Protein AF-0000000068152339 (afdb_homodimer)

pLDDT: mean 90.79, std 17.89, range [19.66, 98.94]

Structure (mmCIF, N/CA/C/O backbone):
data_AF-0000000068152339-model_v1
#
loop_
_entity.id
_entity.type
_entity.pdbx_description
1 polymer 'ABC transporter, periplasmic solute-binding protein'
#
loop_
_atom_site.group_PDB
_atom_site.id
_atom_site.type_symbol
_atom_site.label_atom_id
_atom_site.label_alt_id
_atom_site.label_comp_id
_atom_site.label_asym_id
_atom_site.label_entity_id
_atom_site.label_seq_id
_atom_site.pdbx_PDB_ins_code
_atom_site.Cartn_x
_atom_site.Cartn_y
_atom_site.Cartn_z
_atom_site.occupancy
_atom_site.B_iso_or_equiv
_atom_site.auth_seq_id
_atom_site.auth_comp_id
_atom_site.auth_asym_id
_atom_site.auth_atom_id
_atom_site.pdbx_PDB_model_num
ATOM 1 N N . MET A 1 1 ? -39.906 -38.875 71.188 1 22.91 1 MET A N 1
ATOM 2 C CA . MET A 1 1 ? -39.344 -37.562 71.438 1 22.91 1 MET A CA 1
ATOM 3 C C . MET A 1 1 ? -38.312 -37.188 70.375 1 22.91 1 MET A C 1
ATOM 5 O O . MET A 1 1 ? -37.25 -37.781 70.312 1 22.91 1 MET A O 1
ATOM 9 N N . LYS A 1 2 ? -38.781 -36.906 69.188 1 26.45 2 LYS A N 1
ATOM 10 C CA . LYS A 1 2 ? -38.562 -37.062 67.75 1 26.45 2 LYS A CA 1
ATOM 11 C C . LYS A 1 2 ? -37.656 -35.938 67.188 1 26.45 2 LYS A C 1
ATOM 13 O O . LYS A 1 2 ? -38.094 -34.812 67 1 26.45 2 LYS A O 1
ATOM 18 N N . LEU A 1 3 ? -36.406 -35.875 67.938 1 27.95 3 LEU A N 1
ATOM 19 C CA . LEU A 1 3 ? -35.406 -34.844 67.562 1 27.95 3 LEU A CA 1
ATOM 20 C C . LEU A 1 3 ? -35.062 -34.906 66.062 1 27.95 3 LEU A C 1
ATOM 22 O O . LEU A 1 3 ? -34.594 -35.938 65.625 1 27.95 3 LEU A O 1
ATOM 26 N N . THR A 1 4 ? -35.75 -34.125 65.25 1 27.75 4 THR A N 1
ATOM 27 C CA . THR A 1 4 ? -35.812 -33.781 63.875 1 27.75 4 THR A CA 1
ATOM 28 C C . THR A 1 4 ? -34.438 -33.25 63.406 1 27.75 4 THR A C 1
ATOM 30 O O . THR A 1 4 ? -33.875 -32.344 64 1 27.75 4 THR A O 1
ATOM 33 N N . ARG A 1 5 ? -33.594 -34.094 62.781 1 26.84 5 ARG A N 1
ATOM 34 C CA . ARG A 1 5 ? -32.312 -33.969 62.094 1 26.84 5 ARG A CA 1
ATOM 35 C C . ARG A 1 5 ? -32.344 -32.875 61.031 1 26.84 5 ARG A C 1
ATOM 37 O O . ARG A 1 5 ? -33.125 -32.938 60.094 1 26.84 5 ARG A O 1
ATOM 44 N N . LEU A 1 6 ? -32.281 -31.578 61.5 1 27.27 6 LEU A N 1
ATOM 45 C CA . LEU A 1 6 ? -32.188 -30.422 60.594 1 27.27 6 LEU A CA 1
ATOM 46 C C . LEU A 1 6 ? -30.938 -30.516 59.75 1 27.27 6 LEU A C 1
ATOM 48 O O . LEU A 1 6 ? -29.812 -30.516 60.25 1 27.27 6 LEU A O 1
ATOM 52 N N . ARG A 1 7 ? -31 -31.281 58.625 1 32.56 7 ARG A N 1
ATOM 53 C CA . ARG A 1 7 ? -30.016 -31.406 57.562 1 32.56 7 ARG A CA 1
ATOM 54 C C . ARG A 1 7 ? -29.625 -30.031 57.031 1 32.56 7 ARG A C 1
ATOM 56 O O . ARG A 1 7 ? -30.5 -29.234 56.625 1 32.56 7 ARG A O 1
ATOM 63 N N . THR A 1 8 ? -28.656 -29.328 57.688 1 29.34 8 THR A N 1
ATOM 64 C CA . THR A 1 8 ? -28.031 -28.078 57.281 1 29.34 8 THR A CA 1
ATOM 65 C C . THR A 1 8 ? -27.484 -28.172 55.875 1 29.34 8 THR A C 1
ATOM 67 O O . THR A 1 8 ? -26.562 -28.953 55.594 1 29.34 8 THR A O 1
ATOM 70 N N . ALA A 1 9 ? -28.266 -28.141 54.812 1 27.5 9 ALA A N 1
ATOM 71 C CA . ALA A 1 9 ? -27.859 -27.984 53.406 1 27.5 9 ALA A CA 1
ATOM 72 C C . ALA A 1 9 ? -27.016 -26.734 53.219 1 27.5 9 ALA A C 1
ATOM 74 O O . ALA A 1 9 ? -27.484 -25.625 53.438 1 27.5 9 ALA A O 1
ATOM 75 N N . ALA A 1 10 ? -25.75 -26.781 53.625 1 29.03 10 ALA A N 1
ATOM 76 C CA . ALA A 1 10 ? -24.844 -25.703 53.25 1 29.03 10 ALA A CA 1
ATOM 77 C C . ALA A 1 10 ? -24.859 -25.484 51.719 1 29.03 10 ALA A C 1
ATOM 79 O O . ALA A 1 10 ? -24.594 -26.406 50.969 1 29.03 10 ALA A O 1
ATOM 80 N N . LEU A 1 11 ? -25.719 -24.578 51.25 1 28.69 11 LEU A N 1
ATOM 81 C CA . LEU A 1 11 ? -25.734 -24.047 49.875 1 28.69 11 LEU A CA 1
ATOM 82 C C . LEU A 1 11 ? -24.344 -23.531 49.5 1 28.69 11 LEU A C 1
ATOM 84 O O . LEU A 1 11 ? -23.828 -22.609 50.125 1 28.69 11 LEU A O 1
ATOM 88 N N . ALA A 1 12 ? -23.438 -24.422 49.094 1 32.34 12 ALA A N 1
ATOM 89 C CA . ALA A 1 12 ? -22.234 -24 48.375 1 32.34 12 ALA A CA 1
ATOM 90 C C . ALA A 1 12 ? -22.594 -23.016 47.281 1 32.34 12 ALA A C 1
ATOM 92 O O . ALA A 1 12 ? -23.234 -23.375 46.281 1 32.34 12 ALA A O 1
ATOM 93 N N . ALA A 1 13 ? -22.953 -21.734 47.625 1 32.59 13 ALA A N 1
ATOM 94 C CA . ALA A 1 13 ? -22.984 -20.688 46.625 1 32.59 13 ALA A CA 1
ATOM 95 C C . ALA A 1 13 ? -21.672 -20.641 45.844 1 32.59 13 ALA A C 1
ATOM 97 O O . ALA A 1 13 ? -20.625 -20.281 46.375 1 32.59 13 ALA A O 1
ATOM 98 N N . GLY A 1 14 ? -21.406 -21.656 45.031 1 33.25 14 GLY A N 1
ATOM 99 C CA . GLY A 1 14 ? -20.344 -21.5 44.031 1 33.25 14 GLY A CA 1
ATOM 100 C C . GLY A 1 14 ? -20.359 -20.125 43.375 1 33.25 14 GLY A C 1
ATOM 101 O O . GLY A 1 14 ? -21.359 -19.734 42.781 1 33.25 14 GLY A O 1
ATOM 102 N N . LEU A 1 15 ? -19.703 -19.141 44 1 35.06 15 LEU A N 1
ATOM 103 C CA . LEU A 1 15 ? -19.375 -17.906 43.312 1 35.06 15 LEU A CA 1
ATOM 104 C C . LEU A 1 15 ? -18.781 -18.172 41.938 1 35.06 15 LEU A C 1
ATOM 106 O O . LEU A 1 15 ? -17.656 -18.656 41.844 1 35.06 15 LEU A O 1
ATOM 110 N N . ALA A 1 16 ? -19.609 -18.609 41 1 34.03 16 ALA A N 1
ATOM 111 C CA . ALA A 1 16 ? -19.203 -18.469 39.594 1 34.03 16 ALA A CA 1
ATOM 112 C C . ALA A 1 16 ? -18.75 -17.047 39.312 1 34.03 16 ALA A C 1
ATOM 114 O O . ALA A 1 16 ? -19.547 -16.109 39.312 1 34.03 16 ALA A O 1
ATOM 115 N N . THR A 1 17 ? -17.531 -16.766 39.75 1 36.09 17 THR A N 1
ATOM 116 C CA . THR A 1 17 ? -16.969 -15.594 39.094 1 36.09 17 THR A CA 1
ATOM 117 C C . THR A 1 17 ? -17.219 -15.648 37.594 1 36.09 17 THR A C 1
ATOM 119 O O . THR A 1 17 ? -16.641 -16.484 36.906 1 36.09 17 THR A O 1
ATOM 122 N N . LEU A 1 18 ? -18.406 -15.281 37.188 1 34.12 18 LEU A N 1
ATOM 123 C CA . LEU A 1 18 ? -18.578 -14.922 35.781 1 34.12 18 LEU A CA 1
ATOM 124 C C . LEU A 1 18 ? -17.438 -14.008 35.312 1 34.12 18 LEU A C 1
ATOM 126 O O . LEU A 1 18 ? -17.375 -12.844 35.719 1 34.12 18 LEU A O 1
ATOM 130 N N . LEU A 1 19 ? -16.297 -14.609 35.188 1 35.91 19 LEU A N 1
ATOM 131 C CA . LEU A 1 19 ? -15.438 -13.859 34.25 1 35.91 19 LEU A CA 1
ATOM 132 C C . LEU A 1 19 ? -16.25 -13.32 33.094 1 35.91 19 LEU A C 1
ATOM 134 O O . LEU A 1 19 ? -16.531 -14.055 32.125 1 35.91 19 LEU A O 1
ATOM 138 N N . THR A 1 20 ? -17.234 -12.523 33.375 1 34.09 20 THR A N 1
ATOM 139 C CA . THR A 1 20 ? -17.703 -11.727 32.25 1 34.09 20 THR A CA 1
ATOM 140 C C . THR A 1 20 ? -16.531 -11.195 31.422 1 34.09 20 THR A C 1
ATOM 142 O O . THR A 1 20 ? -15.781 -10.344 31.891 1 34.09 20 THR A O 1
ATOM 145 N N . SER A 1 21 ? -15.812 -12.117 30.734 1 38.03 21 SER A N 1
ATOM 146 C CA . SER A 1 21 ? -15.117 -11.461 29.641 1 38.03 21 SER A CA 1
ATOM 147 C C . SER A 1 21 ? -15.898 -10.258 29.125 1 38.03 21 SER A C 1
ATOM 149 O O . SER A 1 21 ? -16.969 -10.406 28.547 1 38.03 21 SER A O 1
ATOM 151 N N . THR A 1 22 ? -16.047 -9.273 29.891 1 35.66 22 THR A N 1
ATOM 152 C CA . THR A 1 22 ? -16.5 -8.039 29.266 1 35.66 22 THR A CA 1
ATOM 153 C C . THR A 1 22 ? -16.078 -8.008 27.797 1 35.66 22 THR A C 1
ATOM 155 O O . THR A 1 22 ? -14.906 -7.766 27.484 1 35.66 22 THR A O 1
ATOM 158 N N . ALA A 1 23 ? -16.578 -9.016 27.109 1 37.66 23 ALA A N 1
ATOM 159 C CA . ALA A 1 23 ? -16.5 -8.727 25.688 1 37.66 23 ALA A CA 1
ATOM 160 C C . ALA A 1 23 ? -16.656 -7.234 25.422 1 37.66 23 ALA A C 1
ATOM 162 O O . ALA A 1 23 ? -17.719 -6.664 25.656 1 37.66 23 ALA A O 1
ATOM 163 N N . LEU A 1 24 ? -15.648 -6.453 25.641 1 39.72 24 LEU A N 1
ATOM 164 C CA . LEU A 1 24 ? -15.719 -5.086 25.141 1 39.72 24 LEU A CA 1
ATOM 165 C C . LEU A 1 24 ? -16.641 -4.996 23.938 1 39.72 24 LEU A C 1
ATOM 167 O O . LEU A 1 24 ? -16.531 -5.793 23 1 39.72 24 LEU A O 1
ATOM 171 N N . ALA A 1 25 ? -17.953 -4.832 23.984 1 43.59 25 ALA A N 1
ATOM 172 C CA . ALA A 1 25 ? -18.906 -4.508 22.922 1 43.59 25 ALA A CA 1
ATOM 173 C C . ALA A 1 25 ? -18.203 -4.07 21.656 1 43.59 25 ALA A C 1
ATOM 175 O O . ALA A 1 25 ? -17.328 -3.201 21.688 1 43.59 25 ALA A O 1
ATOM 176 N N . ALA A 1 26 ? -18.219 -5 20.688 1 56.5 26 ALA A N 1
ATOM 177 C CA . ALA A 1 26 ? -17.625 -4.68 19.391 1 56.5 26 ALA A CA 1
ATOM 178 C C . ALA A 1 26 ? -18 -3.268 18.953 1 56.5 26 ALA A C 1
ATOM 180 O O . ALA A 1 26 ? -19.172 -2.932 18.859 1 56.5 26 ALA A O 1
ATOM 181 N N . ASP A 1 27 ? -16.953 -2.176 18.844 1 81.31 27 ASP A N 1
ATOM 182 C CA . ASP A 1 27 ? -17.094 -0.742 18.609 1 81.31 27 ASP A CA 1
ATOM 183 C C . ASP A 1 27 ? -17.156 -0.432 17.109 1 81.31 27 ASP A C 1
ATOM 185 O O . ASP A 1 27 ? -17.672 0.613 16.719 1 81.31 27 ASP A O 1
ATOM 189 N N . VAL A 1 28 ? -16.969 -1.492 16.219 1 97.75 28 VAL A N 1
ATOM 190 C CA . VAL A 1 28 ? -16.953 -1.238 14.789 1 97.75 28 VAL A CA 1
ATOM 191 C C . VAL A 1 28 ? -17.734 -2.336 14.062 1 97.75 28 VAL A C 1
ATOM 193 O O . VAL A 1 28 ? -17.516 -3.523 14.312 1 97.75 28 VAL A O 1
ATOM 196 N N . LYS A 1 29 ? -18.75 -2.074 13.273 1 98.69 29 LYS A N 1
ATOM 197 C CA . LYS A 1 29 ? -19.516 -3.018 12.461 1 98.69 29 LYS A CA 1
ATOM 198 C C . LYS A 1 29 ? -19.094 -2.945 11 1 98.69 29 LYS A C 1
ATOM 200 O O . LYS A 1 29 ? -19.031 -1.86 10.414 1 98.69 29 LYS A O 1
ATOM 205 N N . ALA A 1 30 ? -18.781 -4.117 10.398 1 98.88 30 ALA A N 1
ATOM 206 C CA . ALA A 1 30 ? -18.359 -4.141 9 1 98.88 30 ALA A CA 1
ATOM 207 C C . ALA A 1 30 ? -19.016 -5.301 8.258 1 98.88 30 ALA A C 1
ATOM 209 O O . ALA A 1 30 ? -19.281 -6.352 8.844 1 98.88 30 ALA A O 1
ATOM 210 N N . THR A 1 31 ? -19.312 -5.109 6.98 1 98.88 31 THR A N 1
ATOM 211 C CA . THR A 1 31 ? -19.797 -6.152 6.074 1 98.88 31 THR A CA 1
ATOM 212 C C . THR A 1 31 ? -18.781 -6.395 4.953 1 98.88 31 THR A C 1
ATOM 214 O O . THR A 1 31 ? -18.328 -5.449 4.305 1 98.88 31 THR A O 1
ATOM 217 N N . MET A 1 32 ? -18.375 -7.609 4.816 1 98.88 32 MET A N 1
ATOM 218 C CA . MET A 1 32 ? -17.578 -8.016 3.66 1 98.88 32 MET A CA 1
ATOM 219 C C . MET A 1 32 ? -18.453 -8.711 2.619 1 98.88 32 MET A C 1
ATOM 221 O O . MET A 1 32 ? -19.172 -9.664 2.939 1 98.88 32 MET A O 1
ATOM 225 N N . ILE A 1 33 ? -18.375 -8.25 1.399 1 98.75 33 ILE A N 1
ATOM 226 C CA . ILE A 1 33 ? -19.203 -8.766 0.324 1 98.75 33 ILE A CA 1
ATOM 227 C C . ILE A 1 33 ? -18.328 -9.406 -0.749 1 98.75 33 ILE A C 1
ATOM 229 O O . ILE A 1 33 ? -17.562 -8.719 -1.428 1 98.75 33 ILE A O 1
ATOM 233 N N . ILE A 1 34 ? -18.453 -10.703 -0.906 1 98.06 34 ILE A N 1
ATOM 234 C CA . ILE A 1 34 ? -17.75 -11.5 -1.904 1 98.06 34 ILE A CA 1
ATOM 235 C C . ILE A 1 34 ? -18.656 -11.75 -3.104 1 98.06 34 ILE A C 1
ATOM 237 O O . ILE A 1 34 ? -19.828 -12.117 -2.939 1 98.06 34 ILE A O 1
ATOM 241 N N . TYR A 1 35 ? -18.172 -11.547 -4.262 1 95.06 35 TYR A N 1
ATOM 242 C CA . TYR A 1 35 ? -19.016 -11.539 -5.445 1 95.06 35 TYR A CA 1
ATOM 243 C C . TYR A 1 35 ? -19.375 -12.961 -5.871 1 95.06 35 TYR A C 1
ATOM 245 O O . TYR A 1 35 ? -20.328 -13.172 -6.621 1 95.06 35 TYR A O 1
ATOM 253 N N . LEU A 1 36 ? -18.703 -13.984 -5.414 1 94.38 36 LEU A N 1
ATOM 254 C CA . LEU A 1 36 ? -18.922 -15.375 -5.801 1 94.38 36 LEU A CA 1
ATOM 255 C C . LEU A 1 36 ? -19.641 -16.141 -4.695 1 94.38 36 LEU A C 1
ATOM 257 O O . LEU A 1 36 ? -20.266 -15.531 -3.816 1 94.38 36 LEU A O 1
ATOM 261 N N . ASP A 1 37 ? -19.703 -17.453 -4.852 1 94.06 37 ASP A N 1
ATOM 262 C CA . ASP A 1 37 ? -20.344 -18.281 -3.846 1 94.06 37 ASP A CA 1
ATOM 263 C C . ASP A 1 37 ? -19.312 -18.875 -2.885 1 94.06 37 ASP A C 1
ATOM 265 O O . ASP A 1 37 ? -18.109 -18.906 -3.188 1 94.06 37 ASP A O 1
ATOM 269 N N . PRO A 1 38 ? -19.734 -19.312 -1.725 1 93.56 38 PRO A N 1
ATOM 270 C CA . PRO A 1 38 ? -18.828 -19.734 -0.661 1 93.56 38 PRO A CA 1
ATOM 271 C C . PRO A 1 38 ? -18.031 -20.984 -1.031 1 93.56 38 PRO A C 1
ATOM 273 O O . PRO A 1 38 ? -17.078 -21.344 -0.328 1 93.56 38 PRO A O 1
ATOM 276 N N . SER A 1 39 ? -18.391 -21.641 -2.129 1 90.25 39 SER A N 1
ATOM 277 C CA . SER A 1 39 ? -17.688 -22.875 -2.5 1 90.25 39 SER A CA 1
ATOM 278 C C . SER A 1 39 ? -16.375 -22.578 -3.201 1 90.25 39 SER A C 1
ATOM 280 O O . SER A 1 39 ? -15.531 -23.469 -3.373 1 90.25 39 SER A O 1
ATOM 282 N N . VAL A 1 40 ? -16.141 -21.344 -3.641 1 86.94 40 VAL A N 1
ATOM 283 C CA . VAL A 1 40 ? -14.914 -20.969 -4.328 1 86.94 40 VAL A CA 1
ATOM 284 C C . VAL A 1 40 ? -13.773 -20.844 -3.32 1 86.94 40 VAL A C 1
ATOM 286 O O . VAL A 1 40 ? -13.734 -19.906 -2.527 1 86.94 40 VAL A O 1
ATOM 289 N N . GLN A 1 41 ? -12.812 -21.688 -3.477 1 86.44 41 GLN A N 1
ATOM 290 C CA . GLN A 1 41 ? -11.789 -21.922 -2.459 1 86.44 41 GLN A CA 1
ATOM 291 C C . GLN A 1 41 ? -10.844 -20.734 -2.338 1 86.44 41 GLN A C 1
ATOM 293 O O . GLN A 1 41 ? -10.234 -20.531 -1.291 1 86.44 41 GLN A O 1
ATOM 298 N N . PHE A 1 42 ? -10.695 -20 -3.354 1 88.44 42 PHE A N 1
ATOM 299 C CA . PHE A 1 42 ? -9.828 -18.828 -3.326 1 88.44 42 PHE A CA 1
ATOM 300 C C . PHE A 1 42 ? -10.188 -17.922 -2.16 1 88.44 42 PHE A C 1
ATOM 302 O O . PHE A 1 42 ? -9.305 -17.281 -1.571 1 88.44 42 PHE A O 1
ATOM 309 N N . PHE A 1 43 ? -11.406 -17.812 -1.769 1 94.25 43 PHE A N 1
ATOM 310 C CA . PHE A 1 43 ? -11.852 -16.812 -0.814 1 94.25 43 PHE A CA 1
ATOM 311 C C . PHE A 1 43 ? -11.781 -17.344 0.611 1 94.25 43 PHE A C 1
ATOM 313 O O . PHE A 1 43 ? -12.016 -16.609 1.569 1 94.25 43 PHE A O 1
ATOM 320 N N . ASN A 1 44 ? -11.406 -18.609 0.77 1 94 44 ASN A N 1
ATOM 321 C CA . ASN A 1 44 ? -11.242 -19.141 2.119 1 94 44 ASN A CA 1
ATOM 322 C C . ASN A 1 44 ? -10.195 -18.359 2.906 1 94 44 ASN A C 1
ATOM 324 O O . ASN A 1 44 ? -10.484 -17.828 3.982 1 94 44 ASN A O 1
ATOM 328 N N . PRO A 1 45 ? -8.992 -18.203 2.344 1 95.38 45 PRO A N 1
ATOM 329 C CA . PRO A 1 45 ? -8.016 -17.406 3.09 1 95.38 45 PRO A CA 1
ATOM 330 C C . PRO A 1 45 ? -8.406 -15.93 3.188 1 95.38 45 PRO A C 1
ATOM 332 O O . PRO A 1 45 ? -8 -15.242 4.129 1 95.38 45 PRO A O 1
ATOM 335 N N . VAL A 1 46 ? -9.141 -15.359 2.234 1 97.56 46 VAL A N 1
ATOM 336 C CA . VAL A 1 46 ? -9.641 -13.984 2.326 1 97.56 46 VAL A CA 1
ATOM 337 C C . VAL A 1 46 ? -10.492 -13.828 3.584 1 97.56 46 VAL A C 1
ATOM 339 O O . VAL A 1 46 ? -10.266 -12.93 4.391 1 97.56 46 VAL A O 1
ATOM 342 N N . VAL A 1 47 ? -11.461 -14.781 3.732 1 97.94 47 VAL A N 1
ATOM 343 C CA . VAL A 1 47 ? -12.375 -14.742 4.871 1 97.94 47 VAL A CA 1
ATOM 344 C C . VAL A 1 47 ? -11.594 -14.945 6.168 1 97.94 47 VAL A C 1
ATOM 346 O O . VAL A 1 47 ? -11.844 -14.266 7.164 1 97.94 47 VAL A O 1
ATOM 349 N N . LYS A 1 48 ? -10.641 -15.852 6.137 1 97.75 48 LYS A N 1
ATOM 350 C CA . LYS A 1 48 ? -9.797 -16.078 7.312 1 97.75 48 LYS A CA 1
ATOM 351 C C . LYS A 1 48 ? -9.078 -14.805 7.723 1 97.75 48 LYS A C 1
ATOM 353 O O . LYS A 1 48 ? -9.07 -14.438 8.898 1 97.75 48 LYS A O 1
ATOM 358 N N . GLY A 1 49 ? -8.445 -14.109 6.777 1 98.25 49 GLY A N 1
ATOM 359 C CA . GLY A 1 49 ? -7.797 -12.836 7.062 1 98.25 49 GLY A CA 1
ATOM 360 C C . GLY A 1 49 ? -8.734 -11.797 7.633 1 98.25 49 GLY A C 1
ATOM 361 O O . GLY A 1 49 ? -8.391 -11.094 8.586 1 98.25 49 GLY A O 1
ATOM 362 N N . ALA A 1 50 ? -9.906 -11.75 7.027 1 98.69 50 ALA A N 1
ATOM 363 C CA . ALA A 1 50 ? -10.922 -10.812 7.508 1 98.69 50 ALA A CA 1
ATOM 364 C C . ALA A 1 50 ? -11.312 -11.125 8.945 1 98.69 50 ALA A C 1
ATOM 366 O O . ALA A 1 50 ? -11.43 -10.219 9.773 1 98.69 50 ALA A O 1
ATOM 367 N N . GLN A 1 51 ? -11.523 -12.367 9.25 1 98.44 51 GLN A N 1
ATOM 368 C CA . GLN A 1 51 ? -11.922 -12.805 10.586 1 98.44 51 GLN A CA 1
ATOM 369 C C . GLN A 1 51 ? -10.82 -12.539 11.602 1 98.44 51 GLN A C 1
ATOM 371 O O . GLN A 1 51 ? -11.094 -12.125 12.734 1 98.44 51 GLN A O 1
ATOM 376 N N . ASP A 1 52 ? -9.594 -12.812 11.219 1 98 52 ASP A N 1
ATOM 377 C CA . ASP A 1 52 ? -8.477 -12.531 12.109 1 98 52 ASP A CA 1
ATOM 378 C C . ASP A 1 52 ? -8.406 -11.047 12.445 1 98 52 ASP A C 1
ATOM 380 O O . ASP A 1 52 ? -8.242 -10.672 13.609 1 98 52 ASP A O 1
ATOM 384 N N . ALA A 1 53 ? -8.508 -10.18 11.422 1 98.44 53 ALA A N 1
ATOM 385 C CA . ALA A 1 53 ? -8.523 -8.742 11.664 1 98.44 53 ALA A CA 1
ATOM 386 C C . ALA A 1 53 ? -9.695 -8.344 12.555 1 98.44 53 ALA A C 1
ATOM 388 O O . ALA A 1 53 ? -9.539 -7.531 13.477 1 98.44 53 ALA A O 1
ATOM 389 N N . ALA A 1 54 ? -10.859 -8.914 12.266 1 98.62 54 ALA A N 1
ATOM 390 C CA . ALA A 1 54 ? -12.055 -8.609 13.055 1 98.62 54 ALA A CA 1
ATOM 391 C C . ALA A 1 54 ? -11.828 -8.93 14.531 1 98.62 54 ALA A C 1
ATOM 393 O O . ALA A 1 54 ? -12.172 -8.133 15.406 1 98.62 54 ALA A O 1
ATOM 394 N N . ALA A 1 55 ? -11.25 -10.047 14.766 1 97.81 55 ALA A N 1
ATOM 395 C CA . ALA A 1 55 ? -10.961 -10.461 16.141 1 97.81 55 ALA A CA 1
ATOM 396 C C . ALA A 1 55 ? -9.953 -9.523 16.797 1 97.81 55 ALA A C 1
ATOM 398 O O . ALA A 1 55 ? -10.133 -9.125 17.938 1 97.81 55 ALA A O 1
ATOM 399 N N . GLN A 1 56 ? -8.938 -9.164 16.094 1 97 56 GLN A N 1
ATOM 400 C CA . GLN A 1 56 ? -7.855 -8.344 16.641 1 97 56 GLN A CA 1
ATOM 401 C C . GLN A 1 56 ? -8.328 -6.926 16.922 1 97 56 GLN A C 1
ATOM 403 O O . GLN A 1 56 ? -7.855 -6.289 17.875 1 97 56 GLN A O 1
ATOM 408 N N . PHE A 1 57 ? -9.242 -6.414 16.109 1 97.75 57 PHE A N 1
ATOM 409 C CA . PHE A 1 57 ? -9.625 -5.012 16.203 1 97.75 57 PHE A CA 1
ATOM 410 C C . PHE A 1 57 ? -10.992 -4.867 16.859 1 97.75 57 PHE A C 1
ATOM 412 O O . PHE A 1 57 ? -11.477 -3.75 17.047 1 97.75 57 PHE A O 1
ATOM 419 N N . GLY A 1 58 ? -11.625 -5.934 17.266 1 97.31 58 GLY A N 1
ATOM 420 C CA . GLY A 1 58 ? -12.961 -5.879 17.844 1 97.31 58 GLY A CA 1
ATOM 421 C C . GLY A 1 58 ? -14.031 -5.453 16.859 1 97.31 58 GLY A C 1
ATOM 422 O O . GLY A 1 58 ? -14.836 -4.566 17.156 1 97.31 58 GLY A O 1
ATOM 423 N N . VAL A 1 59 ? -14.039 -6.047 15.727 1 98.5 59 VAL A N 1
ATOM 424 C CA . VAL A 1 59 ? -15.008 -5.734 14.672 1 98.5 59 VAL A CA 1
ATOM 425 C C . VAL A 1 59 ? -16.078 -6.812 14.625 1 98.5 59 VAL A C 1
ATOM 427 O O . VAL A 1 59 ? -15.781 -8.008 14.656 1 98.5 59 VAL A O 1
ATOM 430 N N . ASP A 1 60 ? -17.344 -6.402 14.688 1 98.62 60 ASP A N 1
ATOM 431 C CA . ASP A 1 60 ? -18.453 -7.289 14.336 1 98.62 60 ASP A CA 1
ATOM 432 C C . ASP A 1 60 ? -18.562 -7.453 12.82 1 98.62 60 ASP A C 1
ATOM 434 O O . ASP A 1 60 ? -19.047 -6.555 12.125 1 98.62 60 ASP A O 1
ATOM 438 N N . LEU A 1 61 ? -18.109 -8.602 12.289 1 98.75 61 LEU A N 1
ATOM 439 C CA . LEU A 1 61 ? -17.953 -8.805 10.852 1 98.75 61 LEU A CA 1
ATOM 440 C C . LEU A 1 61 ? -19.062 -9.703 10.305 1 98.75 61 LEU A C 1
ATOM 442 O O . LEU A 1 61 ? -19.328 -10.781 10.852 1 98.75 61 LEU A O 1
ATOM 446 N N . ASP A 1 62 ? -19.719 -9.234 9.312 1 98.69 62 ASP A N 1
ATOM 447 C CA . ASP A 1 62 ? -20.672 -10.008 8.531 1 98.69 62 ASP A CA 1
ATOM 448 C C . ASP A 1 62 ? -20.141 -10.297 7.129 1 98.69 62 ASP A C 1
ATOM 450 O O . ASP A 1 62 ? -19.828 -9.367 6.379 1 98.69 62 ASP A O 1
ATOM 454 N N . VAL A 1 63 ? -19.969 -11.547 6.816 1 98.75 63 VAL A N 1
ATOM 455 C CA . VAL A 1 63 ? -19.5 -11.938 5.488 1 98.75 63 VAL A CA 1
ATOM 456 C C . VAL A 1 63 ? -20.672 -12.383 4.633 1 98.75 63 VAL A C 1
ATOM 458 O O . VAL A 1 63 ? -21.453 -13.258 5.039 1 98.75 63 VAL A O 1
ATOM 461 N N . GLN A 1 64 ? -20.844 -11.758 3.484 1 98.75 64 GLN A N 1
ATOM 462 C CA . GLN A 1 64 ? -21.938 -12.062 2.568 1 98.75 64 GLN A CA 1
ATOM 463 C C . GLN A 1 64 ? -21.406 -12.469 1.196 1 98.75 64 GLN A C 1
ATOM 465 O O . GLN A 1 64 ? -20.328 -12.047 0.789 1 98.75 64 GLN A O 1
ATOM 470 N N . TYR A 1 65 ? -22.234 -13.266 0.53 1 98.25 65 TYR A N 1
ATOM 471 C CA . TYR A 1 65 ? -21.891 -13.781 -0.793 1 98.25 65 TYR A CA 1
ATOM 472 C C . TYR A 1 65 ? -22.953 -13.398 -1.814 1 98.25 65 TYR A C 1
ATOM 474 O O . TYR A 1 65 ? -24.156 -13.555 -1.563 1 98.25 65 TYR A O 1
ATOM 482 N N . ALA A 1 66 ? -22.5 -12.938 -2.986 1 97.38 66 ALA A N 1
ATOM 483 C CA . ALA A 1 66 ? -23.422 -12.461 -4.008 1 97.38 66 ALA A CA 1
ATOM 484 C C . ALA A 1 66 ? -23.75 -13.57 -5.012 1 97.38 66 ALA A C 1
ATOM 486 O O . ALA A 1 66 ? -24.672 -13.438 -5.824 1 97.38 66 ALA A O 1
ATOM 487 N N . ASN A 1 67 ? -23 -14.703 -5.008 1 96.12 67 ASN A N 1
ATOM 488 C CA . ASN A 1 67 ? -23.25 -15.875 -5.84 1 96.12 67 ASN A CA 1
ATOM 489 C C . ASN A 1 67 ? -23.25 -15.523 -7.324 1 96.12 67 ASN A C 1
ATOM 491 O O . ASN A 1 67 ? -24.156 -15.938 -8.062 1 96.12 67 ASN A O 1
ATOM 495 N N . ASN A 1 68 ? -22.406 -14.703 -7.656 1 91.81 68 ASN A N 1
ATOM 496 C CA . ASN A 1 68 ? -22.203 -14.289 -9.039 1 91.81 68 ASN A CA 1
ATOM 497 C C . ASN A 1 68 ? -23.406 -13.547 -9.594 1 91.81 68 ASN A C 1
ATOM 499 O O . ASN A 1 68 ? -23.734 -13.68 -10.781 1 91.81 68 ASN A O 1
ATOM 503 N N . ASP A 1 69 ? -24.109 -12.844 -8.789 1 94.38 69 ASP A N 1
ATOM 504 C CA . ASP A 1 69 ? -25.281 -12.07 -9.156 1 94.38 69 ASP A CA 1
ATOM 505 C C . ASP A 1 69 ? -25.094 -10.594 -8.828 1 94.38 69 ASP A C 1
ATOM 507 O O . ASP A 1 69 ? -25.219 -10.188 -7.668 1 94.38 69 ASP A O 1
ATOM 511 N N . PRO A 1 70 ? -24.875 -9.844 -9.883 1 93.62 70 PRO A N 1
ATOM 512 C CA . PRO A 1 70 ? -24.609 -8.422 -9.641 1 93.62 70 PRO A CA 1
ATOM 513 C C . PRO A 1 70 ? -25.781 -7.711 -8.969 1 93.62 70 PRO A C 1
ATOM 515 O O . PRO A 1 70 ? -25.578 -6.766 -8.203 1 93.62 70 PRO A O 1
ATOM 518 N N . VAL A 1 71 ? -26.984 -8.133 -9.281 1 96.12 71 VAL A N 1
ATOM 519 C CA . VAL A 1 71 ? -28.156 -7.535 -8.641 1 96.12 71 VAL A CA 1
ATOM 520 C C . VAL A 1 71 ? -28.125 -7.82 -7.141 1 96.12 71 VAL A C 1
ATOM 522 O O . VAL A 1 71 ? -28.312 -6.914 -6.324 1 96.12 71 VAL A O 1
ATOM 525 N N . ARG A 1 72 ? -27.844 -9.039 -6.84 1 96.69 72 ARG A N 1
ATOM 526 C CA . ARG A 1 72 ? -27.719 -9.406 -5.43 1 96.69 72 ARG A CA 1
ATOM 527 C C . ARG A 1 72 ? -26.594 -8.641 -4.762 1 96.69 72 ARG A C 1
ATOM 529 O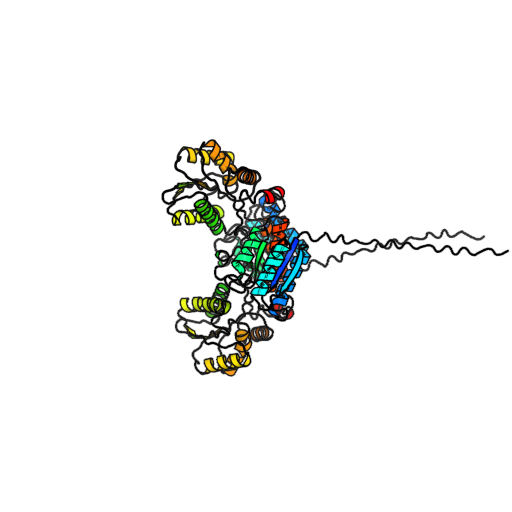 O . ARG A 1 72 ? -26.734 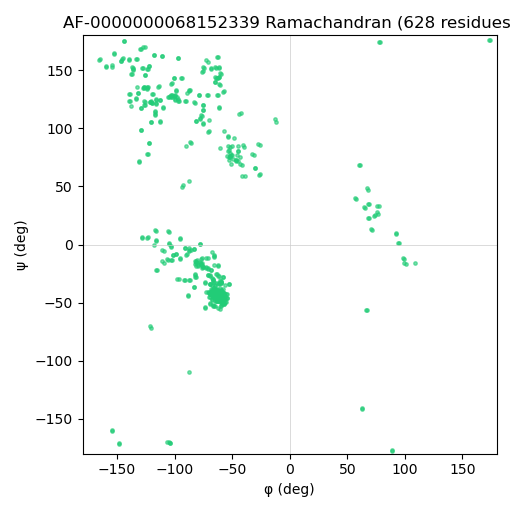-8.18 -3.627 1 96.69 72 ARG A O 1
ATOM 536 N N . GLN A 1 73 ? -25.484 -8.555 -5.352 1 97.12 73 GLN A N 1
ATOM 537 C CA . GLN A 1 73 ? -24.344 -7.824 -4.785 1 97.12 73 GLN A CA 1
ATOM 538 C C . GLN A 1 73 ? -24.719 -6.379 -4.48 1 97.12 73 GLN A C 1
ATOM 540 O O . GLN A 1 73 ? -24.406 -5.859 -3.41 1 97.12 73 GLN A O 1
ATOM 545 N N . ASN A 1 74 ? -25.391 -5.766 -5.453 1 97.31 74 ASN A N 1
ATOM 546 C CA . ASN A 1 74 ? -25.844 -4.398 -5.242 1 97.31 74 ASN A CA 1
ATOM 547 C C . ASN A 1 74 ? -26.781 -4.305 -4.039 1 97.31 74 ASN A C 1
ATOM 549 O O . ASN A 1 74 ? -26.672 -3.391 -3.225 1 97.31 74 ASN A O 1
ATOM 553 N N . ASP A 1 75 ? -27.719 -5.25 -3.934 1 98.06 75 ASP A N 1
ATOM 554 C CA . ASP A 1 75 ? -28.656 -5.293 -2.812 1 98.06 75 ASP A CA 1
ATOM 555 C C . ASP A 1 75 ? -27.922 -5.43 -1.485 1 98.06 75 ASP A C 1
ATOM 557 O O . ASP A 1 75 ? -28.312 -4.84 -0.48 1 98.06 75 ASP A O 1
ATOM 561 N N . LEU A 1 76 ? -26.891 -6.215 -1.494 1 98.62 76 LEU A N 1
ATOM 562 C CA . LEU A 1 76 ? -26.094 -6.414 -0.283 1 98.62 76 LEU A CA 1
ATOM 563 C C . LEU A 1 76 ? -25.422 -5.117 0.141 1 98.62 76 LEU A C 1
ATOM 565 O O . LEU A 1 76 ? -25.359 -4.801 1.331 1 98.62 76 LEU A O 1
ATOM 569 N N . ILE A 1 77 ? -24.906 -4.348 -0.78 1 98.56 77 ILE A N 1
ATOM 570 C CA . ILE A 1 77 ? -24.297 -3.057 -0.488 1 98.56 77 ILE A CA 1
ATOM 571 C C . ILE A 1 77 ? -25.344 -2.111 0.101 1 98.56 77 ILE A C 1
ATOM 573 O O . ILE A 1 77 ? -25.109 -1.48 1.134 1 98.56 77 ILE A O 1
ATOM 577 N N . GLU A 1 78 ? -26.469 -2.086 -0.565 1 98.62 78 GLU A N 1
ATOM 578 C CA . GLU A 1 78 ? -27.531 -1.212 -0.106 1 98.62 78 GLU A CA 1
ATOM 579 C C . GLU A 1 78 ? -28.016 -1.615 1.284 1 98.62 78 GLU A C 1
ATOM 581 O O . GLU A 1 78 ? -28.297 -0.757 2.127 1 98.62 78 GLU A O 1
ATOM 586 N N . SER A 1 79 ? -28.156 -2.889 1.482 1 98.69 79 SER A N 1
ATOM 587 C CA . SER A 1 79 ? -28.594 -3.391 2.777 1 98.69 79 SER A CA 1
ATOM 588 C C . SER A 1 79 ? -27.609 -3.043 3.879 1 98.69 79 SER A C 1
ATOM 590 O O . SER A 1 79 ? -28 -2.643 4.977 1 98.69 79 SER A O 1
ATOM 592 N N . ALA A 1 80 ? -26.328 -3.26 3.602 1 98.69 80 ALA A N 1
ATOM 593 C CA . ALA A 1 80 ? -25.297 -2.885 4.566 1 98.69 80 ALA A CA 1
ATOM 594 C C . ALA A 1 80 ? -25.359 -1.394 4.887 1 98.69 80 ALA A C 1
ATOM 596 O O . ALA A 1 80 ? -25.234 -0.996 6.047 1 98.69 80 ALA A O 1
ATOM 597 N N . THR A 1 81 ? -25.531 -0.579 3.867 1 98.56 81 THR A N 1
ATOM 598 C CA . THR A 1 81 ? -25.672 0.864 4.039 1 98.56 81 THR A CA 1
ATOM 599 C C . THR A 1 81 ? -26.859 1.197 4.926 1 98.56 81 THR A C 1
ATOM 601 O O . THR A 1 81 ? -26.75 1.977 5.871 1 98.56 81 THR A O 1
ATOM 604 N N . ALA A 1 82 ? -28 0.576 4.594 1 98.38 82 ALA A N 1
ATOM 605 C CA . ALA A 1 82 ? -29.219 0.813 5.344 1 98.38 82 ALA A CA 1
ATOM 606 C C . ALA A 1 82 ? -29.078 0.391 6.801 1 98.38 82 ALA A C 1
ATOM 608 O O . ALA A 1 82 ? -29.641 1.012 7.699 1 98.38 82 ALA A O 1
ATOM 609 N N . SER A 1 83 ? -28.297 -0.644 7.062 1 97.81 83 SER A N 1
ATOM 610 C CA . SER A 1 83 ? -28.094 -1.163 8.406 1 97.81 83 SER A CA 1
ATOM 611 C C . SER A 1 83 ? -27.141 -0.275 9.203 1 97.81 83 SER A C 1
ATOM 613 O O . SER A 1 83 ? -26.953 -0.469 10.406 1 97.81 83 SER A O 1
ATOM 615 N N . GLY A 1 84 ? -26.469 0.632 8.531 1 97.94 84 GLY A N 1
ATOM 616 C CA . GLY A 1 84 ? -25.641 1.618 9.195 1 97.94 84 GLY A CA 1
ATOM 617 C C . GLY A 1 84 ? -24.312 1.054 9.664 1 97.94 84 GLY A C 1
ATOM 618 O O . GLY A 1 84 ? -23.828 1.396 10.75 1 97.94 84 GLY A O 1
ATOM 619 N N . VAL A 1 85 ? -23.75 0.116 8.961 1 98.62 85 VAL A N 1
ATOM 620 C CA . VAL A 1 85 ? -22.453 -0.416 9.328 1 98.62 85 VAL A CA 1
ATOM 621 C C . VAL A 1 85 ? -21.391 0.687 9.234 1 98.62 85 VAL A C 1
ATOM 623 O O . VAL A 1 85 ? -21.641 1.729 8.617 1 98.62 85 VAL A O 1
ATOM 626 N N . ASP A 1 86 ? -20.25 0.472 9.898 1 98.62 86 ASP A N 1
ATOM 627 C CA . ASP A 1 86 ? -19.172 1.452 9.883 1 98.62 86 ASP A CA 1
ATOM 628 C C . ASP A 1 86 ? -18.344 1.322 8.609 1 98.62 86 ASP A C 1
ATOM 630 O O . ASP A 1 86 ? -17.719 2.293 8.164 1 98.62 86 ASP A O 1
ATOM 634 N N . GLY A 1 87 ? -18.297 0.121 8.047 1 98.81 87 GLY A N 1
ATOM 635 C CA . GLY A 1 87 ? -17.5 -0.084 6.844 1 98.81 87 GLY A CA 1
ATOM 636 C C . GLY A 1 87 ? -18 -1.242 5.996 1 98.81 87 GLY A C 1
ATOM 637 O O . GLY A 1 87 ? -18.641 -2.164 6.504 1 98.81 87 GLY A O 1
ATOM 638 N N . ILE A 1 88 ? -17.719 -1.189 4.688 1 98.94 88 ILE A N 1
ATOM 639 C CA . ILE A 1 88 ? -18 -2.23 3.701 1 98.94 88 ILE A CA 1
ATOM 640 C C . ILE A 1 88 ? -16.719 -2.574 2.949 1 98.94 88 ILE A C 1
ATOM 642 O O . ILE A 1 88 ? -16.031 -1.687 2.42 1 98.94 88 ILE A O 1
ATOM 646 N N . ALA A 1 89 ? -16.297 -3.799 3.016 1 98.88 89 ALA A N 1
ATOM 647 C CA . ALA A 1 89 ? -15.32 -4.344 2.08 1 98.88 89 ALA A CA 1
ATOM 648 C C . ALA A 1 89 ? -16 -5.102 0.945 1 98.88 89 ALA A C 1
ATOM 650 O O . ALA A 1 89 ? -16.75 -6.051 1.187 1 98.88 89 ALA A O 1
ATOM 651 N N . VAL A 1 90 ? -15.742 -4.719 -0.329 1 98.31 90 VAL A N 1
ATOM 652 C CA . VAL A 1 90 ? -16.531 -5.305 -1.408 1 98.31 90 VAL A CA 1
ATOM 653 C C . VAL A 1 90 ? -15.633 -5.621 -2.598 1 98.31 90 VAL A C 1
ATOM 655 O O . VAL A 1 90 ? -14.812 -4.789 -3.006 1 98.31 90 VAL A O 1
ATOM 658 N N . ALA A 1 91 ? -15.727 -6.867 -3.109 1 96.25 91 ALA A N 1
ATOM 659 C CA . ALA A 1 91 ? -15.078 -7.227 -4.371 1 96.25 91 ALA A CA 1
ATOM 660 C C . ALA A 1 91 ? -15.875 -6.703 -5.562 1 96.25 91 ALA A C 1
ATOM 662 O O . ALA A 1 91 ? -16.938 -7.242 -5.895 1 96.25 91 ALA A O 1
ATOM 663 N N . ILE A 1 92 ? -15.359 -5.699 -6.227 1 92.75 92 ILE A N 1
ATOM 664 C CA . ILE A 1 92 ? -16.094 -4.988 -7.266 1 92.75 92 ILE A CA 1
ATOM 665 C C . ILE A 1 92 ? -15.93 -5.707 -8.602 1 92.75 92 ILE A C 1
ATOM 667 O O . ILE A 1 92 ? -15.008 -5.406 -9.367 1 92.75 92 ILE A O 1
ATOM 671 N N . SER A 1 93 ? -16.781 -6.656 -8.859 1 84.88 93 SER A N 1
ATOM 672 C CA . SER A 1 93 ? -16.641 -7.652 -9.922 1 84.88 93 SER A CA 1
ATOM 673 C C . SER A 1 93 ? -17.078 -7.094 -11.266 1 84.88 93 SER A C 1
ATOM 675 O O . SER A 1 93 ? -16.812 -7.695 -12.312 1 84.88 93 SER A O 1
ATOM 677 N N . SER A 1 94 ? -17.828 -6.047 -11.359 1 80.06 94 SER A N 1
ATOM 678 C CA . SER A 1 94 ? -18.281 -5.43 -12.602 1 80.06 94 SER A CA 1
ATOM 679 C C . SER A 1 94 ? -18.078 -3.918 -12.57 1 80.06 94 SER A C 1
ATOM 681 O O . SER A 1 94 ? -18.578 -3.24 -11.664 1 80.06 94 SER A O 1
ATOM 683 N N . SER A 1 95 ? -17.547 -3.664 -13.789 1 76.19 95 SER A N 1
ATOM 684 C CA . SER A 1 95 ? -17.219 -2.246 -13.906 1 76.19 95 SER A CA 1
ATOM 685 C C . SER A 1 95 ? -18.484 -1.392 -13.984 1 76.19 95 SER A C 1
ATOM 687 O O . SER A 1 95 ? -19.453 -1.77 -14.648 1 76.19 95 SER A O 1
ATOM 689 N N . ASP A 1 96 ? -19.016 -0.595 -13.078 1 83 96 ASP A N 1
ATOM 690 C CA . ASP A 1 96 ? -20.016 0.465 -13.078 1 83 96 ASP A CA 1
ATOM 691 C C . ASP A 1 96 ? -21.297 0.007 -12.383 1 83 96 ASP A C 1
ATOM 693 O O . ASP A 1 96 ? -22.141 0.831 -12 1 83 96 ASP A O 1
ATOM 697 N N . ALA A 1 97 ? -21.359 -1.325 -12.227 1 88.44 97 ALA A N 1
ATOM 698 C CA . ALA A 1 97 ? -22.625 -1.854 -11.727 1 88.44 97 ALA A CA 1
ATOM 699 C C . ALA A 1 97 ? -22.891 -1.386 -10.297 1 88.44 97 ALA A C 1
ATOM 701 O O . ALA A 1 97 ? -24.031 -1.413 -9.828 1 88.44 97 ALA A O 1
ATOM 702 N N . PHE A 1 98 ? -21.844 -0.927 -9.648 1 94.19 98 PHE A N 1
ATOM 703 C CA . PHE A 1 98 ? -22 -0.703 -8.211 1 94.19 98 PHE A CA 1
ATOM 704 C C . PHE A 1 98 ? -21.672 0.74 -7.852 1 94.19 98 PHE A C 1
ATOM 706 O O . PHE A 1 98 ? -21.625 1.095 -6.672 1 94.19 98 PHE A O 1
ATOM 713 N N . ASP A 1 99 ? -21.438 1.562 -8.836 1 94.62 99 ASP A N 1
ATOM 714 C CA . ASP A 1 99 ? -20.953 2.922 -8.625 1 94.62 99 ASP A CA 1
ATOM 715 C C . ASP A 1 99 ? -21.906 3.713 -7.734 1 94.62 99 ASP A C 1
ATOM 717 O O . ASP A 1 99 ? -21.484 4.309 -6.738 1 94.62 99 ASP A O 1
ATOM 721 N N . GLU A 1 100 ? -23.188 3.689 -8.07 1 95.31 100 GLU A N 1
ATOM 722 C CA . GLU A 1 100 ? -24.188 4.484 -7.355 1 95.31 100 GLU A CA 1
ATOM 723 C C . GLU A 1 100 ? -24.328 4.02 -5.91 1 95.31 100 GLU A C 1
ATOM 725 O O . GLU A 1 100 ? -24.359 4.836 -4.988 1 95.31 100 GLU A O 1
ATOM 730 N N . SER A 1 101 ? -24.406 2.689 -5.703 1 97.38 101 SER A N 1
ATOM 731 C CA . SER A 1 101 ? -24.594 2.168 -4.352 1 97.38 101 SER A CA 1
ATOM 732 C C . SER A 1 101 ? -23.344 2.406 -3.494 1 97.38 101 SER A C 1
ATOM 734 O O . SER A 1 101 ? -23.469 2.709 -2.305 1 97.38 101 SER A O 1
ATOM 736 N N . ILE A 1 102 ? -22.188 2.281 -4.016 1 97.44 102 ILE A N 1
ATOM 737 C CA . ILE A 1 102 ? -20.953 2.533 -3.283 1 97.44 102 ILE A CA 1
ATOM 738 C C . ILE A 1 102 ? -20.859 4.016 -2.924 1 97.44 102 ILE A C 1
ATOM 740 O O . ILE A 1 102 ? -20.531 4.363 -1.787 1 97.44 102 ILE A O 1
ATOM 744 N N . CYS A 1 103 ? -21.156 4.914 -3.9 1 97 103 CYS A N 1
ATOM 745 C CA . CYS A 1 103 ? -21.141 6.344 -3.629 1 97 103 CYS A CA 1
ATOM 746 C C . CYS A 1 103 ? -22.141 6.715 -2.551 1 97 103 CYS A C 1
ATOM 748 O O . CYS A 1 103 ? -21.859 7.543 -1.684 1 97 103 CYS A O 1
ATOM 750 N N . ALA A 1 104 ? -23.312 6.105 -2.637 1 97.75 104 ALA A N 1
ATOM 751 C CA . ALA A 1 104 ? -24.344 6.348 -1.624 1 97.75 104 ALA A CA 1
ATOM 752 C C . ALA A 1 104 ? -23.859 5.918 -0.242 1 97.75 104 ALA A C 1
ATOM 754 O O . ALA A 1 104 ? -24.109 6.609 0.75 1 97.75 104 ALA A O 1
ATOM 755 N N . ALA A 1 105 ? -23.188 4.777 -0.151 1 98.38 105 ALA A N 1
ATOM 756 C CA . ALA A 1 105 ? -22.625 4.301 1.112 1 98.38 105 ALA A CA 1
ATOM 757 C C . ALA A 1 105 ? -21.609 5.289 1.671 1 98.38 105 ALA A C 1
ATOM 759 O O . ALA A 1 105 ? -21.656 5.645 2.85 1 98.38 105 ALA A O 1
ATOM 760 N N . VAL A 1 106 ? -20.734 5.762 0.857 1 97.12 106 VAL A N 1
ATOM 761 C CA . VAL A 1 106 ? -19.688 6.688 1.275 1 97.12 106 VAL A CA 1
ATOM 762 C C . VAL A 1 106 ? -20.312 8 1.737 1 97.12 106 VAL A C 1
ATOM 764 O O . VAL A 1 106 ? -19.906 8.562 2.756 1 97.12 106 VAL A O 1
ATOM 767 N N . LYS A 1 107 ? -21.281 8.477 1.02 1 96.06 107 LYS A N 1
ATOM 768 C CA . LYS A 1 107 ? -22 9.695 1.392 1 96.06 107 LYS A CA 1
ATOM 769 C C . LYS A 1 107 ? -22.656 9.555 2.758 1 96.06 107 LYS A C 1
ATOM 771 O O . LYS A 1 107 ? -22.766 10.523 3.51 1 96.06 107 LYS A O 1
ATOM 776 N N . ALA A 1 108 ? -23.062 8.344 3.035 1 97.56 108 ALA A N 1
ATOM 777 C CA . ALA A 1 108 ? -23.719 8.055 4.309 1 97.56 108 ALA A CA 1
ATOM 778 C C . ALA A 1 108 ? -22.703 7.941 5.438 1 97.56 108 ALA A C 1
ATOM 780 O O . ALA A 1 108 ? -23.062 7.66 6.582 1 97.56 108 ALA A O 1
ATOM 781 N N . GLY A 1 109 ? -21.422 8.117 5.141 1 96 109 GLY A N 1
ATOM 782 C CA . GLY A 1 109 ? -20.375 8.102 6.152 1 96 109 GLY A CA 1
ATOM 783 C C . GLY A 1 109 ? -19.766 6.73 6.352 1 96 109 GLY A C 1
ATOM 784 O O . GLY A 1 109 ? -19.016 6.512 7.312 1 96 109 GLY A O 1
ATOM 785 N N . ILE A 1 110 ? -20.094 5.785 5.469 1 98.44 110 ILE A N 1
ATOM 786 C CA . ILE A 1 110 ? -19.578 4.422 5.57 1 98.44 110 ILE A CA 1
ATOM 787 C C . ILE A 1 110 ? -18.234 4.32 4.855 1 98.44 110 ILE A C 1
ATOM 789 O O . ILE A 1 110 ? -18.062 4.871 3.764 1 98.44 110 ILE A O 1
ATOM 793 N N . ILE A 1 111 ? -17.219 3.695 5.508 1 98.25 111 ILE A N 1
ATOM 794 C CA . ILE A 1 111 ? -15.922 3.436 4.887 1 98.25 111 ILE A CA 1
ATOM 795 C C . ILE A 1 111 ? -16.047 2.273 3.904 1 98.25 111 ILE A C 1
ATOM 797 O O . ILE A 1 111 ? -16.406 1.162 4.289 1 98.25 111 ILE A O 1
ATOM 801 N N . VAL A 1 112 ? -15.758 2.516 2.656 1 98.62 112 VAL A N 1
ATOM 802 C CA . VAL A 1 112 ? -15.875 1.466 1.65 1 98.62 112 VAL A CA 1
ATOM 803 C C . VAL A 1 112 ? -14.5 1.152 1.069 1 98.62 112 VAL A C 1
ATOM 805 O O . VAL A 1 112 ? -13.828 2.039 0.539 1 98.62 112 VAL A O 1
ATOM 808 N N . ILE A 1 113 ? -14.078 -0.056 1.186 1 98.62 113 ILE A N 1
ATOM 809 C CA . ILE A 1 113 ? -12.805 -0.533 0.662 1 98.62 113 ILE A CA 1
ATOM 810 C C . ILE A 1 113 ? -13.047 -1.652 -0.347 1 98.62 113 ILE A C 1
ATOM 812 O O . ILE A 1 113 ? -13.703 -2.646 -0.034 1 98.62 113 ILE A O 1
ATOM 816 N N . GLY A 1 114 ? -12.586 -1.471 -1.576 1 97.38 114 GLY A N 1
ATOM 817 C CA . GLY A 1 114 ? -12.594 -2.559 -2.541 1 97.38 114 GLY A CA 1
ATOM 818 C C . GLY A 1 114 ? -11.508 -3.59 -2.279 1 97.38 114 GLY A C 1
ATOM 819 O O . GLY A 1 114 ? -10.445 -3.26 -1.756 1 97.38 114 GLY A O 1
ATOM 820 N N . PHE A 1 115 ? -11.781 -4.875 -2.713 1 97.75 115 PHE A N 1
ATOM 821 C CA . PHE A 1 115 ? -10.727 -5.887 -2.639 1 97.75 115 PHE A CA 1
ATOM 822 C C . PHE A 1 115 ? -10.844 -6.871 -3.797 1 97.75 115 PHE A C 1
ATOM 824 O O . PHE A 1 115 ? -11.898 -6.98 -4.422 1 97.75 115 PHE A O 1
ATOM 831 N N . ASN A 1 116 ? -9.773 -7.562 -4.152 1 95.06 116 ASN 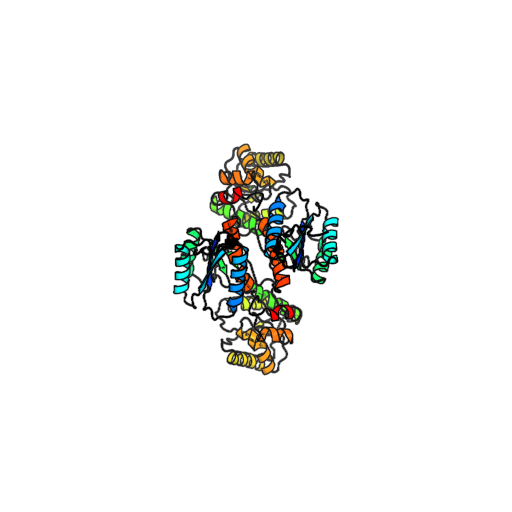A N 1
ATOM 832 C CA . ASN A 1 116 ? -9.641 -8.609 -5.16 1 95.06 116 ASN A CA 1
ATOM 833 C C . ASN A 1 116 ? -9.859 -8.07 -6.566 1 95.06 116 ASN A C 1
ATOM 835 O O . ASN A 1 116 ? -9.008 -8.227 -7.441 1 95.06 116 ASN A O 1
ATOM 839 N N . ASN A 1 117 ? -11.031 -7.461 -6.746 1 90.12 117 ASN A N 1
ATOM 840 C CA . ASN A 1 117 ? -11.383 -6.789 -7.996 1 90.12 117 ASN A CA 1
ATOM 841 C C . ASN A 1 117 ? -11.797 -5.34 -7.754 1 90.12 117 ASN A C 1
ATOM 843 O O . ASN A 1 117 ? -12.367 -5.016 -6.711 1 90.12 117 ASN A O 1
ATOM 847 N N . ASP A 1 118 ? -11.445 -4.527 -8.727 1 90.31 118 ASP A N 1
ATOM 848 C CA . ASP A 1 118 ? -11.812 -3.115 -8.648 1 90.31 118 ASP A CA 1
ATOM 849 C C . ASP A 1 118 ? -12.484 -2.648 -9.938 1 90.31 118 ASP A C 1
ATOM 851 O O . ASP A 1 118 ? -12.492 -3.371 -10.938 1 90.31 118 ASP A O 1
ATOM 855 N N . ASP A 1 119 ? -13.062 -1.438 -9.82 1 86.38 119 ASP A N 1
ATOM 856 C CA . ASP A 1 119 ? -13.531 -0.775 -11.031 1 86.38 119 ASP A CA 1
ATOM 857 C C . ASP A 1 119 ? -12.383 -0.535 -12.016 1 86.38 119 ASP A C 1
ATOM 859 O O . ASP A 1 119 ? -11.258 -0.252 -11.602 1 86.38 119 ASP A O 1
ATOM 863 N N . LEU A 1 120 ? -12.703 -0.597 -13.328 1 80.38 120 LEU A N 1
ATOM 864 C CA . LEU A 1 120 ? -11.68 -0.411 -14.352 1 80.38 120 LEU A CA 1
ATOM 865 C C . LEU A 1 120 ? -11.086 0.992 -14.273 1 80.38 120 LEU A C 1
ATOM 867 O O . LEU A 1 120 ? -9.922 1.198 -14.625 1 80.38 120 LEU A O 1
ATOM 871 N N . ASP A 1 121 ? -11.867 1.934 -13.742 1 83.38 121 ASP A N 1
ATOM 872 C CA . ASP A 1 121 ? -11.398 3.309 -13.594 1 83.38 121 ASP A CA 1
ATOM 873 C C . ASP A 1 121 ? -10.836 3.553 -12.195 1 83.38 121 ASP A C 1
ATOM 875 O O . ASP A 1 121 ? -10.516 4.688 -11.844 1 83.38 121 ASP A O 1
ATOM 879 N N . GLY A 1 122 ? -10.781 2.52 -11.445 1 82.62 122 GLY A N 1
ATOM 880 C CA . GLY A 1 122 ? -10.281 2.656 -10.086 1 82.62 122 GLY A CA 1
ATOM 881 C C . GLY A 1 122 ? -11.133 3.568 -9.227 1 82.62 122 GLY A C 1
ATOM 882 O O . GLY A 1 122 ? -12.359 3.502 -9.266 1 82.62 122 GLY A O 1
ATOM 883 N N . ALA A 1 123 ? -10.43 4.352 -8.406 1 79.38 123 ALA A N 1
ATOM 884 C CA . ALA A 1 123 ? -11.102 5.238 -7.457 1 79.38 123 ALA A CA 1
ATOM 885 C C . ALA A 1 123 ? -11.953 6.273 -8.188 1 79.38 123 ALA A C 1
ATOM 887 O O . ALA A 1 123 ? -12.945 6.766 -7.641 1 79.38 123 ALA A O 1
ATOM 888 N N . LYS A 1 124 ? -11.633 6.629 -9.367 1 80.88 124 LYS A N 1
ATOM 889 C CA . LYS A 1 124 ? -12.359 7.637 -10.133 1 80.88 124 LYS A CA 1
ATOM 890 C C . LYS A 1 124 ? -13.703 7.102 -10.602 1 80.88 124 LYS A C 1
ATOM 892 O O . LYS A 1 124 ? -14.594 7.879 -10.953 1 80.88 124 LYS A O 1
ATOM 897 N N . GLY A 1 125 ? -13.766 5.742 -10.602 1 83.31 125 GLY A N 1
ATOM 898 C CA . GLY A 1 125 ? -14.977 5.129 -11.133 1 83.31 125 GLY A CA 1
ATOM 899 C C . GLY A 1 125 ? -16.109 5.074 -10.117 1 83.31 125 GLY A C 1
ATOM 900 O O . GLY A 1 125 ? -17.281 4.953 -10.492 1 83.31 125 GLY A O 1
ATOM 901 N N . ASN A 1 126 ? -15.664 5.059 -8.945 1 88.06 126 ASN A N 1
ATOM 902 C CA . ASN A 1 126 ? -16.641 5.023 -7.863 1 88.06 126 ASN A CA 1
ATOM 903 C C . ASN A 1 126 ? -16.141 5.758 -6.625 1 88.06 126 ASN A C 1
ATOM 905 O O . ASN A 1 126 ? -15.219 6.57 -6.711 1 88.06 126 ASN A O 1
ATOM 909 N N . CYS A 1 127 ? -16.625 5.785 -5.543 1 92.94 127 CYS A N 1
ATOM 910 C CA . CYS A 1 127 ? -16.359 6.594 -4.355 1 92.94 127 CYS A CA 1
ATOM 911 C C . CYS A 1 127 ? -15.625 5.785 -3.299 1 92.94 127 CYS A C 1
ATOM 913 O O . CYS A 1 127 ? -15.453 6.246 -2.168 1 92.94 127 CYS A O 1
ATOM 915 N N . ARG A 1 128 ? -15.102 4.539 -3.701 1 95.75 128 ARG A N 1
ATOM 916 C CA . ARG A 1 128 ? -14.414 3.771 -2.666 1 95.75 128 ARG A CA 1
ATOM 917 C C . ARG A 1 128 ? -13.164 4.492 -2.184 1 95.75 128 ARG A C 1
ATOM 919 O O . ARG A 1 128 ? -12.539 5.238 -2.941 1 95.75 128 ARG A O 1
ATOM 926 N N . GLN A 1 129 ? -12.766 4.277 -0.975 1 96.44 129 GLN A N 1
ATOM 927 C CA . GLN A 1 129 ? -11.68 5.027 -0.348 1 96.44 129 GLN A CA 1
ATOM 928 C C . GLN A 1 129 ? -10.336 4.344 -0.567 1 96.44 129 GLN A C 1
ATOM 930 O O . GLN A 1 129 ? -9.289 5 -0.575 1 96.44 129 GLN A O 1
ATOM 935 N N . ALA A 1 130 ? -10.328 3.033 -0.669 1 97.88 130 ALA A N 1
ATOM 936 C CA . ALA A 1 130 ? -9.094 2.287 -0.911 1 97.88 130 ALA A CA 1
ATOM 937 C C . ALA A 1 130 ? -9.383 0.972 -1.631 1 97.88 130 ALA A C 1
ATOM 939 O O . ALA A 1 130 ? -10.531 0.553 -1.733 1 97.88 130 ALA A O 1
ATOM 940 N N . TYR A 1 131 ? -8.391 0.401 -2.156 1 97.62 131 TYR A N 1
ATOM 941 C CA . TYR A 1 131 ? -8.414 -0.914 -2.787 1 97.62 131 TYR A CA 1
ATOM 942 C C . TYR A 1 131 ? -7.262 -1.78 -2.281 1 97.62 131 TYR A C 1
ATOM 944 O O . TYR A 1 131 ? -6.121 -1.322 -2.199 1 97.62 131 TYR A O 1
ATOM 952 N N . VAL A 1 132 ? -7.613 -2.98 -1.892 1 98.56 132 VAL A N 1
ATOM 953 C CA . VAL A 1 132 ? -6.617 -3.963 -1.48 1 98.56 132 VAL A CA 1
ATOM 954 C C . VAL A 1 132 ? -6.648 -5.16 -2.428 1 98.56 132 VAL A C 1
ATOM 956 O O . VAL A 1 132 ? -7.629 -5.906 -2.463 1 98.56 132 VAL A O 1
ATOM 959 N N . GLY A 1 133 ? -5.648 -5.379 -3.209 1 97.56 133 GLY A N 1
ATOM 960 C CA . GLY A 1 133 ? -5.559 -6.465 -4.176 1 97.56 133 GLY A CA 1
ATOM 961 C C . GLY A 1 133 ? -4.332 -6.367 -5.066 1 97.56 133 GLY A C 1
ATOM 962 O O . GLY A 1 133 ? -3.584 -5.391 -4.996 1 97.56 133 GLY A O 1
ATOM 963 N N . MET A 1 134 ? -4.18 -7.355 -5.871 1 96.88 134 MET A N 1
ATOM 964 C CA . MET A 1 134 ? -3.021 -7.414 -6.758 1 96.88 134 MET A CA 1
ATOM 965 C C . MET A 1 134 ? -3.127 -6.371 -7.863 1 96.88 134 MET A C 1
ATOM 967 O O . MET A 1 134 ? -4.191 -6.195 -8.461 1 96.88 134 MET A O 1
ATOM 971 N N . ASP A 1 135 ? -2.055 -5.574 -8.023 1 96.5 135 ASP A N 1
ATOM 972 C CA . ASP A 1 135 ? -1.9 -4.875 -9.297 1 96.5 135 ASP A CA 1
ATOM 973 C C . ASP A 1 135 ? -1.541 -5.848 -10.422 1 96.5 135 ASP A C 1
ATOM 975 O O . ASP A 1 135 ? -0.37 -6.188 -10.602 1 96.5 135 ASP A O 1
ATOM 979 N N . GLU A 1 136 ? -2.553 -6.254 -11.156 1 96 136 GLU A N 1
ATOM 980 C CA . GLU A 1 136 ? -2.424 -7.34 -12.117 1 96 136 GLU A CA 1
ATOM 981 C C . GLU A 1 136 ? -1.396 -7.004 -13.195 1 96 136 GLU A C 1
ATOM 983 O O . GLU A 1 136 ? -0.57 -7.844 -13.555 1 96 136 GLU A O 1
ATOM 988 N N . LEU A 1 137 ? -1.428 -5.785 -13.688 1 96.94 137 LEU A N 1
ATOM 989 C CA . LEU A 1 137 ? -0.492 -5.363 -14.727 1 96.94 137 LEU A CA 1
ATOM 990 C C . LEU A 1 137 ? 0.941 -5.379 -14.203 1 96.94 137 LEU A C 1
ATOM 992 O O . LEU A 1 137 ? 1.84 -5.91 -14.859 1 96.94 137 LEU A O 1
ATOM 996 N N . ALA A 1 138 ? 1.114 -4.828 -13 1 97.5 138 ALA A N 1
ATOM 997 C CA . ALA A 1 138 ? 2.449 -4.77 -12.414 1 97.5 138 ALA A CA 1
ATOM 998 C C . ALA A 1 138 ? 2.994 -6.172 -12.156 1 97.5 138 ALA A C 1
ATOM 1000 O O . ALA A 1 138 ? 4.184 -6.43 -12.352 1 97.5 138 ALA A O 1
ATOM 1001 N N . SER A 1 139 ? 2.131 -7.055 -11.695 1 98.12 139 SER A N 1
ATOM 1002 C CA . SER A 1 139 ? 2.561 -8.422 -11.406 1 98.12 139 SER A CA 1
ATOM 1003 C C . SER A 1 139 ? 2.947 -9.156 -12.688 1 98.12 139 SER A C 1
ATOM 1005 O O . SER A 1 139 ? 3.918 -9.922 -12.703 1 98.12 139 SER A O 1
ATOM 1007 N N . GLY A 1 140 ? 2.135 -8.961 -13.773 1 98.5 140 GLY A N 1
ATOM 1008 C CA . GLY A 1 140 ? 2.531 -9.523 -15.055 1 98.5 140 GLY A CA 1
ATOM 1009 C C . GLY A 1 140 ? 3.869 -9 -15.547 1 98.5 140 GLY A C 1
ATOM 1010 O O . GLY A 1 140 ? 4.703 -9.766 -16.031 1 98.5 140 GLY A O 1
ATOM 1011 N N . TYR A 1 141 ? 4.047 -7.68 -15.453 1 98.75 141 TYR A N 1
ATOM 1012 C CA . TYR A 1 141 ? 5.293 -7.039 -15.852 1 98.75 141 TYR A CA 1
ATOM 1013 C C . TYR A 1 141 ? 6.473 -7.59 -15.055 1 98.75 141 TYR A C 1
ATOM 1015 O O . TYR A 1 141 ? 7.531 -7.871 -15.617 1 98.75 141 TYR A O 1
ATOM 1023 N N . GLU A 1 142 ? 6.234 -7.801 -13.758 1 98.06 142 GLU A N 1
ATOM 1024 C CA . GLU A 1 142 ? 7.277 -8.344 -12.891 1 98.06 142 GLU A CA 1
ATOM 1025 C C . GLU A 1 142 ? 7.648 -9.766 -13.312 1 98.06 142 GLU A C 1
ATOM 1027 O O . GLU A 1 142 ? 8.828 -10.086 -13.453 1 98.06 142 GLU A O 1
ATOM 1032 N N . LEU A 1 143 ? 6.648 -10.633 -13.508 1 98.62 143 LEU A N 1
ATOM 1033 C CA . LEU A 1 143 ? 6.91 -12.016 -13.914 1 98.62 143 LEU A CA 1
ATOM 1034 C C . LEU A 1 143 ? 7.656 -12.055 -15.242 1 98.62 143 LEU A C 1
ATOM 1036 O O . LEU A 1 143 ? 8.617 -12.812 -15.398 1 98.62 143 LEU A O 1
ATOM 1040 N N . GLY A 1 144 ? 7.203 -11.242 -16.203 1 98.75 144 GLY A N 1
ATOM 1041 C CA . GLY A 1 144 ? 7.887 -11.164 -17.484 1 98.75 144 GLY A CA 1
ATOM 1042 C C . GLY A 1 144 ? 9.359 -10.82 -17.359 1 98.75 144 GLY A C 1
ATOM 1043 O O . GLY A 1 144 ? 10.211 -11.508 -17.922 1 98.75 144 GLY A O 1
ATOM 1044 N N . ASN A 1 145 ? 9.688 -9.805 -16.625 1 98.62 145 ASN A N 1
ATOM 1045 C CA . ASN A 1 145 ? 11.07 -9.359 -16.453 1 98.62 145 ASN A CA 1
ATOM 1046 C C . ASN A 1 145 ? 11.914 -10.422 -15.75 1 98.62 145 ASN A C 1
ATOM 1048 O O . ASN A 1 145 ? 13.07 -10.633 -16.109 1 98.62 145 ASN A O 1
ATOM 1052 N N . ARG A 1 146 ? 11.344 -11.062 -14.742 1 97.81 146 ARG A N 1
ATOM 1053 C CA . ARG A 1 146 ? 12.07 -12.117 -14.047 1 97.81 146 ARG A CA 1
ATOM 1054 C C . ARG A 1 146 ? 12.422 -13.258 -14.992 1 97.81 146 ARG A C 1
ATOM 1056 O O . ARG A 1 146 ? 13.539 -13.781 -14.961 1 97.81 146 ARG A O 1
ATOM 1063 N N . MET A 1 147 ? 11.461 -13.656 -15.828 1 98.62 147 MET A N 1
ATOM 1064 C CA . MET A 1 147 ? 11.68 -14.742 -16.766 1 98.62 147 MET A CA 1
ATOM 1065 C C . MET A 1 147 ? 12.727 -14.359 -17.812 1 98.62 147 MET A C 1
ATOM 1067 O O . MET A 1 147 ? 13.562 -15.18 -18.188 1 98.62 147 MET A O 1
ATOM 1071 N N . ILE A 1 148 ? 12.688 -13.109 -18.312 1 98.75 148 ILE A N 1
ATOM 1072 C CA . ILE A 1 148 ? 13.68 -12.617 -19.266 1 98.75 148 ILE A CA 1
ATOM 1073 C C . ILE A 1 148 ? 15.078 -12.727 -18.656 1 98.75 148 ILE A C 1
ATOM 1075 O O . ILE A 1 148 ? 15.984 -13.289 -19.266 1 98.75 148 ILE A O 1
ATOM 1079 N N . LYS A 1 149 ? 15.188 -12.242 -17.469 1 98.19 149 LYS A N 1
ATOM 1080 C CA . LYS A 1 149 ? 16.484 -12.195 -16.812 1 98.19 149 LYS A CA 1
ATOM 1081 C C . LYS A 1 149 ? 16.984 -13.602 -16.484 1 98.19 149 LYS A C 1
ATOM 1083 O O . LYS A 1 149 ? 18.141 -13.93 -16.766 1 98.19 149 LYS A O 1
ATOM 1088 N N . GLU A 1 150 ? 16.141 -14.445 -15.914 1 98.12 150 GLU A N 1
ATOM 1089 C CA . GLU A 1 150 ? 16.547 -15.758 -15.422 1 98.12 150 GLU A CA 1
ATOM 1090 C C . GLU A 1 150 ? 16.906 -16.688 -16.578 1 98.12 150 GLU A C 1
ATOM 1092 O O . GLU A 1 150 ? 17.828 -17.5 -16.469 1 98.12 150 GLU A O 1
ATOM 1097 N N . PHE A 1 151 ? 16.203 -16.547 -17.719 1 98.56 151 PHE A N 1
ATOM 1098 C CA . PHE A 1 151 ? 16.344 -17.578 -18.734 1 98.56 151 PHE A CA 1
ATOM 1099 C C . PHE A 1 151 ? 16.969 -17 -20 1 98.56 151 PHE A C 1
ATOM 1101 O O . PHE A 1 151 ? 17.078 -17.688 -21.016 1 98.56 151 PHE A O 1
ATOM 1108 N N . GLY A 1 152 ? 17.328 -15.758 -19.953 1 98.5 152 GLY A N 1
ATOM 1109 C CA . GLY A 1 152 ? 18.062 -15.133 -21.047 1 98.5 152 GLY A CA 1
ATOM 1110 C C . GLY A 1 152 ? 17.234 -14.977 -22.312 1 98.5 152 GLY A C 1
ATOM 1111 O O . GLY A 1 152 ? 17.734 -15.18 -23.422 1 98.5 152 GLY A O 1
ATOM 1112 N N . LEU A 1 153 ? 15.938 -14.711 -22.141 1 98.62 153 LEU A N 1
ATOM 1113 C CA . LEU A 1 153 ? 15.117 -14.391 -23.297 1 98.62 153 LEU A CA 1
ATOM 1114 C C . LEU A 1 153 ? 15.617 -13.125 -23.984 1 98.62 153 LEU A C 1
ATOM 1116 O O . LEU A 1 153 ? 16.047 -12.188 -23.328 1 98.62 153 LEU A O 1
ATOM 1120 N N . LYS A 1 154 ? 15.531 -13.094 -25.281 1 98.31 154 LYS A N 1
ATOM 1121 C CA . LYS A 1 154 ? 16.156 -12 -26.016 1 98.31 154 LYS A CA 1
ATOM 1122 C C . LYS A 1 154 ? 15.328 -11.602 -27.234 1 98.31 154 LYS A C 1
ATOM 1124 O O . LYS A 1 154 ? 14.375 -12.297 -27.594 1 98.31 154 LYS A O 1
ATOM 1129 N N . SER A 1 155 ? 15.852 -10.516 -27.844 1 98.5 155 SER A N 1
ATOM 1130 C CA . SER A 1 155 ? 15.172 -10 -29.031 1 98.5 155 SER A CA 1
ATOM 1131 C C . SER A 1 155 ? 15.062 -11.07 -30.109 1 98.5 155 SER A C 1
ATOM 1133 O O . SER A 1 155 ? 16.031 -11.797 -30.375 1 98.5 155 SER A O 1
ATOM 1135 N N . GLY A 1 156 ? 13.844 -11.195 -30.656 1 98.44 156 GLY A N 1
ATOM 1136 C CA . GLY A 1 156 ? 13.602 -12.18 -31.703 1 98.44 156 GLY A CA 1
ATOM 1137 C C . GLY A 1 156 ? 12.953 -13.453 -31.188 1 98.44 156 GLY A C 1
ATOM 1138 O O . GLY A 1 156 ? 12.398 -14.227 -31.969 1 98.44 156 GLY A O 1
ATOM 1139 N N . ASP A 1 157 ? 12.984 -13.656 -29.844 1 98.62 157 ASP A N 1
ATOM 1140 C CA . ASP A 1 157 ? 12.344 -14.828 -29.266 1 98.62 157 ASP A CA 1
ATOM 1141 C C . ASP A 1 157 ? 10.828 -14.703 -29.297 1 98.62 157 ASP A C 1
ATOM 1143 O O . ASP A 1 157 ? 10.297 -13.602 -29.453 1 98.62 157 ASP A O 1
ATOM 1147 N N . VAL A 1 158 ? 10.156 -15.875 -29.219 1 98.81 158 VAL A N 1
ATOM 1148 C CA . VAL A 1 158 ? 8.703 -15.961 -29.109 1 98.81 158 VAL A CA 1
ATOM 1149 C C . VAL A 1 158 ? 8.328 -16.672 -27.812 1 98.81 158 VAL A C 1
ATOM 1151 O O . VAL A 1 158 ? 8.906 -17.719 -27.484 1 98.81 158 VAL A O 1
ATOM 1154 N N . VAL A 1 159 ? 7.422 -16.047 -27.047 1 98.94 159 VAL A N 1
ATOM 1155 C CA . VAL A 1 159 ? 6.898 -16.703 -25.844 1 98.94 159 VAL A CA 1
ATOM 1156 C C . VAL A 1 159 ? 5.395 -16.922 -25.984 1 98.94 159 VAL A C 1
ATOM 1158 O O . VAL A 1 159 ? 4.766 -16.359 -26.891 1 98.94 159 VAL A O 1
ATOM 1161 N N . PHE A 1 160 ? 4.852 -17.828 -25.125 1 98.88 160 PHE A N 1
ATOM 1162 C CA . PHE A 1 160 ? 3.463 -18.25 -25.25 1 98.88 160 PHE A CA 1
ATOM 1163 C C . PHE A 1 160 ? 2.684 -17.953 -23.984 1 98.88 160 PHE A C 1
ATOM 1165 O O . PHE A 1 160 ? 3.105 -18.328 -22.891 1 98.88 160 PHE A O 1
ATOM 1172 N N . ASN A 1 161 ? 1.605 -17.188 -24.078 1 98.81 161 ASN A N 1
ATOM 1173 C CA . ASN A 1 161 ? 0.72 -16.844 -22.969 1 98.81 161 ASN A CA 1
ATOM 1174 C C . ASN A 1 161 ? -0.725 -17.234 -23.266 1 98.81 161 ASN A C 1
ATOM 1176 O O . ASN A 1 161 ? -1.544 -16.391 -23.609 1 98.81 161 ASN A O 1
ATOM 1180 N N . PRO A 1 162 ? -1.033 -18.531 -23.125 1 98.62 162 PRO A N 1
ATOM 1181 C CA . PRO A 1 162 ? -2.438 -18.938 -23.25 1 98.62 162 PRO A CA 1
ATOM 1182 C C . PRO A 1 162 ? -3.326 -18.297 -22.172 1 98.62 162 PRO A C 1
ATOM 1184 O O . PRO A 1 162 ? -2.902 -18.141 -21.031 1 98.62 162 PRO A O 1
ATOM 1187 N N . ARG A 1 163 ? -4.547 -17.953 -22.578 1 97.5 163 ARG A N 1
ATOM 1188 C CA . ARG A 1 163 ? -5.473 -17.266 -21.672 1 97.5 163 ARG A CA 1
ATOM 1189 C C . ARG A 1 163 ? -6.785 -18.047 -21.547 1 97.5 163 ARG A C 1
ATOM 1191 O O . ARG A 1 163 ? -7.348 -18.469 -22.562 1 97.5 163 ARG A O 1
ATOM 1198 N N . GLU A 1 164 ? -7.254 -18.188 -20.281 1 95.25 164 GLU A N 1
ATOM 1199 C CA . GLU A 1 164 ? -8.516 -18.906 -20.078 1 95.25 164 GLU A CA 1
ATOM 1200 C C . GLU A 1 164 ? -9.672 -18.188 -20.766 1 95.25 164 GLU A C 1
ATOM 1202 O O . GLU A 1 164 ? -10.422 -18.797 -21.531 1 95.25 164 GLU A O 1
ATOM 1207 N N . ILE A 1 165 ? -9.781 -16.984 -20.422 1 92.12 165 ILE A N 1
ATOM 1208 C CA . ILE A 1 165 ? -10.734 -16.031 -20.984 1 92.12 165 ILE A CA 1
ATOM 1209 C C . ILE A 1 165 ? -10 -14.758 -21.406 1 92.12 165 ILE A C 1
ATOM 1211 O O . ILE A 1 165 ? -9.773 -13.875 -20.578 1 92.12 165 ILE A O 1
ATOM 1215 N N . PRO A 1 166 ? -9.68 -14.641 -22.719 1 93.44 166 PRO A N 1
ATOM 1216 C CA . PRO A 1 166 ? -8.805 -13.562 -23.172 1 93.44 166 PRO A CA 1
ATOM 1217 C C . PRO A 1 166 ? -9.352 -12.172 -22.828 1 93.44 166 PRO A C 1
ATOM 1219 O O . PRO A 1 166 ? -8.578 -11.242 -22.609 1 93.44 166 PRO A O 1
ATOM 1222 N N . GLU A 1 167 ? -10.711 -12.07 -22.734 1 88.5 167 GLU A N 1
ATOM 1223 C CA . GLU A 1 167 ? -11.336 -10.766 -22.531 1 88.5 167 GLU A CA 1
ATOM 1224 C C . GLU A 1 167 ? -11.477 -10.438 -21.047 1 88.5 167 GLU A C 1
ATOM 1226 O O . GLU A 1 167 ? -11.82 -9.305 -20.688 1 88.5 167 GLU A O 1
ATOM 1231 N N . ALA A 1 168 ? -11.195 -11.406 -20.188 1 84.12 168 ALA A N 1
ATOM 1232 C CA . ALA A 1 168 ? -11.312 -11.148 -18.75 1 84.12 168 ALA A CA 1
ATOM 1233 C C . ALA A 1 168 ? -10.312 -10.094 -18.297 1 84.12 168 ALA A C 1
ATOM 1235 O O . ALA A 1 168 ? -9.172 -10.07 -18.766 1 84.12 168 ALA A O 1
ATOM 1236 N N . SER A 1 169 ? -10.727 -9.242 -17.344 1 84.31 169 SER A N 1
ATOM 1237 C CA . SER A 1 169 ? -9.922 -8.102 -16.906 1 84.31 169 SER A CA 1
ATOM 1238 C C . SER A 1 169 ? -8.562 -8.555 -16.375 1 84.31 169 SER A C 1
ATOM 1240 O O . SER A 1 169 ? -7.535 -7.953 -16.688 1 84.31 169 SER A O 1
ATOM 1242 N N . PHE A 1 170 ? -8.508 -9.586 -15.516 1 87.56 170 PHE A N 1
ATOM 1243 C CA . PHE A 1 170 ? -7.242 -10.055 -14.969 1 87.56 170 PHE A CA 1
ATOM 1244 C C . PHE A 1 170 ? -6.332 -10.57 -16.078 1 87.56 170 PHE A C 1
ATOM 1246 O O . PHE A 1 170 ? -5.117 -10.359 -16.031 1 87.56 170 PHE A O 1
ATOM 1253 N N . ALA A 1 171 ? -6.867 -11.32 -17.094 1 91.06 171 ALA A N 1
ATOM 1254 C CA . ALA A 1 171 ? -6.086 -11.859 -18.203 1 91.06 171 ALA A CA 1
ATOM 1255 C C . ALA A 1 171 ? -5.488 -10.734 -19.031 1 91.06 171 ALA A C 1
ATOM 1257 O O . ALA A 1 171 ? -4.316 -10.797 -19.422 1 91.06 171 ALA A O 1
ATOM 1258 N N . VAL A 1 172 ? -6.305 -9.734 -19.297 1 92 172 VAL A N 1
ATOM 1259 C CA . VAL A 1 172 ? -5.852 -8.586 -20.062 1 92 172 VAL A CA 1
ATOM 1260 C C . VAL A 1 172 ? -4.75 -7.852 -19.312 1 92 172 VAL A C 1
ATOM 1262 O O . VAL A 1 172 ? -3.715 -7.504 -19.875 1 92 172 VAL A O 1
ATOM 1265 N N . ALA A 1 173 ? -4.898 -7.688 -18.031 1 94.19 173 ALA A N 1
ATOM 1266 C CA . ALA A 1 173 ? -3.945 -6.918 -17.234 1 94.19 173 ALA A CA 1
ATOM 1267 C C . ALA A 1 173 ? -2.65 -7.695 -17.031 1 94.19 173 ALA A C 1
ATOM 1269 O O . ALA A 1 173 ? -1.564 -7.203 -17.344 1 94.19 173 ALA A O 1
ATOM 1270 N N . ARG A 1 174 ? -2.758 -8.93 -16.5 1 96.56 174 ARG A N 1
ATOM 1271 C CA . ARG A 1 174 ? -1.575 -9.766 -16.297 1 96.56 174 ARG A CA 1
ATOM 1272 C C . ARG A 1 174 ? -0.839 -10.008 -17.609 1 96.56 174 ARG A C 1
ATOM 1274 O O . ARG A 1 174 ? 0.378 -9.828 -17.688 1 96.56 174 ARG A O 1
ATOM 1281 N N . GLY A 1 175 ? -1.623 -10.43 -18.609 1 97.56 175 GLY A N 1
ATOM 1282 C CA . GLY A 1 175 ? -1.041 -10.633 -19.938 1 97.56 175 GLY A CA 1
ATOM 1283 C C . GLY A 1 175 ? -0.419 -9.367 -20.516 1 97.56 175 GLY A C 1
ATOM 1284 O O . GLY A 1 175 ? 0.648 -9.422 -21.125 1 97.56 175 GLY A O 1
ATOM 1285 N N . GLY A 1 176 ? -1.128 -8.258 -20.359 1 97.62 176 GLY A N 1
ATOM 1286 C CA . GLY A 1 176 ? -0.591 -6.98 -20.797 1 97.62 176 GLY A CA 1
ATOM 1287 C C . GLY A 1 176 ? 0.733 -6.633 -20.141 1 97.62 176 GLY A C 1
ATOM 1288 O O . GLY A 1 176 ? 1.623 -6.078 -20.797 1 97.62 176 GLY A O 1
ATOM 1289 N N . GLY A 1 177 ? 0.831 -6.902 -18.828 1 98.62 177 GLY A N 1
ATOM 1290 C CA . GLY A 1 177 ? 2.105 -6.723 -18.141 1 98.62 177 GLY A CA 1
ATOM 1291 C C . GLY A 1 177 ? 3.221 -7.559 -18.734 1 98.62 177 GLY A C 1
ATOM 1292 O O . GLY A 1 177 ? 4.328 -7.062 -18.953 1 98.62 177 GLY A O 1
ATOM 1293 N N . ILE A 1 178 ? 2.92 -8.805 -19.031 1 98.75 178 ILE A N 1
ATOM 1294 C CA . ILE A 1 178 ? 3.885 -9.688 -19.672 1 98.75 178 ILE A CA 1
ATOM 1295 C C . ILE A 1 178 ? 4.25 -9.148 -21.047 1 98.75 178 ILE A C 1
ATOM 1297 O O . ILE A 1 178 ? 5.43 -9.086 -21.406 1 98.75 178 ILE A O 1
ATOM 1301 N N . GLU A 1 179 ? 3.297 -8.719 -21.812 1 98.69 179 GLU A N 1
ATOM 1302 C CA . GLU A 1 179 ? 3.52 -8.164 -23.141 1 98.69 179 GLU A CA 1
ATOM 1303 C C . GLU A 1 179 ? 4.402 -6.918 -23.078 1 98.69 179 GLU A C 1
ATOM 1305 O O . GLU A 1 179 ? 5.266 -6.723 -23.938 1 98.69 179 GLU A O 1
ATOM 1310 N N . LYS A 1 180 ? 4.129 -6.078 -22.125 1 98.75 180 LYS A N 1
ATOM 1311 C CA . LYS A 1 180 ? 4.949 -4.883 -21.953 1 98.75 180 LYS A CA 1
ATOM 1312 C C . LYS A 1 180 ? 6.418 -5.246 -21.75 1 98.75 180 LYS A C 1
ATOM 1314 O O . LYS A 1 180 ? 7.297 -4.707 -22.422 1 98.75 180 LYS A O 1
ATOM 1319 N N . ALA A 1 181 ? 6.688 -6.156 -20.797 1 98.81 181 ALA A N 1
ATOM 1320 C CA . ALA A 1 181 ? 8.055 -6.602 -20.531 1 98.81 181 ALA A CA 1
ATOM 1321 C C . ALA A 1 181 ? 8.695 -7.184 -21.797 1 98.81 181 ALA A C 1
ATOM 1323 O O . ALA A 1 181 ? 9.844 -6.875 -22.109 1 98.81 181 ALA A O 1
ATOM 1324 N N . MET A 1 182 ? 7.934 -7.98 -22.547 1 98.81 182 MET A N 1
ATOM 1325 C CA . MET A 1 182 ? 8.438 -8.648 -23.75 1 98.81 182 MET A CA 1
ATOM 1326 C C . MET A 1 182 ? 8.703 -7.645 -24.859 1 98.81 182 MET A C 1
ATOM 1328 O O . MET A 1 182 ? 9.773 -7.664 -25.484 1 98.81 182 MET A O 1
ATOM 1332 N N . THR A 1 183 ? 7.797 -6.738 -25.094 1 98.69 183 THR A N 1
ATOM 1333 C CA . THR A 1 183 ? 7.918 -5.754 -26.172 1 98.69 183 THR A CA 1
ATOM 1334 C C . THR A 1 183 ? 9.133 -4.859 -25.938 1 98.69 183 THR A C 1
ATOM 1336 O O . THR A 1 183 ? 9.875 -4.559 -26.875 1 98.69 183 THR A O 1
ATOM 1339 N N . GLU A 1 184 ? 9.336 -4.484 -24.719 1 98.62 184 GLU A N 1
ATOM 1340 C CA . GLU A 1 184 ? 10.477 -3.637 -24.375 1 98.62 184 GLU A CA 1
ATOM 1341 C C . GLU A 1 184 ? 11.797 -4.332 -24.688 1 98.62 184 GLU A C 1
ATOM 1343 O O . GLU A 1 184 ? 12.844 -3.682 -24.766 1 98.62 184 GLU A O 1
ATOM 1348 N N . ASN A 1 185 ? 11.789 -5.656 -24.844 1 98.56 185 ASN A N 1
ATOM 1349 C CA . ASN A 1 185 ? 13.008 -6.422 -25.078 1 98.56 185 ASN A CA 1
ATOM 1350 C C . ASN A 1 185 ? 12.992 -7.098 -26.453 1 98.56 185 ASN A C 1
ATOM 1352 O O . ASN A 1 185 ? 13.766 -8.023 -26.703 1 98.56 185 ASN A O 1
ATOM 1356 N N . GLY A 1 186 ? 12.031 -6.723 -27.312 1 98.69 186 GLY A N 1
ATOM 1357 C CA . GLY A 1 186 ? 11.961 -7.203 -28.688 1 98.69 186 GLY A CA 1
ATOM 1358 C C . GLY A 1 186 ? 11.492 -8.641 -28.781 1 98.69 186 GLY A C 1
ATOM 1359 O O . GLY A 1 186 ? 11.867 -9.359 -29.719 1 98.69 186 GLY A O 1
ATOM 1360 N N . ILE A 1 187 ? 10.742 -9.141 -27.797 1 98.81 187 ILE A N 1
ATOM 1361 C CA . ILE A 1 187 ? 10.234 -10.508 -27.734 1 98.81 187 ILE A CA 1
ATOM 1362 C C . ILE A 1 187 ? 8.75 -10.523 -28.109 1 98.81 187 ILE A C 1
ATOM 1364 O O . ILE A 1 187 ? 7.992 -9.648 -27.703 1 98.81 187 ILE A O 1
ATOM 1368 N N . LYS A 1 188 ? 8.32 -11.461 -28.875 1 98.62 188 LYS A N 1
ATOM 1369 C CA . LYS A 1 188 ? 6.93 -11.57 -29.297 1 98.62 188 LYS A CA 1
ATOM 1370 C C . LYS A 1 188 ? 6.137 -12.484 -28.375 1 98.62 188 LYS A C 1
ATOM 1372 O O . LYS A 1 188 ? 6.648 -13.516 -27.922 1 98.62 188 LYS A O 1
ATOM 1377 N N . VAL A 1 189 ? 4.91 -12.141 -28.141 1 98.75 189 VAL A N 1
ATOM 1378 C CA . VAL A 1 189 ? 4.016 -12.961 -27.328 1 98.75 189 VAL A CA 1
ATOM 1379 C C . VAL A 1 189 ? 2.9 -13.531 -28.188 1 98.75 189 VAL A C 1
ATOM 1381 O O . VAL A 1 189 ? 2.221 -12.789 -28.906 1 98.75 189 VAL A O 1
ATOM 1384 N N . GLU A 1 190 ? 2.752 -14.781 -28.188 1 98.56 190 GLU A N 1
ATOM 1385 C CA . GLU A 1 190 ? 1.614 -15.445 -28.812 1 98.56 190 GLU A CA 1
ATOM 1386 C C . GLU A 1 190 ? 0.569 -15.852 -27.781 1 98.56 190 GLU A C 1
ATOM 1388 O O . GLU A 1 190 ? 0.913 -16.219 -26.656 1 98.56 190 GLU A O 1
ATOM 1393 N N . THR A 1 191 ? -0.694 -15.75 -28.172 1 98.19 191 THR A N 1
ATOM 1394 C CA . THR A 1 191 ? -1.771 -16.094 -27.25 1 98.19 191 THR A CA 1
ATOM 1395 C C . THR A 1 191 ? -2.846 -16.922 -27.953 1 98.19 191 THR A C 1
ATOM 1397 O O . THR A 1 191 ? -2.969 -16.875 -29.172 1 98.19 191 THR A O 1
ATOM 1400 N N . VAL A 1 192 ? -3.523 -17.781 -27.219 1 98.06 192 VAL A N 1
ATOM 1401 C CA . VAL A 1 192 ? -4.715 -18.516 -27.641 1 98.06 192 VAL A CA 1
ATOM 1402 C C . VAL A 1 192 ? -5.727 -18.562 -26.5 1 98.06 192 VAL A C 1
ATOM 1404 O O . VAL A 1 192 ? -5.379 -18.297 -25.344 1 98.06 192 VAL A O 1
ATOM 1407 N N . ARG A 1 193 ? -6.949 -18.781 -26.844 1 98.12 193 ARG A N 1
ATOM 1408 C CA . ARG A 1 193 ? -7.949 -19.125 -25.828 1 98.12 193 ARG A CA 1
ATOM 1409 C C . ARG A 1 193 ? -7.809 -20.578 -25.375 1 98.12 193 ARG A C 1
ATOM 1411 O O . ARG A 1 193 ? -8.062 -21.5 -26.156 1 98.12 193 ARG A O 1
ATOM 1418 N N . ALA A 1 194 ? -7.398 -20.781 -24.203 1 97.75 194 ALA A N 1
ATOM 1419 C CA . ALA A 1 194 ? -7.195 -22.125 -23.688 1 97.75 194 ALA A CA 1
ATOM 1420 C C . ALA A 1 194 ? -8.484 -22.688 -23.094 1 97.75 194 ALA A C 1
ATOM 1422 O O . ALA A 1 194 ? -8.695 -23.906 -23.094 1 97.75 194 ALA A O 1
ATOM 1423 N N . GLY A 1 195 ? -9.312 -21.75 -22.562 1 95.12 195 GLY A N 1
ATOM 1424 C CA . GLY A 1 195 ? -10.57 -22.188 -21.969 1 95.12 195 GLY A CA 1
ATOM 1425 C C . GLY A 1 195 ? -10.445 -22.531 -20.5 1 95.12 195 GLY A C 1
ATOM 1426 O O . GLY A 1 195 ? -9.359 -22.453 -19.922 1 95.12 195 GLY A O 1
ATOM 1427 N N . LEU A 1 196 ? -11.594 -23.016 -19.859 1 94.25 196 LEU A N 1
ATOM 1428 C CA . LEU A 1 196 ? -11.688 -23.172 -18.406 1 94.25 196 LEU A CA 1
ATOM 1429 C C . LEU A 1 196 ? -11.609 -24.641 -18.016 1 94.25 196 LEU A C 1
ATOM 1431 O O . LEU A 1 196 ? -11.445 -24.969 -16.828 1 94.25 196 LEU A O 1
ATOM 1435 N N . ASP A 1 197 ? -11.734 -25.484 -18.922 1 96.25 197 ASP A N 1
ATOM 1436 C CA . ASP A 1 197 ? -11.609 -26.922 -18.641 1 96.25 197 ASP A CA 1
ATOM 1437 C C . ASP A 1 197 ? -10.141 -27.344 -18.609 1 96.25 197 ASP A C 1
ATOM 1439 O O . ASP A 1 197 ? -9.438 -27.219 -19.625 1 96.25 197 ASP A O 1
ATOM 1443 N N . PRO A 1 198 ? -9.688 -27.891 -17.516 1 97.12 198 PRO A N 1
ATOM 1444 C CA . PRO A 1 198 ? -8.258 -28.172 -17.391 1 97.12 198 PRO A CA 1
ATOM 1445 C C . PRO A 1 198 ? -7.738 -29.141 -18.438 1 97.12 198 PRO A C 1
ATOM 1447 O O . PRO A 1 198 ? -6.684 -28.906 -19.031 1 97.12 198 PRO A O 1
ATOM 1450 N N . ALA A 1 199 ? -8.461 -30.156 -18.688 1 98 199 ALA A N 1
ATOM 1451 C CA . ALA A 1 199 ? -8.008 -31.141 -19.672 1 98 199 ALA A CA 1
ATOM 1452 C C . ALA A 1 199 ? -7.949 -30.547 -21.062 1 98 199 ALA A C 1
ATOM 1454 O O . ALA A 1 199 ? -6.977 -30.75 -21.797 1 98 199 ALA A O 1
ATOM 1455 N N . GLU A 1 200 ? -8.953 -29.828 -21.422 1 98.31 200 GLU A N 1
ATOM 1456 C CA . GLU A 1 200 ? -8.984 -29.172 -22.719 1 98.31 200 GLU A CA 1
ATOM 1457 C C . GLU A 1 200 ? -7.883 -28.125 -22.844 1 98.31 200 GLU A C 1
ATOM 1459 O O . GLU A 1 200 ? -7.207 -28.031 -23.875 1 98.31 200 GLU A O 1
ATOM 1464 N N . ALA A 1 201 ? -7.703 -27.375 -21.812 1 98.56 201 ALA A N 1
ATOM 1465 C CA . ALA A 1 201 ? -6.672 -26.344 -21.812 1 98.56 201 ALA A CA 1
ATOM 1466 C C . ALA A 1 201 ? -5.281 -26.969 -21.969 1 98.56 201 ALA A C 1
ATOM 1468 O O . ALA A 1 201 ? -4.465 -26.469 -22.75 1 98.56 201 ALA A O 1
ATOM 1469 N N . GLN A 1 202 ? -5.051 -28.016 -21.234 1 98.69 202 GLN A N 1
ATOM 1470 C CA . GLN A 1 202 ? -3.758 -28.688 -21.328 1 98.69 202 GLN A CA 1
ATOM 1471 C C . GLN A 1 202 ? -3.492 -29.156 -22.766 1 98.69 202 GLN A C 1
ATOM 1473 O O . GLN A 1 202 ? -2.385 -28.984 -23.281 1 98.69 202 GLN A O 1
ATOM 1478 N N . ASN A 1 203 ? -4.523 -29.688 -23.391 1 98.75 203 ASN A N 1
ATOM 1479 C CA . ASN A 1 203 ? -4.398 -30.172 -24.766 1 98.75 203 ASN A CA 1
ATOM 1480 C C . ASN A 1 203 ? -4.129 -29.031 -25.75 1 98.75 203 ASN A C 1
ATOM 1482 O O . ASN A 1 203 ? -3.271 -29.141 -26.625 1 98.75 203 ASN A O 1
ATOM 1486 N N . ILE A 1 204 ? -4.824 -27.953 -25.594 1 98.81 204 ILE A N 1
ATOM 1487 C CA . ILE A 1 204 ? -4.672 -26.812 -26.469 1 98.81 204 ILE A CA 1
ATOM 1488 C C . ILE A 1 204 ? -3.254 -26.25 -26.359 1 98.81 204 ILE A C 1
ATOM 1490 O O . ILE A 1 204 ? -2.607 -25.969 -27.375 1 98.81 204 ILE A O 1
ATOM 1494 N N . ILE A 1 205 ? -2.744 -26.156 -25.156 1 98.88 205 ILE A N 1
ATOM 1495 C CA . ILE A 1 205 ? -1.407 -25.625 -24.906 1 98.88 205 ILE A CA 1
ATOM 1496 C C . ILE A 1 205 ? -0.363 -26.562 -25.5 1 98.88 205 ILE A C 1
ATOM 1498 O O . ILE A 1 205 ? 0.56 -26.141 -26.188 1 98.88 205 ILE A O 1
ATOM 1502 N N . ALA A 1 206 ? -0.541 -27.859 -25.266 1 98.81 206 ALA A N 1
ATOM 1503 C CA . ALA A 1 206 ? 0.4 -28.844 -25.781 1 98.81 206 ALA A CA 1
ATOM 1504 C C . ALA A 1 206 ? 0.449 -28.797 -27.312 1 98.81 206 ALA A C 1
ATOM 1506 O O . ALA A 1 206 ? 1.53 -28.781 -27.906 1 98.81 206 ALA A O 1
ATOM 1507 N N . GLN A 1 207 ? -0.73 -28.734 -27.922 1 98.75 207 GLN A N 1
ATOM 1508 C CA . GLN A 1 207 ? -0.808 -28.719 -29.375 1 98.75 207 GLN A CA 1
ATOM 1509 C C . GLN A 1 207 ? -0.149 -27.469 -29.953 1 98.75 207 GLN A C 1
ATOM 1511 O O . GLN A 1 207 ? 0.527 -27.531 -30.984 1 98.75 207 GLN A O 1
ATOM 1516 N N . PHE A 1 208 ? -0.34 -26.375 -29.312 1 98.81 208 PHE A N 1
ATOM 1517 C CA . PHE A 1 208 ? 0.302 -25.156 -29.766 1 98.81 208 PHE A CA 1
ATOM 1518 C C . PHE A 1 208 ? 1.819 -25.281 -29.703 1 98.81 208 PHE A C 1
ATOM 1520 O O . PHE A 1 208 ? 2.516 -24.906 -30.641 1 98.81 208 PHE A O 1
ATOM 1527 N N . LEU A 1 209 ? 2.322 -25.828 -28.594 1 98.75 209 LEU A N 1
ATOM 1528 C CA . LEU A 1 209 ? 3.762 -25.969 -28.406 1 98.75 209 LEU A CA 1
ATOM 1529 C C . LEU A 1 209 ? 4.355 -26.922 -29.422 1 98.75 209 LEU A C 1
ATOM 1531 O O . LEU A 1 209 ? 5.465 -26.719 -29.906 1 98.75 209 LEU A O 1
ATOM 1535 N N . ILE A 1 210 ? 3.58 -27.984 -29.781 1 98.62 210 ILE A N 1
ATOM 1536 C CA . ILE A 1 210 ? 4.016 -28.938 -30.797 1 98.62 210 ILE A CA 1
ATOM 1537 C C . ILE A 1 210 ? 4.102 -28.234 -32.156 1 98.62 210 ILE A C 1
ATOM 1539 O O . ILE A 1 210 ? 5.07 -28.422 -32.875 1 98.62 210 ILE A O 1
ATOM 1543 N N . ALA A 1 211 ? 3.113 -27.406 -32.406 1 98.44 211 ALA A N 1
ATOM 1544 C CA . ALA A 1 211 ? 3.02 -26.719 -33.719 1 98.44 211 ALA A CA 1
ATOM 1545 C C . ALA A 1 211 ? 4.023 -25.578 -33.812 1 98.44 211 ALA A C 1
ATOM 1547 O O . ALA A 1 211 ? 4.332 -25.094 -34.906 1 98.44 211 ALA A O 1
ATOM 1548 N N . ASN A 1 212 ? 4.551 -25.094 -32.656 1 98.44 212 ASN A N 1
ATOM 1549 C CA . ASN A 1 212 ? 5.457 -23.953 -32.594 1 98.44 212 ASN A CA 1
ATOM 1550 C C . ASN A 1 212 ? 6.691 -24.25 -31.766 1 98.44 212 ASN A C 1
ATOM 1552 O O . ASN A 1 212 ? 6.898 -23.641 -30.719 1 98.44 212 ASN A O 1
ATOM 1556 N N . PRO A 1 213 ? 7.559 -25.062 -32.25 1 96.69 213 PRO A N 1
ATOM 1557 C CA . PRO A 1 213 ? 8.703 -25.516 -31.453 1 96.69 213 PRO A CA 1
ATOM 1558 C C . PRO A 1 213 ? 9.695 -24.406 -31.141 1 96.69 213 PRO A C 1
ATOM 1560 O O . PRO A 1 213 ? 10.617 -24.594 -30.344 1 96.69 213 PRO A O 1
ATOM 1563 N N . ASN A 1 214 ? 9.5 -23.25 -31.703 1 97.25 214 ASN A N 1
ATOM 1564 C CA . ASN A 1 214 ? 10.422 -22.125 -31.484 1 97.25 214 ASN A CA 1
ATOM 1565 C C . ASN A 1 214 ? 10.031 -21.328 -30.25 1 97.25 214 ASN A C 1
ATOM 1567 O O . ASN A 1 214 ? 10.758 -20.406 -29.844 1 97.25 214 ASN A O 1
ATOM 1571 N N . VAL A 1 215 ? 8.945 -21.625 -29.641 1 98.75 215 VAL A N 1
ATOM 1572 C CA . VAL A 1 215 ? 8.531 -20.953 -28.406 1 98.75 215 VAL A CA 1
ATOM 1573 C C . VAL A 1 215 ? 9.578 -21.172 -27.312 1 98.75 215 VAL A C 1
ATOM 1575 O O . VAL A 1 215 ? 10.047 -22.297 -27.109 1 98.75 215 VAL A O 1
ATOM 1578 N N . LYS A 1 216 ? 9.859 -20.094 -26.578 1 98.81 216 LYS A N 1
ATOM 1579 C CA . LYS A 1 216 ? 11.008 -20.156 -25.672 1 98.81 216 LYS A CA 1
ATOM 1580 C C . LYS A 1 216 ? 10.562 -20.188 -24.219 1 98.81 216 LYS A C 1
ATOM 1582 O O . LYS A 1 216 ? 11.352 -20.5 -23.328 1 98.81 216 LYS A O 1
ATOM 1587 N N . ALA A 1 217 ? 9.352 -19.844 -23.953 1 98.94 217 ALA A N 1
ATOM 1588 C CA . ALA A 1 217 ? 8.82 -19.844 -22.594 1 98.94 217 ALA A CA 1
ATOM 1589 C C . ALA A 1 217 ? 7.297 -19.891 -22.594 1 98.94 217 ALA A C 1
ATOM 1591 O O . ALA A 1 217 ? 6.66 -19.469 -23.562 1 98.94 217 ALA A O 1
ATOM 1592 N N . LEU A 1 218 ? 6.754 -20.422 -21.562 1 98.94 218 LEU A N 1
ATOM 1593 C CA . LEU A 1 218 ? 5.312 -20.453 -21.328 1 98.94 218 LEU A CA 1
ATOM 1594 C C . LEU A 1 218 ? 4.934 -19.609 -20.125 1 98.94 218 LEU A C 1
ATOM 1596 O O . LEU A 1 218 ? 5.625 -19.641 -19.094 1 98.94 218 LEU A O 1
ATOM 1600 N N . PHE A 1 219 ? 3.865 -18.828 -20.266 1 98.88 219 PHE A N 1
ATOM 1601 C CA . PHE A 1 219 ? 3.289 -18.047 -19.188 1 98.88 219 PHE A CA 1
ATOM 1602 C C . PHE A 1 219 ? 1.839 -18.453 -18.938 1 98.88 219 PHE A C 1
ATOM 1604 O O . PHE A 1 219 ? 1.009 -18.375 -19.844 1 98.88 219 PHE A O 1
ATOM 1611 N N . GLY A 1 220 ? 1.538 -18.844 -17.75 1 98.19 220 GLY A N 1
ATOM 1612 C CA . GLY A 1 220 ? 0.15 -18.969 -17.344 1 98.19 220 GLY A CA 1
ATOM 1613 C C . GLY A 1 220 ? -0.357 -17.766 -16.578 1 98.19 220 GLY A C 1
ATOM 1614 O O . GLY A 1 220 ? 0.202 -17.406 -15.531 1 98.19 220 GLY A O 1
ATOM 1615 N N . THR A 1 221 ? -1.479 -17.188 -17.016 1 96.56 221 THR A N 1
ATOM 1616 C CA . THR A 1 221 ? -1.929 -15.953 -16.359 1 96.56 221 THR A CA 1
ATOM 1617 C C . THR A 1 221 ? -3.201 -16.203 -15.562 1 96.56 221 THR A C 1
ATOM 1619 O O . THR A 1 221 ? -3.725 -15.297 -14.914 1 96.56 221 THR A O 1
ATOM 1622 N N . GLY A 1 222 ? -3.748 -17.406 -15.648 1 94.12 222 GLY A N 1
ATOM 1623 C CA . GLY A 1 222 ? -4.883 -17.812 -14.836 1 94.12 222 GLY A CA 1
ATOM 1624 C C . GLY A 1 222 ? -4.637 -19.109 -14.086 1 94.12 222 GLY A C 1
ATOM 1625 O O . GLY A 1 222 ? -3.617 -19.766 -14.297 1 94.12 222 GLY A O 1
ATOM 1626 N N . SER A 1 223 ? -5.59 -19.391 -13.164 1 92.25 223 SER A N 1
ATOM 1627 C CA . SER A 1 223 ? -5.434 -20.594 -12.336 1 92.25 223 SER A CA 1
ATOM 1628 C C . SER A 1 223 ? -5.359 -21.844 -13.188 1 92.25 223 SER A C 1
ATOM 1630 O O . SER A 1 223 ? -4.527 -22.719 -12.945 1 92.25 223 SER A O 1
ATOM 1632 N N . VAL A 1 224 ? -6.164 -21.953 -14.258 1 95.38 224 VAL A N 1
ATOM 1633 C CA . VAL A 1 224 ? -6.203 -23.141 -15.102 1 95.38 224 VAL A CA 1
ATOM 1634 C C . VAL A 1 224 ? -4.898 -23.266 -15.883 1 95.38 224 VAL A C 1
ATOM 1636 O O . VAL A 1 224 ? -4.23 -24.297 -15.828 1 95.38 224 VAL A O 1
ATOM 1639 N N . THR A 1 225 ? -4.504 -22.203 -16.547 1 98.12 225 THR A N 1
ATOM 1640 C CA . THR A 1 225 ? -3.312 -22.266 -17.375 1 98.12 225 THR A CA 1
ATOM 1641 C C . THR A 1 225 ? -2.062 -22.469 -16.531 1 98.12 225 THR A C 1
ATOM 1643 O O . THR A 1 225 ? -1.113 -23.125 -16.953 1 98.12 225 THR A O 1
ATOM 1646 N N . SER A 1 226 ? -2.061 -21.969 -15.328 1 98 226 SER A N 1
ATOM 1647 C CA . SER A 1 226 ? -0.939 -22.172 -14.422 1 98 226 SER A CA 1
ATOM 1648 C C . SER A 1 226 ? -0.918 -23.609 -13.898 1 98 226 SER A C 1
ATOM 1650 O O . SER A 1 226 ? 0.153 -24.172 -13.664 1 98 226 SER A O 1
ATOM 1652 N N . THR A 1 227 ? -2.064 -24.156 -13.742 1 97.31 227 THR A N 1
ATOM 1653 C CA . THR A 1 227 ? -2.193 -25.516 -13.219 1 97.31 227 THR A CA 1
ATOM 1654 C C . THR A 1 227 ? -1.729 -26.531 -14.242 1 97.31 227 THR A C 1
ATOM 1656 O O . THR A 1 227 ? -1.009 -27.484 -13.906 1 97.31 227 THR A O 1
ATOM 1659 N N . VAL A 1 228 ? -2.053 -26.344 -15.5 1 98.31 228 VAL A N 1
ATOM 1660 C CA . VAL A 1 228 ? -1.89 -27.422 -16.469 1 98.31 228 VAL A CA 1
ATOM 1661 C C . VAL A 1 228 ? -0.621 -27.203 -17.297 1 98.31 228 VAL A C 1
ATOM 1663 O O . VAL A 1 228 ? -0.202 -28.062 -18.062 1 98.31 228 VAL A O 1
ATOM 1666 N N . GLY A 1 229 ? 0.024 -26.016 -17.156 1 98.69 229 GLY A N 1
ATOM 1667 C CA . GLY A 1 229 ? 1.132 -25.625 -18.016 1 98.69 229 GLY A CA 1
ATOM 1668 C C . GLY A 1 229 ? 2.275 -26.625 -18 1 98.69 229 GLY A C 1
ATOM 1669 O O . GLY A 1 229 ? 2.785 -27 -19.062 1 98.69 229 GLY A O 1
ATOM 1670 N N . ALA A 1 230 ? 2.693 -27.062 -16.828 1 98.56 230 ALA A N 1
ATOM 1671 C CA . ALA A 1 230 ? 3.795 -28.031 -16.719 1 98.56 230 ALA A CA 1
ATOM 1672 C C . ALA A 1 230 ? 3.457 -29.328 -17.438 1 98.56 230 ALA A C 1
ATOM 1674 O O . ALA A 1 230 ? 4.301 -29.906 -18.141 1 98.56 230 ALA A O 1
ATOM 1675 N N . GLY A 1 231 ? 2.252 -29.781 -17.219 1 98.5 231 GLY A N 1
ATOM 1676 C CA . GLY A 1 231 ? 1.81 -30.984 -17.922 1 98.5 231 GLY A CA 1
ATOM 1677 C C . GLY A 1 231 ? 1.793 -30.828 -19.438 1 98.5 231 GLY A C 1
ATOM 1678 O O . GLY A 1 231 ? 2.168 -31.734 -20.172 1 98.5 231 GLY A O 1
ATOM 1679 N N . ALA A 1 232 ? 1.339 -29.656 -19.875 1 98.81 232 ALA A N 1
ATOM 1680 C CA . ALA A 1 232 ? 1.282 -29.391 -21.312 1 98.81 232 ALA A CA 1
ATOM 1681 C C . ALA A 1 232 ? 2.678 -29.406 -21.938 1 98.81 232 ALA A C 1
ATOM 1683 O O . ALA A 1 232 ? 2.871 -29.906 -23.031 1 98.81 232 ALA A O 1
ATOM 1684 N N . ILE A 1 233 ? 3.625 -28.812 -21.25 1 98.75 233 ILE A N 1
ATOM 1685 C CA . ILE A 1 233 ? 5.012 -28.812 -21.703 1 98.75 233 ILE A CA 1
ATOM 1686 C C . ILE A 1 233 ? 5.512 -30.25 -21.844 1 98.75 233 ILE A C 1
ATOM 1688 O O . ILE A 1 233 ? 6.129 -30.594 -22.859 1 98.75 233 ILE A O 1
ATOM 1692 N N . LYS A 1 234 ? 5.238 -31.031 -20.891 1 98.44 234 LYS A N 1
ATOM 1693 C CA . LYS A 1 234 ? 5.629 -32.438 -20.906 1 98.44 234 LYS A CA 1
ATOM 1694 C C . LYS A 1 234 ? 4.973 -33.156 -22.078 1 98.44 234 LYS A C 1
ATOM 1696 O O . LYS A 1 234 ? 5.641 -33.906 -22.797 1 98.44 234 LYS A O 1
ATOM 1701 N N . ASP A 1 235 ? 3.713 -32.969 -22.234 1 98.56 235 ASP A N 1
ATOM 1702 C CA . ASP A 1 235 ? 2.965 -33.594 -23.312 1 98.56 235 ASP A CA 1
ATOM 1703 C C . ASP A 1 235 ? 3.527 -33.219 -24.672 1 98.56 235 ASP A C 1
ATOM 1705 O O . ASP A 1 235 ? 3.539 -34.031 -25.609 1 98.56 235 ASP A O 1
ATOM 1709 N N . ALA A 1 236 ? 3.938 -31.984 -24.797 1 98.56 236 ALA A N 1
ATOM 1710 C CA . ALA A 1 236 ? 4.445 -31.484 -26.078 1 98.56 236 ALA A CA 1
ATOM 1711 C C . ALA A 1 236 ? 5.859 -32 -26.344 1 98.56 236 ALA A C 1
ATOM 1713 O O . ALA A 1 236 ? 6.355 -31.906 -27.469 1 98.56 236 ALA A O 1
ATOM 1714 N N . GLY A 1 237 ? 6.578 -32.438 -25.312 1 98.06 237 GLY A N 1
ATOM 1715 C CA . GLY A 1 237 ? 7.934 -32.938 -25.453 1 98.06 237 GLY A CA 1
ATOM 1716 C C . GLY A 1 237 ? 8.969 -31.844 -25.641 1 98.06 237 GLY A C 1
ATOM 1717 O O . GLY A 1 237 ? 9.961 -32.031 -26.359 1 98.06 237 GLY A O 1
ATOM 1718 N N . VAL A 1 238 ? 8.664 -30.703 -25.141 1 98.12 238 VAL A N 1
ATOM 1719 C CA . VAL A 1 238 ? 9.602 -29.594 -25.234 1 98.12 238 VAL A CA 1
ATOM 1720 C C . VAL A 1 238 ? 10.164 -29.266 -23.844 1 98.12 238 VAL A C 1
ATOM 1722 O O . VAL A 1 238 ? 9.664 -29.75 -22.844 1 98.12 238 VAL A O 1
ATOM 1725 N N . ASP A 1 239 ? 11.289 -28.547 -23.812 1 97.81 239 ASP A N 1
ATOM 1726 C CA . ASP A 1 239 ? 11.93 -28.109 -22.578 1 97.81 239 ASP A CA 1
ATOM 1727 C C . ASP A 1 239 ? 12.07 -26.594 -22.547 1 97.81 239 ASP A C 1
ATOM 1729 O O . ASP A 1 239 ? 13.094 -26.047 -22.953 1 97.81 239 ASP A O 1
ATOM 1733 N N . ILE A 1 240 ? 11 -25.969 -22.047 1 98.69 240 ILE A N 1
ATOM 1734 C CA . ILE A 1 240 ? 11 -24.5 -21.969 1 98.69 240 ILE A CA 1
ATOM 1735 C C . ILE A 1 240 ? 10.625 -24.078 -20.547 1 98.69 240 ILE A C 1
ATOM 1737 O O . ILE A 1 240 ? 9.914 -24.797 -19.844 1 98.69 240 ILE A O 1
ATOM 1741 N N . PRO A 1 241 ? 11.117 -22.906 -20.125 1 98.75 241 PRO A N 1
ATOM 1742 C CA . PRO A 1 241 ? 10.719 -22.406 -18.797 1 98.75 241 PRO A CA 1
ATOM 1743 C C . PRO A 1 241 ? 9.25 -22 -18.734 1 98.75 241 PRO A C 1
ATOM 1745 O O . PRO A 1 241 ? 8.656 -21.656 -19.766 1 98.75 241 PRO A O 1
ATOM 1748 N N . PHE A 1 242 ? 8.711 -22.125 -17.547 1 98.88 242 PHE A N 1
ATOM 1749 C CA . PHE A 1 242 ? 7.289 -21.875 -17.297 1 98.88 242 PHE A CA 1
ATOM 1750 C C . PHE A 1 242 ? 7.098 -21 -16.062 1 98.88 242 PHE A C 1
ATOM 1752 O O . PHE A 1 242 ? 7.672 -21.281 -15 1 98.88 242 PHE A O 1
ATOM 1759 N N . GLY A 1 243 ? 6.395 -19.922 -16.172 1 98.81 243 GLY A N 1
ATOM 1760 C CA . GLY A 1 243 ? 5.957 -19.062 -15.07 1 98.81 243 GLY A CA 1
ATOM 1761 C C . GLY A 1 243 ? 4.457 -18.859 -15.039 1 98.81 243 GLY A C 1
ATOM 1762 O O . GLY A 1 243 ? 3.797 -18.891 -16.078 1 98.81 243 GLY A O 1
ATOM 1763 N N . GLY A 1 244 ? 3.938 -18.641 -13.898 1 98.31 244 GLY A N 1
ATOM 1764 C CA . GLY A 1 244 ? 2.49 -18.516 -13.859 1 98.31 244 GLY A CA 1
ATOM 1765 C C . GLY A 1 244 ? 1.997 -17.688 -12.688 1 98.31 244 GLY 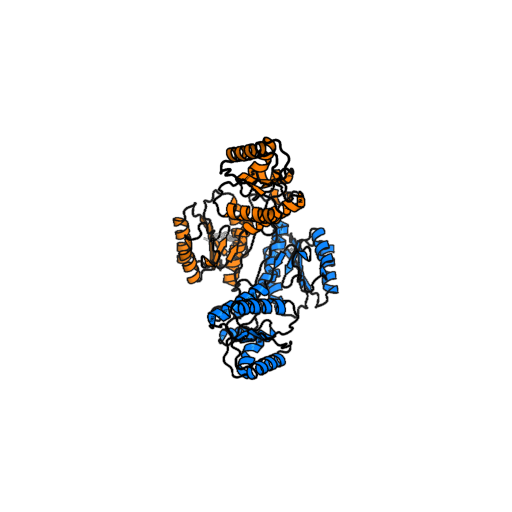A C 1
ATOM 1766 O O . GLY A 1 244 ? 2.682 -16.766 -12.234 1 98.31 244 GLY A O 1
ATOM 1767 N N . PHE A 1 245 ? 0.706 -17.859 -12.32 1 97.12 245 PHE A N 1
ATOM 1768 C CA . PHE A 1 245 ? 0.012 -17.125 -11.273 1 97.12 245 PHE A CA 1
ATOM 1769 C C . PHE A 1 245 ? -0.765 -18.062 -10.367 1 97.12 245 PHE A C 1
ATOM 1771 O O . PHE A 1 245 ? -1.036 -19.219 -10.742 1 97.12 245 PHE A O 1
ATOM 1778 N N . ASP A 1 246 ? -1.087 -17.578 -9.164 1 92.94 246 ASP A N 1
ATOM 1779 C CA . ASP A 1 246 ? -2.008 -18.188 -8.211 1 92.94 246 ASP A CA 1
ATOM 1780 C C . ASP A 1 246 ? -1.346 -19.359 -7.477 1 92.94 246 ASP A C 1
ATOM 1782 O O . ASP A 1 246 ? -0.173 -19.656 -7.711 1 92.94 246 ASP A O 1
ATOM 1786 N N . LEU A 1 247 ? -2.045 -19.891 -6.531 1 92 247 LEU A N 1
ATOM 1787 C CA . LEU A 1 247 ? -1.59 -21.016 -5.723 1 92 247 LEU A CA 1
ATOM 1788 C C . LEU A 1 247 ? -2.611 -22.156 -5.75 1 92 247 LEU A C 1
ATOM 1790 O O . LEU A 1 247 ? -3.801 -21.922 -5.516 1 92 247 LEU A O 1
ATOM 1794 N N . ALA A 1 248 ? -2.273 -23.234 -6.129 1 88.44 248 ALA A N 1
ATOM 1795 C CA . ALA A 1 248 ? -2.957 -24.516 -6.062 1 88.44 248 ALA A CA 1
ATOM 1796 C C . ALA A 1 248 ? -1.963 -25.656 -5.852 1 88.44 248 ALA A C 1
ATOM 1798 O O . ALA A 1 248 ? -0.758 -25.484 -6.051 1 88.44 248 ALA A O 1
ATOM 1799 N N . VAL A 1 249 ? -2.443 -26.734 -5.391 1 89.25 249 VAL A N 1
ATOM 1800 C CA . VAL A 1 249 ? -1.568 -27.844 -5.059 1 89.25 249 VAL A CA 1
ATOM 1801 C C . VAL A 1 249 ? -0.709 -28.203 -6.27 1 89.25 249 VAL A C 1
ATOM 1803 O O . VAL A 1 249 ? 0.502 -28.406 -6.145 1 89.25 249 VAL A O 1
ATOM 1806 N N . GLU A 1 250 ? -1.358 -28.219 -7.441 1 93.38 250 GLU A N 1
ATOM 1807 C CA . GLU A 1 250 ? -0.639 -28.578 -8.664 1 93.38 250 GLU A CA 1
ATOM 1808 C C . GLU A 1 250 ? 0.422 -27.531 -9 1 93.38 250 GLU A C 1
ATOM 1810 O O . GLU A 1 250 ? 1.507 -27.875 -9.477 1 93.38 250 GLU A O 1
ATOM 1815 N N . ILE A 1 251 ? 0.135 -26.297 -8.766 1 96.12 251 ILE A N 1
ATOM 1816 C CA . ILE A 1 251 ? 1.049 -25.188 -9.055 1 96.12 251 ILE A CA 1
ATOM 1817 C C . ILE A 1 251 ? 2.24 -25.25 -8.102 1 96.12 251 ILE A C 1
ATOM 1819 O O . ILE A 1 251 ? 3.393 -25.156 -8.531 1 96.12 251 ILE A O 1
ATOM 1823 N N . VAL A 1 252 ? 1.97 -25.516 -6.887 1 95.31 252 VAL A N 1
ATOM 1824 C CA . VAL A 1 252 ? 3.018 -25.594 -5.875 1 95.31 252 VAL A CA 1
ATOM 1825 C C . VAL A 1 252 ? 3.938 -26.781 -6.176 1 95.31 252 VAL A C 1
ATOM 1827 O O . VAL A 1 252 ? 5.16 -26.656 -6.09 1 95.31 252 VAL A O 1
ATOM 1830 N N . ASN A 1 253 ? 3.346 -27.875 -6.508 1 96.12 253 ASN A N 1
ATOM 1831 C CA . ASN A 1 253 ? 4.137 -29.047 -6.863 1 96.12 253 ASN A CA 1
ATOM 1832 C C . ASN A 1 253 ? 5.023 -28.781 -8.078 1 96.12 253 ASN A C 1
ATOM 1834 O O . ASN A 1 253 ? 6.168 -29.234 -8.125 1 96.12 253 ASN A O 1
ATOM 1838 N N . ALA A 1 254 ? 4.477 -28.078 -9.047 1 97.81 254 ALA A N 1
ATOM 1839 C CA . ALA A 1 254 ? 5.246 -27.75 -10.242 1 97.81 254 ALA A CA 1
ATOM 1840 C C . ALA A 1 254 ? 6.434 -26.844 -9.906 1 97.81 254 ALA A C 1
ATOM 1842 O O . ALA A 1 254 ? 7.527 -27.031 -10.438 1 97.81 254 ALA A O 1
ATOM 1843 N N . VAL A 1 255 ? 6.27 -25.906 -9.016 1 98.25 255 VAL A N 1
ATOM 1844 C CA . VAL A 1 255 ? 7.363 -25.031 -8.594 1 98.25 255 VAL A CA 1
ATOM 1845 C C . VAL A 1 255 ? 8.391 -25.828 -7.801 1 98.25 255 VAL A C 1
ATOM 1847 O O . VAL A 1 255 ? 9.594 -25.719 -8.047 1 98.25 255 VAL A O 1
ATOM 1850 N N . GLU A 1 256 ? 7.902 -26.672 -6.93 1 96.88 256 GLU A N 1
ATOM 1851 C CA . GLU A 1 256 ? 8.773 -27.453 -6.07 1 96.88 256 GLU A CA 1
ATOM 1852 C C . GLU A 1 256 ? 9.648 -28.406 -6.895 1 96.88 256 GLU A C 1
ATOM 1854 O O . GLU A 1 256 ? 10.828 -28.594 -6.594 1 96.88 256 GLU A O 1
ATOM 1859 N N . SER A 1 257 ? 9.125 -29.031 -7.93 1 97.38 257 SER A N 1
ATOM 1860 C CA . SER A 1 257 ? 9.836 -30 -8.758 1 97.38 257 SER A CA 1
ATOM 1861 C C . SER A 1 257 ? 10.742 -29.297 -9.766 1 97.38 257 SER A C 1
ATOM 1863 O O . SER A 1 257 ? 11.594 -29.938 -10.383 1 97.38 257 SER A O 1
ATOM 1865 N N . GLY A 1 258 ? 10.461 -27.984 -9.969 1 97.75 258 GLY A N 1
ATOM 1866 C CA . GLY A 1 258 ? 11.227 -27.25 -10.961 1 97.75 258 GLY A CA 1
ATOM 1867 C C . GLY A 1 258 ? 10.555 -27.219 -12.32 1 97.75 258 GLY A C 1
ATOM 1868 O O . GLY A 1 258 ? 11.055 -26.578 -13.25 1 97.75 258 GLY A O 1
ATOM 1869 N N . ALA A 1 259 ? 9.406 -27.812 -12.438 1 98.44 259 ALA A N 1
ATOM 1870 C CA . ALA A 1 259 ? 8.656 -27.797 -13.695 1 98.44 259 ALA A CA 1
ATOM 1871 C C . ALA A 1 259 ? 8.086 -26.406 -13.969 1 98.44 259 ALA A C 1
ATOM 1873 O O . ALA A 1 259 ? 7.727 -26.094 -15.109 1 98.44 259 ALA A O 1
ATOM 1874 N N . MET A 1 260 ? 7.965 -25.641 -12.992 1 98.56 260 MET A N 1
ATOM 1875 C CA . MET A 1 260 ? 7.609 -24.219 -13.055 1 98.56 260 MET A CA 1
ATOM 1876 C C . MET A 1 260 ? 8.633 -23.375 -12.305 1 98.56 260 MET A C 1
ATOM 1878 O O . MET A 1 260 ? 9.055 -23.734 -11.203 1 98.56 260 MET A O 1
ATOM 1882 N N . TYR A 1 261 ? 9.039 -22.266 -12.922 1 98.38 261 TYR A N 1
ATOM 1883 C CA . TYR A 1 261 ? 10.031 -21.375 -12.336 1 98.38 261 TYR A CA 1
ATOM 1884 C C . TYR A 1 261 ? 9.477 -20.703 -11.086 1 98.38 261 TYR A C 1
ATOM 1886 O O . TYR A 1 261 ? 10.102 -20.734 -10.023 1 98.38 261 TYR A O 1
ATOM 1894 N N . ALA A 1 262 ? 8.344 -20.125 -11.258 1 98.12 262 ALA A N 1
ATOM 1895 C CA . ALA A 1 262 ? 7.73 -19.375 -10.164 1 98.12 262 ALA A CA 1
ATOM 1896 C C . ALA A 1 262 ? 6.258 -19.078 -10.453 1 98.12 262 ALA A C 1
ATOM 1898 O O . ALA A 1 262 ? 5.82 -19.156 -11.602 1 98.12 262 ALA A O 1
ATOM 1899 N N . THR A 1 263 ? 5.551 -18.812 -9.414 1 98.19 263 THR A N 1
ATOM 1900 C CA . THR A 1 263 ? 4.168 -18.375 -9.516 1 98.19 263 THR A CA 1
ATOM 1901 C C . THR A 1 263 ? 3.965 -17.062 -8.75 1 98.19 263 THR A C 1
ATOM 1903 O O . THR A 1 263 ? 4.531 -16.875 -7.668 1 98.19 263 THR A O 1
ATOM 1906 N N . MET A 1 264 ? 3.262 -16.141 -9.391 1 98 264 MET A N 1
ATOM 1907 C CA . MET A 1 264 ? 2.879 -14.906 -8.703 1 98 264 MET A CA 1
ATOM 1908 C C . MET A 1 264 ? 1.674 -15.141 -7.797 1 98 264 MET A C 1
ATOM 1910 O O . MET A 1 264 ? 0.654 -15.672 -8.242 1 98 264 MET A O 1
ATOM 1914 N N . ASP A 1 265 ? 1.812 -14.742 -6.578 1 96.56 265 ASP A N 1
ATOM 1915 C CA . ASP A 1 265 ? 0.791 -14.938 -5.551 1 96.56 265 ASP A CA 1
ATOM 1916 C C . ASP A 1 265 ? 0.03 -13.641 -5.285 1 96.56 265 ASP A C 1
ATOM 1918 O O . ASP A 1 265 ? 0.638 -12.586 -5.066 1 96.56 265 ASP A O 1
ATOM 1922 N N . GLN A 1 266 ? -1.295 -13.711 -5.324 1 95.94 266 GLN A N 1
ATOM 1923 C CA . GLN A 1 266 ? -2.094 -12.523 -5.035 1 95.94 266 GLN A CA 1
ATOM 1924 C C . GLN A 1 266 ? -2.24 -12.312 -3.529 1 95.94 266 GLN A C 1
ATOM 1926 O O . GLN A 1 266 ? -2.672 -11.25 -3.086 1 95.94 266 GLN A O 1
ATOM 1931 N N . GLN A 1 267 ? -1.967 -13.258 -2.699 1 96.69 267 GLN A N 1
ATOM 1932 C CA . GLN A 1 267 ? -1.977 -13.258 -1.241 1 96.69 267 GLN A CA 1
ATOM 1933 C C . GLN A 1 267 ? -3.367 -12.938 -0.7 1 96.69 267 GLN A C 1
ATOM 1935 O O . GLN A 1 267 ? -3.562 -11.898 -0.057 1 96.69 267 GLN A O 1
ATOM 1940 N N . PRO A 1 268 ? -4.289 -13.906 -0.934 1 96.69 268 PRO A N 1
ATOM 1941 C CA . PRO A 1 268 ? -5.699 -13.672 -0.605 1 96.69 268 PRO A CA 1
ATOM 1942 C C . PRO A 1 268 ? -5.914 -13.367 0.875 1 96.69 268 PRO A C 1
ATOM 1944 O O . PRO A 1 268 ? -6.812 -12.602 1.228 1 96.69 268 PRO A O 1
ATOM 1947 N N . TYR A 1 269 ? -5.16 -13.891 1.781 1 97.88 269 TYR A N 1
ATOM 1948 C CA . TYR A 1 269 ? -5.289 -13.594 3.203 1 97.88 269 TYR A CA 1
ATOM 1949 C C . TYR A 1 269 ? -5.219 -12.094 3.459 1 97.88 269 TYR A C 1
ATOM 1951 O O . TYR A 1 269 ? -6.039 -11.547 4.195 1 97.88 269 TYR A O 1
ATOM 1959 N N . LEU A 1 270 ? -4.277 -11.453 2.854 1 98.5 270 LEU A N 1
ATOM 1960 C CA . LEU A 1 270 ? -4.07 -10.023 3.039 1 98.5 270 LEU A CA 1
ATOM 1961 C C . LEU A 1 270 ? -5.242 -9.227 2.475 1 98.5 270 LEU A C 1
ATOM 1963 O O . LEU A 1 270 ? -5.566 -8.156 2.982 1 98.5 270 LEU A O 1
ATOM 1967 N N . GLN A 1 271 ? -5.852 -9.75 1.415 1 98.5 271 GLN A N 1
ATOM 1968 C CA . GLN A 1 271 ? -6.984 -9.078 0.782 1 98.5 271 GLN A CA 1
ATOM 1969 C C . GLN A 1 271 ? -8.203 -9.078 1.697 1 98.5 271 GLN A C 1
ATOM 1971 O O . GLN A 1 271 ? -9.133 -8.289 1.504 1 98.5 271 GLN A O 1
ATOM 1976 N N . GLY A 1 272 ? -8.25 -9.977 2.625 1 98.69 272 GLY A N 1
ATOM 1977 C CA . GLY A 1 272 ? -9.258 -9.961 3.672 1 98.69 272 GLY A CA 1
ATOM 1978 C C . GLY A 1 272 ? -8.844 -9.141 4.883 1 98.69 272 GLY A C 1
ATOM 1979 O O . GLY A 1 272 ? -9.633 -8.352 5.402 1 98.69 272 GLY A O 1
ATOM 1980 N N . TYR A 1 273 ? -7.648 -9.297 5.316 1 98.75 273 TYR A N 1
ATOM 1981 C CA . TYR A 1 273 ? -7.133 -8.719 6.559 1 98.75 273 TYR A CA 1
ATOM 1982 C C . TYR A 1 273 ? -7.105 -7.199 6.484 1 98.75 273 TYR A C 1
ATOM 1984 O O . TYR A 1 273 ? -7.668 -6.523 7.348 1 98.75 273 TYR A O 1
ATOM 1992 N N . TYR A 1 274 ? -6.492 -6.641 5.453 1 98.81 274 TYR A N 1
ATOM 1993 C CA . TYR A 1 274 ? -6.188 -5.211 5.414 1 98.81 274 TYR A CA 1
ATOM 1994 C C . TYR A 1 274 ? -7.461 -4.387 5.293 1 98.81 274 TYR A C 1
ATOM 1996 O O . TYR A 1 274 ? -7.602 -3.35 5.945 1 98.81 274 TYR A O 1
ATOM 2004 N N . PRO A 1 275 ? -8.445 -4.836 4.469 1 98.88 275 PRO A N 1
ATOM 2005 C CA . PRO A 1 275 ? -9.656 -4.016 4.41 1 98.88 275 PRO A CA 1
ATOM 2006 C C . PRO A 1 275 ? -10.352 -3.885 5.766 1 98.88 275 PRO A C 1
ATOM 2008 O O . PRO A 1 275 ? -10.742 -2.781 6.156 1 98.88 275 PRO A O 1
ATOM 2011 N N . ILE A 1 276 ? -10.453 -4.961 6.488 1 98.88 276 ILE A N 1
ATOM 2012 C CA . ILE A 1 276 ? -11.133 -4.934 7.777 1 98.88 276 ILE A CA 1
ATOM 2013 C C . ILE A 1 276 ? -10.297 -4.145 8.781 1 98.88 276 ILE A C 1
ATOM 2015 O O . ILE A 1 276 ? -10.836 -3.354 9.562 1 98.88 276 ILE A O 1
ATOM 2019 N N . ALA A 1 277 ? -9 -4.336 8.766 1 98.75 277 ALA A N 1
ATOM 2020 C CA . ALA A 1 277 ? -8.109 -3.559 9.633 1 98.75 277 ALA A CA 1
ATOM 2021 C C . ALA A 1 277 ? -8.25 -2.064 9.344 1 98.75 277 ALA A C 1
ATOM 2023 O O . ALA A 1 277 ? -8.352 -1.259 10.273 1 98.75 277 ALA A O 1
ATOM 2024 N N . GLN A 1 278 ? -8.219 -1.68 8.07 1 98.75 278 GLN A N 1
ATOM 2025 C CA . GLN A 1 278 ? -8.305 -0.271 7.703 1 98.75 278 GLN A CA 1
ATOM 2026 C C . GLN A 1 278 ? -9.648 0.326 8.125 1 98.75 278 GLN A C 1
ATOM 2028 O O . GLN A 1 278 ? -9.703 1.472 8.578 1 98.75 278 GLN A O 1
ATOM 2033 N N . ILE A 1 279 ? -10.742 -0.453 7.961 1 98.75 279 ILE A N 1
ATOM 2034 C CA . ILE A 1 279 ? -12.047 0.016 8.406 1 98.75 279 ILE A CA 1
ATOM 2035 C C . ILE A 1 279 ? -12.016 0.307 9.898 1 98.75 279 ILE A C 1
ATOM 2037 O O . ILE A 1 279 ? -12.453 1.369 10.344 1 98.75 279 ILE A O 1
ATOM 2041 N N . ALA A 1 280 ? -11.492 -0.587 10.672 1 98.31 280 ALA A N 1
ATOM 2042 C CA . ALA A 1 280 ? -11.43 -0.423 12.125 1 98.31 280 ALA A CA 1
ATOM 2043 C C . ALA A 1 280 ? -10.562 0.778 12.508 1 98.31 280 ALA A C 1
ATOM 2045 O O . ALA A 1 280 ? -10.969 1.605 13.328 1 98.31 280 ALA A O 1
ATOM 2046 N N . LEU A 1 281 ? -9.391 0.886 11.945 1 97.56 281 LEU A N 1
ATOM 2047 C CA . LEU A 1 281 ? -8.453 1.961 12.258 1 97.56 281 LEU A CA 1
ATOM 2048 C C . LEU A 1 281 ? -9.031 3.316 11.867 1 97.56 281 LEU A C 1
ATOM 2050 O O . LEU A 1 281 ? -8.852 4.305 12.578 1 97.56 281 LEU A O 1
ATOM 2054 N N . ALA A 1 282 ? -9.664 3.344 10.727 1 96.81 282 ALA A N 1
ATOM 2055 C CA . ALA A 1 282 ? -10.312 4.578 10.289 1 96.81 282 ALA A CA 1
ATOM 2056 C C . ALA A 1 282 ? -11.414 4.992 11.258 1 96.81 282 ALA A C 1
ATOM 2058 O O . ALA A 1 282 ? -11.5 6.16 11.648 1 96.81 282 ALA A O 1
ATOM 2059 N N . LYS A 1 283 ? -12.258 4.023 11.594 1 96.19 283 LYS A N 1
ATOM 2060 C CA . LYS A 1 283 ? -13.398 4.32 12.453 1 96.19 283 LYS A CA 1
ATOM 2061 C C . LYS A 1 283 ? -12.93 4.723 13.852 1 96.19 283 LYS A C 1
ATOM 2063 O O . LYS A 1 283 ? -13.453 5.676 14.438 1 96.19 283 LYS A O 1
ATOM 2068 N N . LYS A 1 284 ? -11.938 4.086 14.383 1 94.06 284 LYS A N 1
ATOM 2069 C CA . LYS A 1 284 ? -11.516 4.27 15.766 1 94.06 284 LYS A CA 1
ATOM 2070 C C . LYS A 1 284 ? -10.609 5.488 15.906 1 94.06 284 LYS A C 1
ATOM 2072 O O . LYS A 1 284 ? -10.688 6.219 16.906 1 94.06 284 LYS A O 1
ATOM 2077 N N . TYR A 1 285 ? -9.75 5.715 14.875 1 94.25 285 TYR A N 1
ATOM 2078 C CA . TYR A 1 285 ? -8.688 6.695 15.094 1 94.25 285 TYR A CA 1
ATOM 2079 C C . TYR A 1 285 ? -8.664 7.73 13.977 1 94.25 285 TYR A C 1
ATOM 2081 O O . TYR A 1 285 ? -7.77 8.578 13.922 1 94.25 285 TYR A O 1
ATOM 2089 N N . GLY A 1 286 ? -9.602 7.672 13.109 1 93.81 286 GLY A N 1
ATOM 2090 C CA . GLY A 1 286 ? -9.688 8.656 12.039 1 93.81 286 GLY A CA 1
ATOM 2091 C C . GLY A 1 286 ? -8.562 8.539 11.031 1 93.81 286 GLY A C 1
ATOM 2092 O O . GLY A 1 286 ? -8.219 9.516 10.359 1 93.81 286 GLY A O 1
ATOM 2093 N N . LEU A 1 287 ? -7.93 7.363 10.922 1 96.25 287 LEU A N 1
ATOM 2094 C CA . LEU A 1 287 ? -6.875 7.141 9.945 1 96.25 287 LEU A CA 1
ATOM 2095 C C . LEU A 1 287 ? -7.461 6.957 8.547 1 96.25 287 LEU A C 1
ATOM 2097 O O . LEU A 1 287 ? -8.586 6.48 8.398 1 96.25 287 LEU A O 1
ATOM 2101 N N . THR A 1 288 ? -6.707 7.379 7.566 1 96.56 288 THR A N 1
ATOM 2102 C CA . THR A 1 288 ? -7.148 7.336 6.176 1 96.56 288 THR A CA 1
ATOM 2103 C C . THR A 1 288 ? -6.754 6.012 5.523 1 96.56 288 THR A C 1
ATOM 2105 O O . THR A 1 288 ? -5.578 5.641 5.527 1 96.56 288 THR A O 1
ATOM 2108 N N . PRO A 1 289 ? -7.785 5.262 4.969 1 97.81 289 PRO A N 1
ATOM 2109 C CA . PRO A 1 289 ? -7.441 4.035 4.246 1 97.81 289 PRO A CA 1
ATOM 2110 C C . PRO A 1 289 ? -6.559 4.297 3.027 1 97.81 289 PRO A C 1
ATOM 2112 O O . PRO A 1 289 ? -6.605 5.387 2.451 1 97.81 289 PRO A O 1
ATOM 2115 N N . THR A 1 290 ? -5.762 3.328 2.658 1 98 290 THR A N 1
ATOM 2116 C CA . THR A 1 290 ? -4.859 3.443 1.519 1 98 290 THR A CA 1
ATOM 2117 C C . THR A 1 290 ? -4.891 2.172 0.675 1 98 290 THR A C 1
ATOM 2119 O O . THR A 1 290 ? -5.234 1.098 1.173 1 98 290 THR A O 1
ATOM 2122 N N . ASP A 1 291 ? -4.602 2.35 -0.623 1 97.94 291 ASP A N 1
ATOM 2123 C CA . ASP A 1 291 ? -4.473 1.185 -1.494 1 97.94 291 ASP A CA 1
ATOM 2124 C C . ASP A 1 291 ? -3.285 0.318 -1.084 1 97.94 291 ASP A C 1
ATOM 2126 O O . ASP A 1 291 ? -2.225 0.837 -0.732 1 97.94 291 ASP A O 1
ATOM 2130 N N . ILE A 1 292 ? -3.5 -0.995 -1.144 1 98.44 292 ILE A N 1
ATOM 2131 C CA . ILE A 1 292 ? -2.418 -1.93 -0.854 1 98.44 292 ILE A CA 1
ATOM 2132 C C . ILE A 1 292 ? -2.312 -2.961 -1.975 1 98.44 292 ILE A C 1
ATOM 2134 O O . ILE A 1 292 ? -3.254 -3.719 -2.221 1 98.44 292 ILE A O 1
ATOM 2138 N N . ASP A 1 293 ? -1.175 -2.971 -2.658 1 98.06 293 ASP A N 1
ATOM 2139 C CA . ASP A 1 293 ? -0.888 -3.982 -3.672 1 98.06 293 ASP A CA 1
ATOM 2140 C C . ASP A 1 293 ? -0.38 -5.273 -3.031 1 98.06 293 ASP A C 1
ATOM 2142 O O . ASP A 1 293 ? 0.793 -5.371 -2.67 1 98.06 293 ASP A O 1
ATOM 2146 N N . THR A 1 294 ? -1.225 -6.277 -3.02 1 98.38 294 THR A N 1
ATOM 2147 C CA . THR A 1 294 ? -0.869 -7.523 -2.346 1 98.38 294 THR A CA 1
ATOM 2148 C C . THR A 1 294 ? -0.029 -8.414 -3.258 1 98.38 294 THR A C 1
ATOM 2150 O O . THR A 1 294 ? 0.468 -9.453 -2.83 1 98.38 294 THR A O 1
ATOM 2153 N N . GLY A 1 295 ? 0.177 -7.996 -4.48 1 97.56 295 GLY A N 1
ATOM 2154 C CA . GLY A 1 295 ? 0.951 -8.797 -5.414 1 97.56 295 GLY A CA 1
ATOM 2155 C C . GLY A 1 295 ? 2.393 -8.344 -5.543 1 97.56 295 GLY A C 1
ATOM 2156 O O . GLY A 1 295 ? 3.209 -9.016 -6.172 1 97.56 295 GLY A O 1
ATOM 2157 N N . GLN A 1 296 ? 2.695 -7.184 -4.93 1 96.81 296 GLN A N 1
ATOM 2158 C CA . GLN A 1 296 ? 4.035 -6.625 -5.07 1 96.81 296 GLN A CA 1
ATOM 2159 C C . GLN A 1 296 ? 5.09 -7.574 -4.508 1 96.81 296 GLN A C 1
ATOM 2161 O O . GLN A 1 296 ? 5.062 -7.902 -3.318 1 96.81 296 GLN A O 1
ATOM 2166 N N . GLY A 1 297 ? 5.949 -7.996 -5.398 1 94.69 297 GLY A N 1
ATOM 2167 C CA . GLY A 1 297 ? 7.074 -8.812 -4.98 1 94.69 297 GLY A CA 1
ATOM 2168 C C . GLY A 1 297 ? 6.668 -10.211 -4.551 1 94.69 297 GLY A C 1
ATOM 2169 O O . GLY A 1 297 ? 7.488 -10.969 -4.031 1 94.69 297 GLY A O 1
ATOM 2170 N N . ALA A 1 298 ? 5.457 -10.617 -4.84 1 96.56 298 ALA A N 1
ATOM 2171 C CA . ALA A 1 298 ? 4.938 -11.875 -4.297 1 96.56 298 ALA A CA 1
ATOM 2172 C C . ALA A 1 298 ? 5.18 -13.031 -5.266 1 96.56 298 ALA A C 1
ATOM 2174 O O . ALA A 1 298 ? 4.258 -13.773 -5.598 1 96.56 298 ALA A O 1
ATOM 2175 N N . PHE A 1 299 ? 6.348 -13.148 -5.711 1 96 299 PHE A N 1
ATOM 2176 C CA . PHE A 1 299 ? 6.738 -14.273 -6.547 1 96 299 PHE A CA 1
ATOM 2177 C C . PHE A 1 299 ? 7.203 -15.445 -5.691 1 96 299 PHE A C 1
ATOM 2179 O O . PHE A 1 299 ? 7.961 -15.258 -4.734 1 96 299 PHE A O 1
ATOM 2186 N N . LEU A 1 300 ? 6.742 -16.656 -5.926 1 97.12 300 LEU A N 1
ATOM 2187 C CA . LEU A 1 300 ? 7.105 -17.875 -5.215 1 97.12 300 LEU A CA 1
ATOM 2188 C C . LEU A 1 300 ? 7.871 -18.828 -6.125 1 97.12 300 LEU A C 1
ATOM 2190 O O . LEU A 1 300 ? 7.301 -19.391 -7.066 1 97.12 300 LEU A O 1
ATOM 2194 N N . ASP A 1 301 ? 9.109 -18.891 -5.887 1 97.44 301 ASP A N 1
ATOM 2195 C CA . ASP A 1 301 ? 9.961 -19.859 -6.586 1 97.44 301 ASP A CA 1
ATOM 2196 C C . ASP A 1 301 ? 10.32 -21.031 -5.684 1 97.44 301 ASP A C 1
ATOM 2198 O O . ASP A 1 301 ? 9.742 -21.188 -4.605 1 97.44 301 ASP A O 1
ATOM 2202 N N . LYS A 1 302 ? 11.227 -21.828 -6.168 1 96.62 302 LYS A N 1
ATOM 2203 C CA . LYS A 1 302 ? 11.578 -23.062 -5.473 1 96.62 302 LYS A CA 1
ATOM 2204 C C . LYS A 1 302 ? 12.102 -22.766 -4.07 1 96.62 302 LYS A C 1
ATOM 2206 O O . LYS A 1 302 ? 11.875 -23.547 -3.143 1 96.62 302 LYS A O 1
ATOM 2211 N N . THR A 1 303 ? 12.75 -21.641 -3.85 1 93.94 303 THR A N 1
ATOM 2212 C CA . THR A 1 303 ? 13.367 -21.328 -2.564 1 93.94 303 THR A CA 1
ATOM 2213 C C . THR A 1 303 ? 12.32 -20.891 -1.546 1 93.94 303 THR A C 1
ATOM 2215 O O . THR A 1 303 ? 12.57 -20.922 -0.339 1 93.94 303 THR A O 1
ATOM 2218 N N . ARG A 1 304 ? 11.156 -20.547 -2.045 1 93.44 304 ARG A N 1
ATOM 2219 C CA . ARG A 1 304 ? 10.172 -19.953 -1.145 1 93.44 304 ARG A CA 1
ATOM 2220 C C . ARG A 1 304 ? 8.945 -20.844 -1.011 1 93.44 304 ARG A C 1
ATOM 2222 O O . ARG A 1 304 ? 8.211 -20.766 -0.024 1 93.44 304 ARG A O 1
ATOM 2229 N N . ILE A 1 305 ? 8.727 -21.703 -1.961 1 95.19 305 ILE A N 1
ATOM 2230 C CA . ILE A 1 305 ? 7.445 -22.391 -2.111 1 95.19 305 ILE A CA 1
ATOM 2231 C C . ILE A 1 305 ? 7.246 -23.375 -0.962 1 95.19 305 ILE A C 1
ATOM 2233 O O . ILE A 1 305 ? 6.117 -23.625 -0.539 1 95.19 305 ILE A O 1
ATOM 2237 N N . GLY A 1 306 ? 8.305 -23.922 -0.344 1 90.75 306 GLY A N 1
ATOM 2238 C CA . GLY A 1 306 ? 8.227 -24.906 0.716 1 90.75 306 GLY A CA 1
ATOM 2239 C C . GLY A 1 306 ? 7.555 -24.391 1.972 1 90.75 306 GLY A C 1
ATOM 2240 O O . GLY A 1 306 ? 6.785 -25.109 2.615 1 90.75 306 GLY A O 1
ATOM 2241 N N . SER A 1 307 ? 7.805 -23.156 2.32 1 87.88 307 SER A N 1
ATOM 2242 C CA . SER A 1 307 ? 7.258 -22.562 3.541 1 87.88 307 SER A CA 1
ATOM 2243 C C . SER A 1 307 ? 5.785 -22.203 3.371 1 87.88 307 SER A C 1
ATOM 2245 O O . SER A 1 307 ? 5.074 -22 4.355 1 87.88 307 SER A O 1
ATOM 2247 N N . VAL A 1 308 ? 5.363 -22.141 2.164 1 91.31 308 VAL A N 1
ATOM 2248 C CA . VAL A 1 308 ? 4.008 -21.703 1.864 1 91.31 308 VAL A CA 1
ATOM 2249 C C . VAL A 1 308 ? 3.092 -22.906 1.69 1 91.31 308 VAL A C 1
ATOM 2251 O O . VAL A 1 308 ? 1.914 -22.859 2.055 1 91.31 308 VAL A O 1
ATOM 2254 N N . LYS A 1 309 ? 3.613 -24 1.25 1 91.06 309 LYS A N 1
ATOM 2255 C CA . LYS A 1 309 ? 2.859 -25.188 0.837 1 91.06 309 LYS A CA 1
ATOM 2256 C C . LYS A 1 309 ? 1.974 -25.688 1.97 1 91.06 309 LYS A C 1
ATOM 2258 O O . LYS A 1 309 ? 0.783 -25.938 1.77 1 91.06 309 LYS A O 1
ATOM 2263 N N . PRO A 1 310 ? 2.457 -25.719 3.221 1 90.81 310 PRO A N 1
ATOM 2264 C CA . PRO A 1 310 ? 1.623 -26.266 4.301 1 90.81 310 PRO A CA 1
ATOM 2265 C C . PRO A 1 310 ? 0.469 -25.328 4.672 1 90.81 310 PRO A C 1
ATOM 2267 O O . PRO A 1 310 ? -0.45 -25.734 5.387 1 90.81 310 PRO A O 1
ATOM 2270 N N . LEU A 1 311 ? 0.481 -24.125 4.195 1 91.44 311 LEU A N 1
ATOM 2271 C CA . LEU A 1 311 ? -0.487 -23.125 4.621 1 91.44 311 LEU A CA 1
ATOM 2272 C C . LEU A 1 311 ? -1.565 -22.922 3.564 1 91.44 311 LEU A C 1
ATOM 2274 O O . LEU A 1 311 ? -2.492 -22.141 3.76 1 91.44 311 LEU A O 1
ATOM 2278 N N . ILE A 1 312 ? -1.44 -23.625 2.469 1 87 312 ILE A N 1
ATOM 2279 C CA . ILE A 1 312 ? -2.41 -23.5 1.386 1 87 312 ILE A CA 1
ATOM 2280 C C . ILE A 1 312 ? -3.787 -23.938 1.872 1 87 312 ILE A C 1
ATOM 2282 O O . ILE A 1 312 ? -3.92 -24.969 2.527 1 87 312 ILE A O 1
ATOM 2286 N N . GLY A 1 313 ? -4.785 -23.156 1.693 1 81.56 313 GLY A N 1
ATOM 2287 C CA . GLY A 1 313 ? -6.148 -23.453 2.092 1 81.56 313 GLY A CA 1
ATOM 2288 C C . GLY A 1 313 ? -6.547 -22.812 3.408 1 81.56 313 GLY A C 1
ATOM 2289 O O . GLY A 1 313 ? -7.727 -22.781 3.758 1 81.56 313 GLY A O 1
ATOM 2290 N N . SER A 1 314 ? -5.547 -22.281 4.137 1 87.5 314 SER A N 1
ATOM 2291 C CA . SER A 1 314 ? -5.812 -21.578 5.395 1 87.5 314 SER A CA 1
ATOM 2292 C C . SER A 1 314 ? -5.309 -20.141 5.348 1 87.5 314 SER A C 1
ATOM 2294 O O . SER A 1 314 ? -6.062 -19.234 5 1 87.5 314 SER A O 1
ATOM 2296 N N . TYR A 1 315 ? -4.039 -20 5.348 1 91.69 315 TYR A N 1
ATOM 2297 C CA . TYR A 1 315 ? -3.482 -18.656 5.359 1 91.69 315 TYR A CA 1
ATOM 2298 C C . TYR A 1 315 ? -2.969 -18.266 3.979 1 91.69 315 TYR A C 1
ATOM 2300 O O . TYR A 1 315 ? -2.627 -17.094 3.744 1 91.69 315 TYR A O 1
ATOM 2308 N N . ARG A 1 316 ? -2.893 -19.328 3.162 1 89.81 316 ARG A N 1
ATOM 2309 C CA . ARG A 1 316 ? -2.336 -19.109 1.832 1 89.81 316 ARG A CA 1
ATOM 2310 C C . ARG A 1 316 ? -3.236 -19.688 0.752 1 89.81 316 ARG A C 1
ATOM 2312 O O . ARG A 1 316 ? -4 -20.625 1.014 1 89.81 316 ARG A O 1
ATOM 2319 N N . MET B 1 1 ? -2.088 -37.375 81.625 1 19.67 1 MET B N 1
ATOM 2320 C CA . MET B 1 1 ? -1.522 -37.719 80.312 1 19.67 1 MET B CA 1
ATOM 2321 C C . MET B 1 1 ? -2.162 -36.906 79.188 1 19.67 1 MET B C 1
ATOM 2323 O O . MET B 1 1 ? -1.472 -36.438 78.312 1 19.67 1 MET B O 1
ATOM 2327 N N . LYS B 1 2 ? -3.457 -36.969 78.938 1 19.66 2 LYS B N 1
ATOM 2328 C CA . LYS B 1 2 ? -3.871 -37.219 77.562 1 19.66 2 LYS B CA 1
ATOM 2329 C C . LYS B 1 2 ? -4.004 -35.906 76.75 1 19.66 2 LYS B C 1
ATOM 2331 O O . LYS B 1 2 ? -3.451 -35.781 75.688 1 19.66 2 LYS B O 1
ATOM 2336 N N . LEU B 1 3 ? -5.332 -35.469 76.375 1 25.39 3 LEU B N 1
ATOM 2337 C CA . LEU B 1 3 ? -5.828 -35.219 75 1 25.39 3 LEU B CA 1
ATOM 2338 C C . LEU B 1 3 ? -5.605 -33.781 74.562 1 25.39 3 LEU B C 1
ATOM 2340 O O . LEU B 1 3 ? -6.176 -32.844 75.188 1 25.39 3 LEU B O 1
ATOM 2344 N N . THR B 1 4 ? -4.418 -33.5 74.062 1 27.33 4 THR B N 1
ATOM 2345 C CA . THR B 1 4 ? -3.869 -32.344 73.375 1 27.33 4 THR B CA 1
ATOM 2346 C C . THR B 1 4 ? -4.719 -31.984 72.188 1 27.33 4 THR B C 1
ATOM 2348 O O . THR B 1 4 ? -4.902 -32.812 71.25 1 27.33 4 THR B O 1
ATOM 2351 N N . ARG B 1 5 ? -5.762 -31.219 72.375 1 26.31 5 ARG B N 1
ATOM 2352 C CA . ARG B 1 5 ? -6.684 -30.703 71.375 1 26.31 5 ARG B CA 1
ATOM 2353 C C . ARG B 1 5 ? -5.93 -30.078 70.188 1 26.31 5 ARG B C 1
ATOM 2355 O O . ARG B 1 5 ? -5.094 -29.188 70.375 1 26.31 5 ARG B O 1
ATOM 2362 N N . LEU B 1 6 ? -5.68 -30.906 69.188 1 26.61 6 LEU B N 1
ATOM 2363 C CA . LEU B 1 6 ? -5.148 -30.688 67.812 1 26.61 6 LEU B CA 1
ATOM 2364 C C . LEU B 1 6 ? -5.953 -29.625 67.062 1 26.61 6 LEU B C 1
ATOM 2366 O O . LEU B 1 6 ? -7.156 -29.797 66.875 1 26.61 6 LEU B O 1
ATOM 2370 N N . ARG B 1 7 ? -5.629 -28.328 67.375 1 33.12 7 ARG B N 1
ATOM 2371 C CA . ARG B 1 7 ? -6.082 -27.188 66.562 1 33.12 7 ARG B CA 1
ATOM 2372 C C . ARG B 1 7 ? -5.914 -27.438 65.062 1 33.12 7 ARG B C 1
ATOM 2374 O O . ARG B 1 7 ? -4.816 -27.766 64.625 1 33.12 7 ARG B O 1
ATOM 2381 N N . THR B 1 8 ? -6.898 -28.109 64.438 1 28.56 8 THR B N 1
ATOM 2382 C CA . THR B 1 8 ? -7.012 -28.344 63 1 28.56 8 THR B CA 1
ATOM 2383 C C . THR B 1 8 ? -6.914 -27.047 62.219 1 28.56 8 THR B C 1
ATOM 2385 O O . THR B 1 8 ? -7.762 -26.156 62.344 1 28.56 8 THR B O 1
ATOM 2388 N N . ALA B 1 9 ? -5.773 -26.375 62.062 1 27.09 9 ALA B N 1
ATOM 2389 C CA . ALA B 1 9 ? -5.469 -25.281 61.156 1 27.09 9 ALA B CA 1
ATOM 2390 C C . ALA B 1 9 ? -5.852 -25.656 59.719 1 27.09 9 ALA B C 1
ATOM 2392 O O . ALA B 1 9 ? -5.285 -26.594 59.125 1 27.09 9 ALA B O 1
ATOM 2393 N N . ALA B 1 10 ? -7.125 -25.641 59.438 1 29.25 10 ALA B N 1
ATOM 2394 C CA . ALA B 1 10 ? -7.547 -25.766 58.062 1 29.25 10 ALA B CA 1
ATOM 2395 C C . ALA B 1 10 ? -6.809 -24.781 57.156 1 29.25 10 ALA B C 1
ATOM 2397 O O . ALA B 1 10 ? -6.902 -23.562 57.344 1 29.25 10 ALA B O 1
ATOM 2398 N N . LEU B 1 11 ? -5.59 -25.109 56.656 1 28.17 11 LEU B N 1
ATOM 2399 C CA . LEU B 1 11 ? -4.883 -24.406 55.594 1 28.17 11 LEU B CA 1
ATOM 2400 C C . LEU B 1 11 ? -5.781 -24.219 54.375 1 28.17 11 LEU B C 1
ATOM 2402 O O . LEU B 1 11 ? -6.23 -25.203 53.781 1 28.17 11 LEU B O 1
ATOM 2406 N N . ALA B 1 12 ? -6.707 -23.25 54.469 1 31.55 12 ALA B N 1
ATOM 2407 C CA . ALA B 1 12 ? -7.332 -22.812 53.219 1 31.55 12 ALA B CA 1
ATOM 2408 C C . ALA B 1 12 ? -6.293 -22.656 52.125 1 31.55 12 ALA B C 1
ATOM 2410 O O . ALA B 1 12 ? -5.441 -21.766 52.188 1 31.55 12 ALA B O 1
ATOM 2411 N N . ALA B 1 13 ? -5.746 -23.75 51.5 1 32.78 13 ALA B N 1
ATOM 2412 C CA . ALA B 1 13 ? -5 -23.656 50.25 1 32.78 13 ALA B CA 1
ATOM 2413 C C . ALA B 1 13 ? -5.762 -22.844 49.219 1 32.78 13 ALA B C 1
ATOM 2415 O O . ALA B 1 13 ? -6.832 -23.25 48.781 1 32.78 13 ALA B O 1
ATOM 2416 N N . GLY B 1 14 ? -5.816 -21.516 49.406 1 34.09 14 GLY B N 1
ATOM 2417 C CA . GLY B 1 14 ? -6.227 -20.688 48.281 1 34.09 14 GLY B CA 1
ATOM 2418 C C . GLY B 1 14 ? -5.656 -21.156 46.969 1 34.09 14 GLY B C 1
ATOM 2419 O O . GLY B 1 14 ? -4.438 -21.219 46.781 1 34.09 14 GLY B O 1
ATOM 2420 N N . LEU B 1 15 ? -6.34 -22.141 46.344 1 36.38 15 LEU B N 1
ATOM 2421 C CA . LEU B 1 15 ? -6.051 -22.422 44.938 1 36.38 15 LEU B CA 1
ATOM 2422 C C . LEU B 1 15 ? -5.973 -21.141 44.125 1 36.38 15 LEU B C 1
ATOM 2424 O O . LEU B 1 15 ? -6.992 -20.484 43.906 1 36.38 15 LEU B O 1
ATOM 2428 N N . ALA B 1 16 ? -4.879 -20.406 44.219 1 33.94 16 ALA B N 1
ATOM 2429 C CA . ALA B 1 16 ? -4.547 -19.438 43.188 1 33.94 16 ALA B CA 1
ATOM 2430 C C . ALA B 1 16 ? -4.574 -20.094 41.812 1 33.94 16 ALA B C 1
ATOM 2432 O O . ALA B 1 16 ? -3.719 -20.922 41.5 1 33.94 16 ALA B O 1
ATOM 2433 N N . THR B 1 17 ? -5.789 -20.266 41.312 1 36.19 17 THR B N 1
ATOM 2434 C CA . THR B 1 17 ? -5.758 -20.469 39.875 1 36.19 17 THR B CA 1
ATOM 2435 C C . THR B 1 17 ? -4.816 -19.469 39.219 1 36.19 17 THR B C 1
ATOM 2437 O O . THR B 1 17 ? -5.102 -18.266 39.188 1 36.19 17 THR B O 1
ATOM 2440 N N . LEU B 1 18 ? -3.549 -19.734 39.25 1 34.06 18 LEU B N 1
ATOM 2441 C CA . LEU B 1 18 ? -2.662 -19.062 38.312 1 34.06 18 LEU B CA 1
ATOM 2442 C C . LEU B 1 18 ? -3.242 -19.109 36.906 1 34.06 18 LEU B C 1
ATOM 2444 O O . LEU B 1 18 ? -3.242 -20.156 36.25 1 34.06 18 LEU B O 1
ATOM 2448 N N . LEU B 1 19 ? -4.27 -18.328 36.688 1 36.19 19 LEU B N 1
ATOM 2449 C CA . LEU B 1 19 ? -4.422 -18.016 35.281 1 36.19 19 LEU B CA 1
ATOM 2450 C C . LEU B 1 19 ? -3.066 -17.734 34.625 1 36.19 19 LEU B C 1
ATOM 2452 O O . LEU B 1 19 ? -2.523 -16.641 34.75 1 36.19 19 LEU B O 1
ATOM 2456 N N . THR B 1 20 ? -2.188 -18.719 34.688 1 34.38 20 THR B N 1
ATOM 2457 C CA . THR B 1 20 ? -1.103 -18.562 33.719 1 34.38 20 THR B CA 1
ATOM 2458 C C . THR B 1 20 ? -1.642 -18.125 32.375 1 34.38 20 THR B C 1
ATOM 2460 O O . THR B 1 20 ? -2.314 -18.906 31.688 1 34.38 20 THR B O 1
ATOM 2463 N N . SER B 1 21 ? -2.145 -16.891 32.281 1 38.47 21 SER B N 1
ATOM 2464 C CA . SER B 1 21 ? -2.105 -16.438 30.906 1 38.47 21 SER B CA 1
ATOM 2465 C C . SER B 1 21 ? -0.935 -17.062 30.156 1 38.47 21 SER B C 1
ATOM 2467 O O . SER B 1 21 ? 0.225 -16.734 30.422 1 38.47 21 SER B O 1
ATOM 2469 N N . THR B 1 22 ? -0.921 -18.297 29.953 1 35.94 22 THR B N 1
ATOM 2470 C CA . THR B 1 22 ? 0.025 -18.781 28.938 1 35.94 22 THR B CA 1
ATOM 2471 C C . THR B 1 22 ? 0.325 -17.688 27.922 1 35.94 22 THR B C 1
ATOM 2473 O O . THR B 1 22 ? -0.498 -17.422 27.047 1 35.94 22 THR B O 1
ATOM 2476 N N . ALA B 1 23 ? 0.868 -16.609 28.469 1 38.06 23 ALA B N 1
ATOM 2477 C CA . ALA B 1 23 ? 1.503 -15.789 27.453 1 38.06 23 ALA B CA 1
ATOM 2478 C C . ALA B 1 23 ? 2.047 -16.656 26.312 1 38.06 23 ALA B C 1
ATOM 2480 O O . ALA B 1 23 ? 2.963 -17.453 26.516 1 38.06 23 ALA B O 1
ATOM 2481 N N . LEU B 1 24 ? 1.204 -17.125 25.422 1 40.44 24 LEU B N 1
ATOM 2482 C CA . LEU B 1 24 ? 1.752 -17.734 24.219 1 40.44 24 LEU B CA 1
ATOM 2483 C C . LEU B 1 24 ? 3.123 -17.141 23.891 1 40.44 24 LEU B C 1
ATOM 2485 O O . LEU B 1 24 ? 3.297 -15.93 23.875 1 40.44 24 LEU B O 1
ATOM 2489 N N . ALA B 1 25 ? 4.254 -17.594 24.391 1 43.75 25 ALA B N 1
ATOM 2490 C CA . ALA B 1 25 ? 5.633 -17.281 24.016 1 43.75 25 ALA B CA 1
ATOM 2491 C C . ALA B 1 25 ? 5.695 -16.531 22.688 1 43.75 25 ALA B C 1
ATOM 2493 O O . ALA B 1 25 ? 5.109 -16.969 21.703 1 43.75 25 ALA B O 1
ATOM 2494 N N . ALA B 1 26 ? 6.016 -15.234 22.812 1 57.41 26 ALA B N 1
ATOM 2495 C CA . ALA B 1 26 ? 6.184 -14.414 21.609 1 57.41 26 ALA B CA 1
ATOM 2496 C C . ALA B 1 26 ? 6.992 -15.156 20.562 1 57.41 26 ALA B C 1
ATOM 2498 O O . ALA B 1 26 ? 8.109 -15.609 20.828 1 57.41 26 ALA B O 1
ATOM 2499 N N . ASP B 1 27 ? 6.344 -15.602 19.266 1 81.56 27 ASP B N 1
ATOM 2500 C CA . ASP B 1 27 ? 6.855 -16.453 18.188 1 81.56 27 ASP B CA 1
ATOM 2501 C C . ASP B 1 27 ? 7.629 -15.617 17.156 1 81.56 27 ASP B C 1
ATOM 2503 O O . ASP B 1 27 ? 8.414 -16.172 16.391 1 81.56 27 ASP B O 1
ATOM 2507 N N . VAL B 1 28 ? 7.656 -14.234 17.359 1 97.75 28 VAL B N 1
ATOM 2508 C CA . VAL B 1 28 ? 8.336 -13.391 16.375 1 97.75 28 VAL B CA 1
ATOM 2509 C C . VAL B 1 28 ? 9.117 -12.297 17.094 1 97.75 28 VAL B C 1
ATOM 2511 O O . VAL B 1 28 ? 8.586 -11.617 17.984 1 97.75 28 VAL B O 1
ATOM 2514 N N . LYS B 1 29 ? 10.406 -12.141 16.922 1 98.69 29 LYS B N 1
ATOM 2515 C CA . LYS B 1 29 ? 11.25 -11.078 17.469 1 98.69 29 LYS B CA 1
ATOM 2516 C C . LYS B 1 29 ? 11.539 -10.008 16.422 1 98.69 29 LYS B C 1
ATOM 2518 O O . LYS B 1 29 ? 11.953 -10.32 15.305 1 98.69 29 LYS B O 1
ATOM 2523 N N . ALA B 1 30 ? 11.289 -8.727 16.766 1 98.88 30 ALA B N 1
ATOM 2524 C CA . ALA B 1 30 ? 11.531 -7.637 15.836 1 98.88 30 ALA B CA 1
ATOM 2525 C C . ALA B 1 30 ? 12.203 -6.453 16.531 1 98.88 30 ALA B C 1
ATOM 2527 O O . ALA B 1 30 ? 11.977 -6.215 17.719 1 98.88 30 ALA B O 1
ATOM 2528 N N . THR B 1 31 ? 13.055 -5.734 15.82 1 98.88 31 THR B N 1
ATOM 2529 C CA . THR B 1 31 ? 13.664 -4.484 16.266 1 98.88 31 THR B CA 1
ATOM 2530 C C . THR B 1 31 ? 13.227 -3.326 15.375 1 98.88 31 THR B C 1
ATOM 2532 O O . THR B 1 31 ? 13.297 -3.42 14.148 1 98.88 31 THR B O 1
ATOM 2535 N N . MET B 1 32 ? 12.672 -2.326 15.977 1 98.88 32 MET B N 1
ATOM 2536 C CA . MET B 1 32 ? 12.406 -1.077 15.266 1 98.88 32 MET B CA 1
ATOM 2537 C C . MET B 1 32 ? 13.484 -0.042 15.57 1 98.88 32 MET B C 1
ATOM 2539 O O . MET B 1 32 ? 13.781 0.232 16.734 1 98.88 32 MET B O 1
ATOM 2543 N N . ILE B 1 33 ? 14.047 0.524 14.531 1 98.75 33 ILE B N 1
ATOM 2544 C CA . ILE B 1 33 ? 15.148 1.473 14.68 1 98.75 33 ILE B CA 1
ATOM 2545 C C . ILE B 1 33 ? 14.719 2.842 14.148 1 98.75 33 ILE B C 1
ATOM 2547 O O . ILE B 1 33 ? 14.477 3.006 12.953 1 98.75 33 ILE B O 1
ATOM 2551 N N . ILE B 1 34 ? 14.641 3.791 15.039 1 98 34 ILE B N 1
ATOM 2552 C CA . ILE B 1 34 ? 14.305 5.18 14.742 1 98 34 ILE B CA 1
ATOM 2553 C C . ILE B 1 34 ? 15.578 6.012 14.656 1 98 34 ILE B C 1
ATOM 2555 O O . ILE B 1 34 ? 16.453 5.918 15.523 1 98 34 ILE B O 1
ATOM 2559 N N . TYR B 1 35 ? 15.703 6.797 13.656 1 94.94 35 TYR B N 1
ATOM 2560 C CA . TYR B 1 35 ? 16.969 7.461 13.367 1 94.94 35 TYR B CA 1
ATOM 2561 C C . TYR B 1 35 ? 17.188 8.656 14.297 1 94.94 35 TYR B C 1
ATOM 2563 O O . TYR B 1 35 ? 18.312 9.141 14.438 1 94.94 35 TYR B O 1
ATOM 2571 N N . LEU B 1 36 ? 16.203 9.148 14.992 1 94.31 36 LEU B N 1
ATOM 2572 C CA . LEU B 1 36 ? 16.281 10.32 15.859 1 94.31 36 LEU B CA 1
ATOM 2573 C C . LEU B 1 36 ? 16.266 9.906 17.328 1 94.31 36 LEU B C 1
ATOM 2575 O O . LEU B 1 36 ? 16.547 8.75 17.656 1 94.31 36 LEU B O 1
ATOM 2579 N N . ASP B 1 37 ? 16.125 10.883 18.188 1 93.94 37 ASP B N 1
ATOM 2580 C CA . ASP B 1 37 ? 16.078 10.609 19.625 1 93.94 37 ASP B CA 1
ATOM 2581 C C . ASP B 1 37 ? 14.641 10.539 20.125 1 93.94 37 ASP B C 1
ATOM 2583 O O . ASP B 1 37 ? 13.719 11.016 19.453 1 93.94 37 ASP B O 1
ATOM 2587 N N . PRO B 1 38 ? 14.406 9.938 21.266 1 93.56 38 PRO B N 1
ATOM 2588 C CA . PRO B 1 38 ? 13.055 9.656 21.766 1 93.56 38 PRO B CA 1
ATOM 2589 C C . PRO B 1 38 ? 12.273 10.93 22.094 1 93.56 38 PRO B C 1
ATOM 2591 O O . PRO B 1 38 ? 11.062 10.867 22.312 1 93.56 38 PRO B O 1
ATOM 2594 N N . SER B 1 39 ? 12.945 12.086 22.094 1 90.06 39 SER B N 1
ATOM 2595 C CA . SER B 1 39 ? 12.258 13.32 22.453 1 90.06 39 SER B CA 1
ATOM 2596 C C . SER B 1 39 ? 11.469 13.883 21.281 1 90.06 39 SER B C 1
ATOM 2598 O O . SER B 1 39 ? 10.633 14.773 21.438 1 90.06 39 SER B O 1
ATOM 2600 N N . VAL B 1 40 ? 11.719 13.391 20.062 1 86.75 40 VAL B N 1
ATOM 2601 C CA . VAL B 1 40 ? 11.016 13.875 18.875 1 86.75 40 VAL B CA 1
ATOM 2602 C C . VAL B 1 40 ? 9.602 13.312 18.844 1 86.75 40 VAL B C 1
ATOM 2604 O O . VAL B 1 40 ? 9.398 12.117 18.609 1 86.75 40 VAL B O 1
ATOM 2607 N N . GLN B 1 41 ? 8.656 14.18 18.938 1 85.94 41 GLN B N 1
ATOM 2608 C CA . GLN B 1 41 ? 7.273 13.828 19.219 1 85.94 41 GLN B CA 1
ATOM 2609 C C . GLN B 1 41 ? 6.629 13.133 18.031 1 85.94 41 GLN B C 1
ATOM 2611 O O . GLN B 1 41 ? 5.672 12.367 18.188 1 85.94 41 GLN B O 1
ATOM 2616 N N . PHE B 1 42 ? 7.082 13.383 16.875 1 88.06 42 PHE B N 1
ATOM 2617 C CA . PHE B 1 42 ? 6.543 12.75 15.68 1 88.06 42 PHE B CA 1
ATOM 2618 C C . PHE B 1 42 ? 6.523 11.234 15.836 1 88.06 42 PHE B C 1
ATOM 2620 O O . PHE B 1 42 ? 5.621 10.562 15.328 1 88.06 42 PHE B O 1
ATOM 2627 N N . PHE B 1 43 ? 7.434 10.648 16.5 1 94 43 PHE B N 1
ATOM 2628 C CA . PHE B 1 43 ? 7.605 9.195 16.516 1 94 43 PHE B CA 1
ATOM 2629 C C . PHE B 1 43 ? 6.805 8.57 17.656 1 94 43 PHE B C 1
ATOM 2631 O O . PHE B 1 43 ? 6.734 7.34 17.766 1 94 43 PHE B O 1
ATOM 2638 N N . ASN B 1 44 ? 6.156 9.391 18.469 1 93.81 44 ASN B N 1
ATOM 2639 C CA . ASN B 1 44 ? 5.312 8.82 19.531 1 93.81 44 ASN B CA 1
ATOM 2640 C C . ASN B 1 44 ? 4.207 7.949 18.953 1 93.81 44 ASN B C 1
ATOM 2642 O O . ASN B 1 44 ? 4.09 6.773 19.297 1 93.81 44 ASN B O 1
ATOM 2646 N N . PRO B 1 45 ? 3.434 8.484 18 1 95.19 45 PRO B N 1
ATOM 2647 C CA . PRO B 1 45 ? 2.408 7.609 17.406 1 95.19 45 PRO B CA 1
ATOM 2648 C C . PRO B 1 45 ? 3 6.465 16.594 1 95.19 45 PRO B C 1
ATOM 2650 O O . PRO B 1 45 ? 2.373 5.41 16.469 1 95.19 45 PRO B O 1
ATOM 2653 N N . VAL B 1 46 ? 4.176 6.598 15.984 1 97.5 46 VAL B N 1
ATOM 2654 C CA . VAL B 1 46 ? 4.848 5.504 15.289 1 97.5 46 VAL B CA 1
ATOM 2655 C C . VAL B 1 46 ? 5.07 4.336 16.25 1 97.5 46 VAL B C 1
ATOM 2657 O O . VAL B 1 46 ? 4.691 3.199 15.961 1 97.5 46 VAL B O 1
ATOM 2660 N N . VAL B 1 47 ? 5.672 4.688 17.422 1 97.88 47 VAL B N 1
ATOM 2661 C CA . VAL B 1 47 ? 5.977 3.672 18.422 1 97.88 47 VAL B CA 1
ATOM 2662 C C . VAL B 1 47 ? 4.68 3.053 18.953 1 97.88 47 VAL B C 1
ATOM 2664 O O . VAL B 1 47 ? 4.598 1.837 19.125 1 97.88 47 VAL B O 1
ATOM 2667 N N . LYS B 1 48 ? 3.678 3.885 19.156 1 97.69 48 LYS B N 1
ATOM 2668 C CA . LYS B 1 48 ? 2.381 3.375 19.609 1 97.69 48 LYS B CA 1
ATOM 2669 C C . LYS B 1 48 ? 1.821 2.361 18.609 1 97.69 48 LYS B C 1
ATOM 2671 O O . LYS B 1 48 ? 1.372 1.283 19 1 97.69 48 LYS B O 1
ATOM 2676 N N . GLY B 1 49 ? 1.827 2.676 17.312 1 98.25 49 GLY B N 1
ATOM 2677 C CA . GLY B 1 49 ? 1.383 1.746 16.281 1 98.25 49 GLY B CA 1
ATOM 2678 C C . GLY B 1 49 ? 2.164 0.446 16.281 1 98.25 49 GLY B C 1
ATOM 2679 O O . GLY B 1 49 ? 1.583 -0.633 16.156 1 98.25 49 GLY B O 1
ATOM 2680 N N . ALA B 1 50 ? 3.469 0.611 16.422 1 98.69 50 ALA B N 1
ATOM 2681 C CA . ALA B 1 50 ? 4.328 -0.568 16.469 1 98.69 50 ALA B CA 1
ATOM 2682 C C . ALA B 1 50 ? 3.98 -1.453 17.656 1 98.69 50 ALA B C 1
ATOM 2684 O O . ALA B 1 50 ? 3.898 -2.678 17.531 1 98.69 50 ALA B O 1
ATOM 2685 N N . GLN B 1 51 ? 3.785 -0.867 18.797 1 98.38 51 GLN B N 1
ATOM 2686 C CA . GLN B 1 51 ? 3.463 -1.598 20.016 1 98.38 51 GLN B CA 1
ATOM 2687 C C . GLN B 1 51 ? 2.098 -2.271 19.922 1 98.38 51 GLN B C 1
ATOM 2689 O O . GLN B 1 51 ? 1.923 -3.404 20.375 1 98.38 51 GLN B O 1
ATOM 2694 N N . ASP B 1 52 ? 1.137 -1.565 19.359 1 97.94 52 ASP B N 1
ATOM 2695 C CA . ASP B 1 52 ? -0.18 -2.164 19.156 1 97.94 52 ASP B CA 1
ATOM 2696 C C . ASP B 1 52 ? -0.094 -3.396 18.266 1 97.94 52 ASP B C 1
ATOM 2698 O O . ASP B 1 52 ? -0.669 -4.441 18.578 1 97.94 52 ASP B O 1
ATOM 2702 N N . ALA B 1 53 ? 0.619 -3.289 17.125 1 98.38 53 ALA B N 1
ATOM 2703 C CA . ALA B 1 53 ? 0.814 -4.438 16.25 1 98.38 53 ALA B CA 1
ATOM 2704 C C . ALA B 1 53 ? 1.529 -5.57 16.984 1 98.38 53 ALA B C 1
ATOM 2706 O O . ALA B 1 53 ? 1.152 -6.738 16.844 1 98.38 53 ALA B O 1
ATOM 2707 N N . ALA B 1 54 ? 2.582 -5.203 17.734 1 98.62 54 ALA B N 1
ATOM 2708 C CA . ALA B 1 54 ? 3.336 -6.203 18.484 1 98.62 54 ALA B CA 1
ATOM 2709 C C . ALA B 1 54 ? 2.428 -6.984 19.422 1 98.62 54 ALA B C 1
ATOM 2711 O O . ALA B 1 54 ? 2.506 -8.211 19.5 1 98.62 54 ALA B O 1
ATOM 2712 N N . ALA B 1 55 ? 1.591 -6.281 20.094 1 97.81 55 ALA B N 1
ATOM 2713 C CA . ALA B 1 55 ? 0.655 -6.91 21.031 1 97.81 55 ALA B CA 1
ATOM 2714 C C . ALA B 1 55 ? -0.329 -7.812 20.281 1 97.81 55 ALA B C 1
ATOM 2716 O O . ALA B 1 55 ? -0.595 -8.938 20.719 1 97.81 55 ALA B O 1
ATOM 2717 N N . GLN B 1 56 ? -0.848 -7.359 19.203 1 97 56 GLN B N 1
ATOM 2718 C CA . GLN B 1 56 ? -1.871 -8.078 18.438 1 97 56 GLN B CA 1
ATOM 2719 C C . GLN B 1 56 ? -1.302 -9.344 17.812 1 97 56 GLN B C 1
ATOM 2721 O O . GLN B 1 56 ? -1.999 -10.352 17.688 1 97 56 GLN B O 1
ATOM 2726 N N . PHE B 1 57 ? -0.031 -9.289 17.391 1 97.75 57 PHE B N 1
ATOM 2727 C CA . PHE B 1 57 ? 0.538 -10.391 16.625 1 97.75 57 PHE B CA 1
ATOM 2728 C C . PHE B 1 57 ? 1.479 -11.227 17.484 1 97.75 57 PHE B C 1
ATOM 2730 O O . PHE B 1 57 ? 2.051 -12.211 17.016 1 97.75 57 PHE B O 1
ATOM 2737 N N . GLY B 1 58 ? 1.656 -10.898 18.75 1 97.31 58 GLY B N 1
ATOM 2738 C CA . GLY B 1 58 ? 2.574 -11.617 19.609 1 97.31 58 GLY B CA 1
ATOM 2739 C C . GLY B 1 58 ? 4.031 -11.422 19.234 1 97.31 58 GLY B C 1
ATOM 2740 O O . GLY B 1 58 ? 4.781 -12.398 19.125 1 97.31 58 GLY B O 1
ATOM 2741 N N . VAL B 1 59 ? 4.422 -10.227 19.016 1 98.5 59 VAL B N 1
ATOM 2742 C CA . VAL B 1 59 ? 5.789 -9.891 18.641 1 98.5 59 VAL B CA 1
ATOM 2743 C C . VAL B 1 59 ? 6.543 -9.336 19.844 1 98.5 59 VAL B C 1
ATOM 2745 O O . VAL B 1 59 ? 6.027 -8.484 20.562 1 98.5 59 VAL B O 1
ATOM 2748 N N . ASP B 1 60 ? 7.699 -9.93 20.141 1 98.62 60 ASP B N 1
ATOM 2749 C CA . ASP B 1 60 ? 8.641 -9.297 21.062 1 98.62 60 ASP B CA 1
ATOM 2750 C C . ASP B 1 60 ? 9.375 -8.133 20.375 1 98.62 60 ASP B C 1
ATOM 2752 O O . ASP B 1 60 ? 10.273 -8.352 19.562 1 98.62 60 ASP B O 1
ATOM 2756 N N . LEU B 1 61 ? 8.984 -6.895 20.703 1 98.75 61 LEU B N 1
ATOM 2757 C CA . LEU B 1 61 ? 9.438 -5.711 19.984 1 98.75 61 LEU B CA 1
ATOM 2758 C C . LEU B 1 61 ? 10.469 -4.938 20.812 1 98.75 61 LEU B C 1
ATOM 2760 O O . LEU B 1 61 ? 10.242 -4.645 21.984 1 98.75 61 LEU B O 1
ATOM 2764 N N . ASP B 1 62 ? 11.562 -4.68 20.219 1 98.69 62 ASP B N 1
ATOM 2765 C CA . ASP B 1 62 ? 12.594 -3.791 20.75 1 98.69 62 ASP B CA 1
ATOM 2766 C C . ASP B 1 62 ? 12.68 -2.498 19.938 1 98.69 62 ASP B C 1
ATOM 2768 O O . ASP B 1 62 ? 12.906 -2.529 18.734 1 98.69 62 ASP B O 1
ATOM 2772 N N . VAL B 1 63 ? 12.406 -1.399 20.578 1 98.75 63 VAL B N 1
ATOM 2773 C CA . VAL B 1 63 ? 12.5 -0.104 19.906 1 98.75 63 VAL B CA 1
ATOM 2774 C C . VAL B 1 63 ? 13.82 0.571 20.281 1 98.75 63 VAL B C 1
ATOM 2776 O O . VAL B 1 63 ? 14.141 0.725 21.453 1 98.75 63 VAL B O 1
ATOM 2779 N N . GLN B 1 64 ? 14.586 0.931 19.281 1 98.75 64 GLN B N 1
ATOM 2780 C CA . GLN B 1 64 ? 15.891 1.563 19.469 1 98.75 64 GLN B CA 1
ATOM 2781 C C . GLN B 1 64 ? 15.945 2.918 18.766 1 98.75 64 GLN B C 1
ATOM 2783 O O . GLN B 1 64 ? 15.266 3.135 17.766 1 98.75 64 GLN B O 1
ATOM 2788 N N . TYR B 1 65 ? 16.812 3.758 19.312 1 98.19 65 TYR B N 1
ATOM 2789 C CA . TYR B 1 65 ? 16.984 5.109 18.797 1 98.19 65 TYR B CA 1
ATOM 2790 C C . TYR B 1 65 ? 18.453 5.355 18.422 1 98.19 65 TYR B C 1
ATOM 2792 O O . TYR B 1 65 ? 19.359 5.047 19.203 1 98.19 65 TYR B O 1
ATOM 2800 N N . ALA B 1 66 ? 18.641 5.969 17.25 1 97.25 66 ALA B N 1
ATOM 2801 C CA . ALA B 1 66 ? 20 6.188 16.75 1 97.25 66 ALA B CA 1
ATOM 2802 C C . ALA B 1 66 ? 20.5 7.578 17.125 1 97.25 66 ALA B C 1
ATOM 2804 O O . ALA B 1 66 ? 21.688 7.875 16.984 1 97.25 66 ALA B O 1
ATOM 2805 N N . ASN B 1 67 ? 19.641 8.5 17.609 1 96 67 ASN B N 1
ATOM 2806 C CA . ASN B 1 67 ? 19.984 9.828 18.094 1 96 67 ASN B CA 1
ATOM 2807 C C . ASN B 1 67 ? 20.719 10.641 17.016 1 96 67 ASN B C 1
ATOM 2809 O O . ASN B 1 67 ? 21.734 11.266 17.297 1 96 67 ASN B O 1
ATOM 2813 N N . ASN B 1 68 ? 20.281 10.5 15.883 1 91.5 68 ASN B N 1
ATOM 2814 C CA . ASN B 1 68 ? 20.781 11.234 14.734 1 91.5 68 ASN B CA 1
ATOM 2815 C C . ASN B 1 68 ? 22.234 10.883 14.438 1 91.5 68 ASN B C 1
ATOM 2817 O O . ASN B 1 68 ? 23.016 11.734 14.008 1 91.5 68 ASN B O 1
ATOM 2821 N N . ASP B 1 69 ? 22.641 9.703 14.695 1 94.19 69 ASP B N 1
ATOM 2822 C CA . ASP B 1 69 ? 23.984 9.203 14.453 1 94.19 69 ASP B CA 1
ATOM 2823 C C . ASP B 1 69 ? 23.969 8.008 13.508 1 94.19 69 ASP B C 1
ATOM 2825 O O . ASP B 1 69 ? 23.641 6.891 13.914 1 94.19 69 ASP B O 1
ATOM 2829 N N . PRO B 1 70 ? 24.391 8.281 12.289 1 93.56 70 PRO B N 1
ATOM 2830 C CA . PRO B 1 70 ? 24.344 7.203 11.305 1 93.56 70 PRO B CA 1
ATOM 2831 C C . PRO B 1 70 ? 25.219 6.012 11.688 1 93.56 70 PRO B C 1
ATOM 2833 O O . PRO B 1 70 ? 24.891 4.867 11.352 1 93.56 70 PRO B O 1
ATOM 2836 N N . VAL B 1 71 ? 26.328 6.285 12.328 1 96 71 VAL B N 1
ATOM 2837 C CA . VAL B 1 71 ? 27.188 5.195 12.773 1 96 71 VAL B CA 1
ATOM 2838 C C . VAL B 1 71 ? 26.438 4.332 13.789 1 96 71 VAL B C 1
ATOM 2840 O O . VAL B 1 71 ? 26.422 3.104 13.68 1 96 71 VAL B O 1
ATOM 2843 N N . ARG B 1 72 ? 25.812 4.992 14.711 1 96.56 72 ARG B N 1
ATOM 2844 C CA . ARG B 1 72 ? 25.016 4.262 15.695 1 96.56 72 ARG B CA 1
ATOM 2845 C C . ARG B 1 72 ? 23.875 3.498 15.023 1 96.56 72 ARG B C 1
ATOM 2847 O O . ARG B 1 72 ? 23.609 2.352 15.383 1 96.56 72 ARG B O 1
ATOM 2854 N N . GLN B 1 73 ? 23.188 4.082 14.148 1 97 73 GLN B N 1
ATOM 2855 C CA . GLN B 1 73 ? 22.094 3.416 13.445 1 97 73 GLN B CA 1
ATOM 2856 C C . GLN B 1 73 ? 22.578 2.145 12.758 1 97 73 GLN B C 1
ATOM 2858 O O . GLN B 1 73 ? 21.938 1.1 12.844 1 97 73 GLN B O 1
ATOM 2863 N N . ASN B 1 74 ? 23.719 2.293 12.055 1 97.25 74 ASN B N 1
ATOM 2864 C CA . ASN B 1 74 ? 24.297 1.123 11.414 1 97.25 74 ASN B CA 1
ATOM 2865 C C . ASN B 1 74 ? 24.609 0.023 12.422 1 97.25 74 ASN B C 1
ATOM 2867 O O . ASN B 1 74 ? 24.328 -1.151 12.18 1 97.25 74 ASN B O 1
ATOM 2871 N N . ASP B 1 75 ? 25.188 0.397 13.562 1 98 75 ASP B N 1
ATOM 2872 C CA . ASP B 1 75 ? 25.5 -0.552 14.625 1 98 75 ASP B CA 1
ATOM 2873 C C . ASP B 1 75 ? 24.25 -1.249 15.133 1 98 75 ASP B C 1
ATOM 2875 O O . ASP B 1 75 ? 24.281 -2.439 15.453 1 98 75 ASP B O 1
ATOM 2879 N N . LEU B 1 76 ? 23.188 -0.515 15.242 1 98.56 76 LEU B N 1
ATOM 2880 C CA . LEU B 1 76 ? 21.922 -1.08 15.703 1 98.56 76 LEU B CA 1
ATOM 2881 C C . LEU B 1 76 ? 21.406 -2.123 14.719 1 98.56 76 LEU B C 1
ATOM 2883 O O . LEU B 1 76 ? 20.891 -3.166 15.125 1 98.56 76 LEU B O 1
ATOM 2887 N N . ILE B 1 77 ? 21.516 -1.894 13.445 1 98.5 77 ILE B N 1
ATOM 2888 C CA . ILE B 1 77 ? 21.109 -2.852 12.422 1 98.5 77 ILE B CA 1
ATOM 2889 C C . ILE B 1 77 ? 21.953 -4.117 12.539 1 98.5 77 ILE B C 1
ATOM 2891 O O . ILE B 1 77 ? 21.422 -5.23 12.562 1 98.5 77 ILE B O 1
ATOM 2895 N N . GLU B 1 78 ? 23.234 -3.883 12.641 1 98.56 78 GLU B N 1
ATOM 2896 C CA . GLU B 1 78 ? 24.156 -5.016 12.742 1 98.56 78 GLU B CA 1
ATOM 2897 C C . GLU B 1 78 ? 23.891 -5.824 14.016 1 98.56 78 GLU B C 1
ATOM 2899 O O . GLU B 1 78 ? 23.922 -7.055 13.992 1 98.56 78 GLU B O 1
ATOM 2904 N N . SER B 1 79 ? 23.656 -5.133 15.086 1 98.69 79 SER B N 1
ATOM 2905 C CA . SER B 1 79 ? 23.375 -5.801 16.344 1 98.69 79 SER B CA 1
ATOM 2906 C C . SER B 1 79 ? 22.094 -6.617 16.266 1 98.69 79 SER B C 1
ATOM 2908 O O . SER B 1 79 ? 22.031 -7.742 16.766 1 98.69 79 SER B O 1
ATOM 2910 N N . ALA B 1 80 ? 21.047 -6.02 15.711 1 98.69 80 ALA B N 1
ATOM 2911 C CA . ALA B 1 80 ? 19.797 -6.75 15.523 1 98.69 80 ALA B CA 1
ATOM 2912 C C . ALA B 1 80 ? 20.016 -7.996 14.68 1 98.69 80 ALA B C 1
ATOM 2914 O O . ALA B 1 80 ? 19.469 -9.062 14.984 1 98.69 80 ALA B O 1
ATOM 2915 N N . THR B 1 81 ? 20.781 -7.859 13.609 1 98.56 81 THR B N 1
ATOM 2916 C CA . THR B 1 81 ? 21.109 -8.984 12.742 1 98.56 81 THR B CA 1
ATOM 2917 C C . THR B 1 81 ? 21.844 -10.078 13.523 1 98.56 81 THR B C 1
ATOM 2919 O O . THR B 1 81 ? 21.469 -11.25 13.445 1 98.56 81 THR B O 1
ATOM 2922 N N . ALA B 1 82 ? 22.844 -9.648 14.281 1 98.38 82 ALA B N 1
ATOM 2923 C CA . ALA B 1 82 ? 23.656 -10.586 15.062 1 98.38 82 ALA B CA 1
ATOM 2924 C C . ALA B 1 82 ? 22.797 -11.297 16.109 1 98.38 82 ALA B C 1
ATOM 2926 O O . ALA B 1 82 ? 23.031 -12.469 16.422 1 98.38 82 ALA B O 1
ATOM 2927 N N . SER B 1 83 ? 21.781 -10.617 16.656 1 97.81 83 SER B N 1
ATOM 2928 C CA . SER B 1 83 ? 20.906 -11.18 17.672 1 97.81 83 SER B CA 1
ATOM 2929 C C . SER B 1 83 ? 19.906 -12.148 17.062 1 97.81 83 SER B C 1
ATOM 2931 O O . SER B 1 83 ? 19.188 -12.836 17.797 1 97.81 83 SER B O 1
ATOM 2933 N N . GLY B 1 84 ? 19.812 -12.156 15.758 1 97.94 84 GLY B N 1
ATOM 2934 C CA . GLY B 1 84 ? 18.984 -13.125 15.055 1 97.94 84 GLY B CA 1
ATOM 2935 C C . GLY B 1 84 ? 17.5 -12.812 15.133 1 97.94 84 GLY B C 1
ATOM 2936 O O . GLY B 1 84 ? 16.672 -13.719 15.289 1 97.94 84 GLY B O 1
ATOM 2937 N N . VAL B 1 85 ? 17.125 -11.57 15.172 1 98.62 85 VAL B N 1
ATOM 2938 C CA . VAL B 1 85 ? 15.711 -11.211 15.18 1 98.62 85 VAL B CA 1
ATOM 2939 C C . VAL B 1 85 ? 15.055 -11.68 13.891 1 98.62 85 VAL B C 1
ATOM 2941 O O . VAL B 1 85 ? 15.742 -12 12.914 1 98.62 85 VAL B O 1
ATOM 2944 N N . ASP B 1 86 ? 13.719 -11.773 13.898 1 98.62 86 ASP B N 1
ATOM 2945 C CA . ASP B 1 86 ? 12.977 -12.211 12.727 1 98.62 86 ASP B CA 1
ATOM 2946 C C . ASP B 1 86 ? 12.773 -11.055 11.742 1 98.62 86 ASP B C 1
ATOM 2948 O O . ASP B 1 86 ? 12.633 -11.273 10.539 1 98.62 86 ASP B O 1
ATOM 2952 N N . GLY B 1 87 ? 12.742 -9.836 12.266 1 98.81 87 GLY B N 1
ATOM 2953 C CA . GLY B 1 87 ? 12.523 -8.688 11.398 1 98.81 87 GLY B CA 1
ATOM 2954 C C . GLY B 1 87 ? 13.094 -7.398 11.961 1 98.81 87 GLY B C 1
ATOM 2955 O O . GLY B 1 87 ? 13.25 -7.262 13.172 1 98.81 87 GLY B O 1
ATOM 2956 N N . ILE B 1 88 ? 13.445 -6.457 11.078 1 98.94 88 ILE B N 1
ATOM 2957 C CA . ILE B 1 88 ? 13.914 -5.109 11.391 1 98.94 88 ILE B CA 1
ATOM 2958 C C . ILE B 1 88 ? 13.047 -4.086 10.656 1 98.94 88 ILE B C 1
ATOM 2960 O O . ILE B 1 88 ? 12.859 -4.184 9.438 1 98.94 88 ILE B O 1
ATOM 2964 N N . ALA B 1 89 ? 12.414 -3.229 11.375 1 98.88 89 ALA B N 1
ATOM 2965 C CA . ALA B 1 89 ? 11.859 -2.002 10.812 1 98.88 89 ALA B CA 1
ATOM 2966 C C . ALA B 1 89 ? 12.805 -0.824 11.016 1 98.88 89 ALA B C 1
ATOM 2968 O O . ALA B 1 89 ? 13.156 -0.495 12.148 1 98.88 89 ALA B O 1
ATOM 2969 N N . VAL B 1 90 ? 13.211 -0.128 9.93 1 98.25 90 VAL B N 1
ATOM 2970 C CA . VAL B 1 90 ? 14.258 0.875 10.094 1 98.25 90 VAL B CA 1
ATOM 2971 C C . VAL B 1 90 ? 13.922 2.111 9.258 1 98.25 90 VAL B C 1
ATOM 2973 O O . VAL B 1 90 ? 13.555 1.997 8.086 1 98.25 90 VAL B O 1
ATOM 2976 N N . ALA B 1 91 ? 13.984 3.295 9.898 1 96.12 91 ALA B N 1
ATOM 2977 C CA . ALA B 1 91 ? 13.898 4.559 9.164 1 96.12 91 ALA B CA 1
ATOM 2978 C C . ALA B 1 91 ? 15.227 4.895 8.492 1 96.12 91 ALA B C 1
ATOM 2980 O O . ALA B 1 91 ? 16.188 5.277 9.156 1 96.12 91 ALA B O 1
ATOM 2981 N N . ILE B 1 92 ? 15.273 4.797 7.191 1 92.62 92 ILE B N 1
ATOM 2982 C CA . ILE B 1 92 ? 16.516 4.906 6.438 1 92.62 92 ILE B CA 1
ATOM 2983 C C . ILE B 1 92 ? 16.812 6.371 6.133 1 92.62 92 ILE B C 1
ATOM 2985 O O . ILE B 1 92 ? 16.406 6.891 5.09 1 92.62 92 ILE B O 1
ATOM 2989 N N . SER B 1 93 ? 17.484 7.008 7.027 1 84.38 93 SER B N 1
ATOM 2990 C CA . SER B 1 93 ? 17.625 8.461 7.074 1 84.38 93 SER B CA 1
ATOM 2991 C C . SER B 1 93 ? 18.719 8.938 6.117 1 84.38 93 SER B C 1
ATOM 2993 O O . SER B 1 93 ? 18.812 10.133 5.836 1 84.38 93 SER B O 1
ATOM 2995 N N . SER B 1 94 ? 19.547 8 5.656 1 79.88 94 SER B N 1
ATOM 2996 C CA . SER B 1 94 ? 20.625 8.336 4.723 1 79.88 94 SER B CA 1
ATOM 2997 C C . SER B 1 94 ? 20.734 7.297 3.611 1 79.88 94 SER B C 1
ATOM 2999 O O . SER B 1 94 ? 20.938 6.113 3.879 1 79.88 94 SER B O 1
ATOM 3001 N N . SER B 1 95 ? 20.578 7.609 2.404 1 75.31 95 SER B N 1
ATOM 3002 C CA . SER B 1 95 ? 20.375 6.738 1.249 1 75.31 95 SER B CA 1
ATOM 3003 C C . SER B 1 95 ? 21.516 5.727 1.123 1 75.31 95 SER B C 1
ATOM 3005 O O . SER B 1 95 ? 21.266 4.551 0.854 1 75.31 95 SER B O 1
ATOM 3007 N N . ASP B 1 96 ? 22.766 5.977 1.432 1 82.44 96 ASP B N 1
ATOM 3008 C CA . ASP B 1 96 ? 23.828 5.027 1.106 1 82.44 96 ASP B CA 1
ATOM 3009 C C . ASP B 1 96 ? 24.516 4.516 2.371 1 82.44 96 ASP B C 1
ATOM 3011 O O . ASP B 1 96 ? 25.234 3.523 2.33 1 82.44 96 ASP B O 1
ATOM 3015 N N . ALA B 1 97 ? 24.078 4.98 3.42 1 88 97 ALA B N 1
ATOM 3016 C CA . ALA B 1 97 ? 24.859 4.715 4.625 1 88 97 ALA B CA 1
ATOM 3017 C C . ALA B 1 97 ? 24.547 3.326 5.184 1 88 97 ALA B C 1
ATOM 3019 O O . ALA B 1 97 ? 25.328 2.775 5.961 1 88 97 ALA B O 1
ATOM 3020 N N . PHE B 1 98 ? 23.422 2.713 4.766 1 94 98 PHE B N 1
ATOM 3021 C CA . PHE B 1 98 ? 22.969 1.517 5.469 1 94 98 PHE B CA 1
ATOM 3022 C C . PHE B 1 98 ? 22.812 0.349 4.504 1 94 98 PHE B C 1
ATOM 3024 O O . PHE B 1 98 ? 22.328 -0.718 4.891 1 94 98 PHE B O 1
ATOM 3031 N N . ASP B 1 99 ? 23.188 0.53 3.273 1 94.44 99 ASP B N 1
ATOM 3032 C CA . ASP B 1 99 ? 22.938 -0.447 2.219 1 94.44 99 ASP B CA 1
ATOM 3033 C C . ASP B 1 99 ? 23.547 -1.803 2.57 1 94.44 99 ASP B C 1
ATOM 3035 O O . ASP B 1 99 ? 22.859 -2.828 2.523 1 94.44 99 ASP B O 1
ATOM 3039 N N . GLU B 1 100 ? 24.812 -1.811 2.949 1 95.12 100 GLU B N 1
ATOM 3040 C CA . GLU B 1 100 ? 25.531 -3.057 3.217 1 95.12 100 GLU B CA 1
ATOM 3041 C C . GLU B 1 100 ? 24.922 -3.791 4.41 1 95.12 100 GLU B C 1
ATOM 3043 O O . GLU B 1 100 ? 24.719 -5.004 4.359 1 95.12 100 GLU B O 1
ATOM 3048 N N . SER B 1 101 ? 24.641 -3.059 5.5 1 97.19 101 SER B N 1
ATOM 3049 C CA . SER B 1 101 ? 24.109 -3.695 6.699 1 97.19 101 SER B CA 1
ATOM 3050 C C . SER B 1 101 ? 22.703 -4.219 6.465 1 97.19 101 SER B C 1
ATOM 3052 O O . SER B 1 101 ? 22.328 -5.289 6.961 1 97.19 101 SER B O 1
ATOM 3054 N N . ILE B 1 102 ? 21.875 -3.543 5.758 1 97.38 102 ILE B N 1
ATOM 3055 C CA . ILE B 1 102 ? 20.531 -3.984 5.445 1 97.38 102 ILE B CA 1
ATOM 3056 C C . ILE B 1 102 ? 20.578 -5.227 4.555 1 97.38 102 ILE B C 1
ATOM 3058 O O . ILE B 1 102 ? 19.875 -6.203 4.797 1 97.38 102 ILE B O 1
ATOM 3062 N N . CYS B 1 103 ? 21.453 -5.199 3.516 1 96.81 103 CYS B N 1
ATOM 3063 C CA . CYS B 1 103 ? 21.594 -6.355 2.639 1 96.81 103 CYS B CA 1
ATOM 3064 C C . CYS B 1 103 ? 22.078 -7.574 3.418 1 96.81 103 CYS B C 1
ATOM 3066 O O . CYS B 1 103 ? 21.625 -8.688 3.186 1 96.81 103 CYS B O 1
ATOM 3068 N N . ALA B 1 104 ? 23.031 -7.328 4.309 1 97.69 104 ALA B N 1
ATOM 3069 C CA . ALA B 1 104 ? 23.531 -8.414 5.145 1 97.69 104 ALA B CA 1
ATOM 3070 C C . ALA B 1 104 ? 22.422 -9.008 6.004 1 97.69 104 ALA B C 1
ATOM 3072 O O . ALA B 1 104 ? 22.328 -10.227 6.168 1 97.69 104 ALA B O 1
ATOM 3073 N N . ALA B 1 105 ? 21.547 -8.164 6.57 1 98.38 105 ALA B N 1
ATOM 3074 C CA . ALA B 1 105 ? 20.422 -8.625 7.363 1 98.38 105 ALA B CA 1
ATOM 3075 C C . ALA B 1 105 ? 19.469 -9.484 6.527 1 98.38 105 ALA B C 1
ATOM 3077 O O . ALA B 1 105 ? 19.078 -10.578 6.949 1 98.38 105 ALA B O 1
ATOM 3078 N N . VAL B 1 106 ? 19.156 -9.062 5.352 1 97.06 106 VAL B N 1
ATOM 3079 C CA . VAL B 1 106 ? 18.234 -9.773 4.469 1 97.06 106 VAL B CA 1
ATOM 3080 C C . VAL B 1 106 ? 18.844 -11.117 4.066 1 97.06 106 VAL B C 1
ATOM 3082 O O . VAL B 1 106 ? 18.156 -12.141 4.055 1 97.06 106 VAL B O 1
ATOM 3085 N N . LYS B 1 107 ? 20.125 -11.125 3.764 1 96 107 LYS B N 1
ATOM 3086 C CA . LYS B 1 107 ? 20.828 -12.359 3.416 1 96 107 LYS B CA 1
ATOM 3087 C C . LYS B 1 107 ? 20.766 -13.359 4.566 1 96 107 LYS B C 1
ATOM 3089 O O . LYS B 1 107 ? 20.734 -14.57 4.34 1 96 107 LYS B O 1
ATOM 3094 N N . ALA B 1 108 ? 20.766 -12.812 5.762 1 97.56 108 ALA B N 1
ATOM 3095 C CA . ALA B 1 108 ? 20.719 -13.648 6.953 1 97.56 108 ALA B CA 1
ATOM 3096 C C . ALA B 1 108 ? 19.312 -14.164 7.211 1 97.56 108 ALA B C 1
ATOM 3098 O O . ALA B 1 108 ? 19.062 -14.859 8.203 1 97.56 108 ALA B O 1
ATOM 3099 N N . GLY B 1 109 ? 18.359 -13.812 6.352 1 96 109 GLY B N 1
ATOM 3100 C CA . GLY B 1 109 ? 17 -14.312 6.469 1 96 109 GLY B CA 1
ATOM 3101 C C . GLY B 1 109 ? 16.094 -13.398 7.281 1 96 109 GLY B C 1
ATOM 3102 O O . GLY B 1 109 ? 14.984 -13.789 7.648 1 96 109 GLY B O 1
ATOM 3103 N N . ILE B 1 110 ? 16.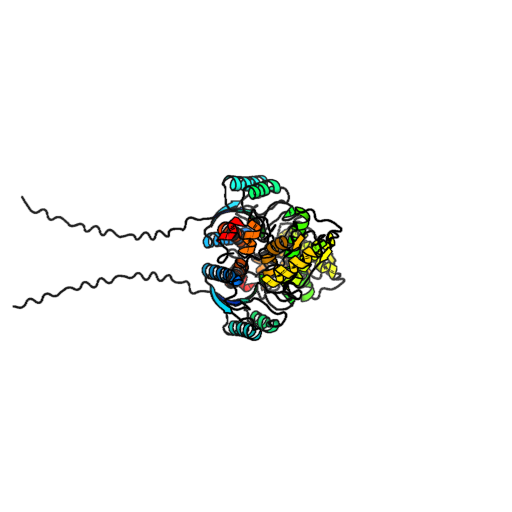578 -12.203 7.613 1 98.38 110 ILE B N 1
ATOM 3104 C CA . ILE B 1 110 ? 15.812 -11.25 8.406 1 98.38 110 ILE B CA 1
ATOM 3105 C C . ILE B 1 110 ? 14.93 -10.406 7.496 1 98.38 110 ILE B C 1
ATOM 3107 O O . ILE B 1 110 ? 15.359 -9.969 6.426 1 98.38 110 ILE B O 1
ATOM 3111 N N . ILE B 1 111 ? 13.625 -10.242 7.855 1 98.25 111 ILE B N 1
ATOM 3112 C CA . ILE B 1 111 ? 12.711 -9.375 7.129 1 98.25 111 ILE B CA 1
ATOM 3113 C C . ILE B 1 111 ? 13.016 -7.914 7.461 1 98.25 111 ILE B C 1
ATOM 3115 O O . ILE B 1 111 ? 12.945 -7.508 8.625 1 98.25 111 ILE B O 1
ATOM 3119 N N . VAL B 1 112 ? 13.359 -7.145 6.469 1 98.56 112 VAL B N 1
ATOM 3120 C CA . VAL B 1 112 ? 13.695 -5.742 6.707 1 98.56 112 VAL B CA 1
ATOM 3121 C C . VAL B 1 112 ? 12.68 -4.844 6.004 1 98.56 112 VAL B C 1
ATOM 3123 O O . VAL B 1 112 ? 12.5 -4.938 4.789 1 98.56 112 VAL B O 1
ATOM 3126 N N . ILE B 1 113 ? 12.023 -4.023 6.738 1 98.62 113 ILE B N 1
ATOM 3127 C CA . ILE B 1 113 ? 11.039 -3.074 6.227 1 98.62 113 ILE B CA 1
ATOM 3128 C C . ILE B 1 113 ? 11.477 -1.649 6.562 1 98.62 113 ILE B C 1
ATOM 3130 O O . ILE B 1 113 ? 11.719 -1.328 7.73 1 98.62 113 ILE B O 1
ATOM 3134 N N . GLY B 1 114 ? 11.648 -0.808 5.562 1 97.25 114 GLY B N 1
ATOM 3135 C CA . GLY B 1 114 ? 11.852 0.612 5.797 1 97.25 114 GLY B CA 1
ATOM 3136 C C . GLY B 1 114 ? 10.586 1.342 6.195 1 97.25 114 GLY B C 1
ATOM 3137 O O . GLY B 1 114 ? 9.492 0.96 5.785 1 97.25 114 GLY B O 1
ATOM 3138 N N . PHE B 1 115 ? 10.75 2.453 6.98 1 97.69 115 PHE B N 1
ATOM 3139 C CA . PHE B 1 115 ? 9.594 3.297 7.273 1 97.69 115 PHE B CA 1
ATOM 3140 C C . PHE B 1 115 ? 10.008 4.762 7.379 1 97.69 115 PHE B C 1
ATOM 3142 O O . PHE B 1 115 ? 11.188 5.066 7.562 1 97.69 115 PHE B O 1
ATOM 3149 N N . ASN B 1 116 ? 9.086 5.699 7.199 1 94.88 116 ASN B N 1
ATOM 3150 C CA . ASN B 1 116 ? 9.203 7.148 7.328 1 94.88 116 ASN B CA 1
ATOM 3151 C C . ASN B 1 116 ? 10.117 7.73 6.258 1 94.88 116 ASN B C 1
ATOM 3153 O O . ASN B 1 116 ? 9.719 8.625 5.512 1 94.88 116 ASN B O 1
ATOM 3157 N N . ASN B 1 117 ? 11.344 7.207 6.242 1 89.88 117 ASN B N 1
ATOM 3158 C CA . ASN B 1 117 ? 12.328 7.566 5.234 1 89.88 117 ASN B CA 1
ATOM 3159 C C . ASN B 1 117 ? 12.883 6.336 4.523 1 89.88 117 ASN B C 1
ATOM 3161 O O . ASN B 1 117 ? 12.992 5.262 5.121 1 89.88 117 ASN B O 1
ATOM 3165 N N . ASP B 1 118 ? 13.164 6.535 3.248 1 90 118 ASP B N 1
ATOM 3166 C CA . ASP B 1 118 ? 13.734 5.453 2.453 1 90 118 ASP B CA 1
ATOM 3167 C C . ASP B 1 118 ? 14.977 5.918 1.701 1 90 118 ASP B C 1
ATOM 3169 O O . ASP B 1 118 ? 15.273 7.113 1.67 1 90 118 ASP B O 1
ATOM 3173 N N . ASP B 1 119 ? 15.672 4.91 1.159 1 86.19 119 ASP B N 1
ATOM 3174 C CA . ASP B 1 119 ? 16.75 5.227 0.227 1 86.19 119 ASP B CA 1
ATOM 3175 C C . ASP B 1 119 ? 16.219 5.988 -0.985 1 86.19 119 ASP B C 1
ATOM 3177 O O . ASP B 1 119 ? 15.117 5.73 -1.454 1 86.19 119 ASP B O 1
ATOM 3181 N N . LEU B 1 120 ? 17.078 6.898 -1.524 1 79.81 120 LEU B N 1
ATOM 3182 C CA . LEU B 1 120 ? 16.656 7.703 -2.668 1 79.81 120 LEU B CA 1
ATOM 3183 C C . LEU B 1 120 ? 16.391 6.82 -3.883 1 79.81 120 LEU B C 1
ATOM 3185 O O . LEU B 1 120 ? 15.57 7.16 -4.734 1 79.81 120 LEU B O 1
ATOM 3189 N N . ASP B 1 121 ? 17.047 5.656 -3.912 1 82.81 121 ASP B N 1
ATOM 3190 C CA . ASP B 1 121 ? 16.844 4.723 -5.016 1 82.81 121 ASP B CA 1
ATOM 3191 C C . ASP B 1 121 ? 15.789 3.678 -4.672 1 82.81 121 ASP B C 1
ATOM 3193 O O . ASP B 1 121 ? 15.57 2.73 -5.43 1 82.81 121 ASP B O 1
ATOM 3197 N N . GLY B 1 122 ? 15.203 3.857 -3.551 1 82 122 GLY B N 1
ATOM 3198 C CA . GLY B 1 122 ? 14.18 2.914 -3.129 1 82 122 GLY B CA 1
ATOM 3199 C C . GLY B 1 122 ? 14.711 1.509 -2.924 1 82 122 GLY B C 1
ATOM 3200 O O . GLY B 1 122 ? 15.789 1.326 -2.355 1 82 122 GLY B O 1
ATOM 3201 N N . ALA B 1 123 ? 13.875 0.542 -3.33 1 78.69 123 ALA B N 1
ATOM 3202 C CA . ALA B 1 123 ? 14.211 -0.867 -3.129 1 78.69 123 ALA B CA 1
ATOM 3203 C C . ALA B 1 123 ? 15.484 -1.241 -3.875 1 78.69 123 ALA B C 1
ATOM 3205 O O . ALA B 1 123 ? 16.203 -2.154 -3.465 1 78.69 123 ALA B O 1
ATOM 3206 N N . LYS B 1 124 ? 15.805 -0.592 -4.922 1 80.06 124 LYS B N 1
ATOM 3207 C CA . LYS B 1 124 ? 16.984 -0.896 -5.727 1 80.06 124 LYS B CA 1
ATOM 3208 C C . LYS B 1 124 ? 18.266 -0.464 -5.016 1 80.06 124 LYS B C 1
ATOM 3210 O O . LYS B 1 124 ? 19.344 -0.925 -5.355 1 80.06 124 LYS B O 1
ATOM 3215 N N . GLY B 1 125 ? 18.047 0.454 -4.043 1 82.31 125 GLY B N 1
ATOM 3216 C CA . GLY B 1 125 ? 19.203 1.011 -3.373 1 82.31 125 GLY B CA 1
ATOM 3217 C C . GLY B 1 125 ? 19.734 0.121 -2.268 1 82.31 125 GLY B C 1
ATOM 3218 O O . GLY B 1 125 ? 20.906 0.248 -1.867 1 82.31 125 GLY B O 1
ATOM 3219 N N . ASN B 1 126 ? 18.828 -0.614 -1.81 1 87.25 126 ASN B N 1
ATOM 3220 C CA . ASN B 1 126 ? 19.219 -1.54 -0.75 1 87.25 126 ASN B CA 1
ATOM 3221 C C . ASN B 1 126 ? 18.391 -2.824 -0.8 1 87.25 126 ASN B C 1
ATOM 3223 O O . ASN B 1 126 ? 17.781 -3.133 -1.823 1 87.25 126 ASN B O 1
ATOM 3227 N N . CYS B 1 127 ? 18.359 -3.699 -0.026 1 92.62 127 CYS B N 1
ATOM 3228 C CA . CYS B 1 127 ? 17.781 -5.039 -0.048 1 92.62 127 CYS B CA 1
ATOM 3229 C C . CYS B 1 127 ? 16.516 -5.098 0.786 1 92.62 127 CYS B C 1
ATOM 3231 O O . CYS B 1 127 ? 15.961 -6.18 1.008 1 92.62 127 CYS B O 1
ATOM 3233 N N . ARG B 1 128 ? 15.977 -3.867 1.226 1 95.56 128 ARG B N 1
ATOM 3234 C CA . ARG B 1 128 ? 14.773 -3.949 2.045 1 95.56 128 ARG B CA 1
ATOM 3235 C C . ARG B 1 128 ? 13.609 -4.527 1.248 1 95.56 128 ARG B C 1
ATOM 3237 O O . ARG B 1 128 ? 13.547 -4.371 0.027 1 95.56 128 ARG B O 1
ATOM 3244 N N . GLN B 1 129 ? 12.68 -5.156 1.9 1 96.31 129 GLN B N 1
ATOM 3245 C CA . GLN B 1 129 ? 11.609 -5.895 1.24 1 96.31 129 GLN B CA 1
ATOM 3246 C C . GLN B 1 129 ? 10.391 -5.012 1.018 1 96.31 129 GLN B C 1
ATOM 3248 O O . GLN B 1 129 ? 9.602 -5.246 0.095 1 96.31 129 GLN B O 1
ATOM 3253 N N . ALA B 1 130 ? 10.164 -4.051 1.874 1 97.81 130 ALA B N 1
ATOM 3254 C CA . ALA B 1 130 ? 9.039 -3.129 1.728 1 97.81 130 ALA B CA 1
ATOM 3255 C C . ALA B 1 130 ? 9.344 -1.785 2.385 1 97.81 130 ALA B C 1
ATOM 3257 O O . ALA B 1 130 ? 10.312 -1.659 3.135 1 97.81 130 ALA B O 1
ATOM 3258 N N . TYR B 1 131 ? 8.594 -0.828 2.064 1 97.5 131 TYR B N 1
ATOM 3259 C CA . TYR B 1 131 ? 8.633 0.506 2.656 1 97.5 131 TYR B CA 1
ATOM 3260 C C . TYR B 1 131 ? 7.23 0.964 3.047 1 97.5 131 TYR B C 1
ATOM 3262 O O . TYR B 1 131 ? 6.285 0.826 2.268 1 97.5 131 TYR B O 1
ATOM 3270 N N . VAL B 1 132 ? 7.121 1.425 4.266 1 98.56 132 VAL B N 1
ATOM 3271 C CA . VAL B 1 132 ? 5.871 2 4.754 1 98.56 132 VAL B CA 1
ATOM 3272 C C . VAL B 1 132 ? 6.078 3.475 5.094 1 98.56 132 VAL B C 1
ATOM 3274 O O . VAL B 1 132 ? 6.801 3.807 6.035 1 98.56 132 VAL B O 1
ATOM 3277 N N . GLY B 1 133 ? 5.504 4.379 4.375 1 97.44 133 GLY B N 1
ATOM 3278 C CA . GLY B 1 133 ? 5.633 5.816 4.566 1 97.44 133 GLY B CA 1
ATOM 3279 C C . GLY B 1 133 ? 4.965 6.625 3.469 1 97.44 133 GLY B C 1
ATOM 3280 O O . GLY B 1 133 ? 4.469 6.062 2.49 1 97.44 133 GLY B O 1
ATOM 3281 N N . MET B 1 134 ? 4.984 7.895 3.652 1 96.81 134 MET B N 1
ATOM 3282 C CA . MET B 1 134 ? 4.34 8.789 2.695 1 96.81 134 MET B CA 1
ATOM 3283 C C . MET B 1 134 ? 5.125 8.852 1.391 1 96.81 134 MET B C 1
ATOM 3285 O O . MET B 1 134 ? 6.355 8.945 1.406 1 96.81 134 MET B O 1
ATOM 3289 N N . ASP B 1 135 ? 4.422 8.641 0.264 1 96.44 135 ASP B N 1
ATOM 3290 C CA . ASP B 1 135 ? 4.984 9.102 -1.003 1 96.44 135 ASP B CA 1
ATOM 3291 C C . ASP B 1 135 ? 4.965 10.625 -1.093 1 96.44 135 ASP B C 1
ATOM 3293 O O . ASP B 1 135 ? 3.953 11.219 -1.466 1 96.44 135 ASP B O 1
ATOM 3297 N N . GLU B 1 136 ? 6.094 11.227 -0.772 1 95.88 136 GLU B N 1
ATOM 3298 C CA . GLU B 1 136 ? 6.188 12.672 -0.597 1 95.88 136 GLU B CA 1
ATOM 3299 C C . GLU B 1 136 ? 5.82 13.406 -1.882 1 95.88 136 GLU B C 1
ATOM 3301 O O . GLU B 1 136 ? 5.086 14.398 -1.85 1 95.88 136 GLU B O 1
ATOM 3306 N N . LEU B 1 137 ? 6.316 12.93 -3.004 1 96.88 137 LEU B N 1
ATOM 3307 C CA . LEU B 1 137 ? 6.031 13.57 -4.285 1 96.88 137 LEU B CA 1
ATOM 3308 C C . LEU B 1 137 ? 4.543 13.492 -4.613 1 96.88 137 LEU B C 1
ATOM 3310 O O . LEU B 1 137 ? 3.936 14.492 -5 1 96.88 137 LEU B O 1
ATOM 3314 N N . ALA B 1 138 ? 3.977 12.289 -4.41 1 97.5 138 ALA B N 1
ATOM 3315 C CA . ALA B 1 138 ? 2.559 12.094 -4.703 1 97.5 138 ALA B CA 1
ATOM 3316 C C . ALA B 1 138 ? 1.686 12.969 -3.811 1 97.5 138 ALA B C 1
ATOM 3318 O O . ALA B 1 138 ? 0.679 13.523 -4.262 1 97.5 138 ALA B O 1
ATOM 3319 N N . SER B 1 139 ? 2.068 13.078 -2.551 1 98.12 139 SER B N 1
ATOM 3320 C CA . SER B 1 139 ? 1.289 13.883 -1.615 1 98.12 139 SER B CA 1
ATOM 3321 C C . SER B 1 139 ? 1.36 15.367 -1.97 1 98.12 139 SER B C 1
ATOM 3323 O O . SER B 1 139 ? 0.364 16.078 -1.865 1 98.12 139 SER B O 1
ATOM 3325 N N . GLY B 1 140 ? 2.588 15.844 -2.359 1 98.5 140 GLY B N 1
ATOM 3326 C CA . GLY B 1 140 ? 2.688 17.203 -2.85 1 98.5 140 GLY B CA 1
ATOM 3327 C C . GLY B 1 140 ? 1.836 17.469 -4.078 1 98.5 140 GLY B C 1
ATOM 3328 O O . GLY B 1 140 ? 1.163 18.5 -4.168 1 98.5 140 GLY B O 1
ATOM 3329 N N . TYR B 1 141 ? 1.902 16.547 -5.027 1 98.69 141 TYR B N 1
ATOM 3330 C CA . TYR B 1 141 ? 1.113 16.641 -6.25 1 98.69 141 TYR B CA 1
ATOM 3331 C C . TYR B 1 141 ? -0.377 16.688 -5.938 1 98.69 141 TYR B C 1
ATOM 3333 O O . TYR B 1 141 ? -1.117 17.484 -6.512 1 98.69 141 TYR B O 1
ATOM 3341 N N . GLU B 1 142 ? -0.78 15.852 -4.969 1 98.06 142 GLU B N 1
ATOM 3342 C CA . GLU B 1 142 ? -2.182 15.812 -4.566 1 98.06 142 GLU B CA 1
ATOM 3343 C C . GLU B 1 142 ? -2.615 17.141 -3.953 1 98.06 142 GLU B C 1
ATOM 3345 O O . GLU B 1 142 ? -3.652 17.688 -4.324 1 98.06 142 GLU B O 1
ATOM 3350 N N . LEU B 1 143 ? -1.824 17.672 -3.006 1 98.62 143 LEU B N 1
ATOM 3351 C CA . LEU B 1 143 ? -2.156 18.953 -2.371 1 98.62 143 LEU B CA 1
ATOM 3352 C C . LEU B 1 143 ? -2.236 20.062 -3.402 1 98.62 143 LEU B C 1
ATOM 3354 O O . LEU B 1 143 ? -3.164 20.875 -3.373 1 98.62 143 LEU B O 1
ATOM 3358 N N . GLY B 1 144 ? -1.26 20.109 -4.312 1 98.75 144 GLY B N 1
ATOM 3359 C CA . GLY B 1 144 ? -1.282 21.109 -5.379 1 98.75 144 GLY B CA 1
ATOM 3360 C C . GLY B 1 144 ? -2.557 21.062 -6.199 1 98.75 144 GLY B C 1
ATOM 3361 O O . GLY B 1 144 ? -3.199 22.109 -6.402 1 98.75 144 GLY B O 1
ATOM 3362 N N . ASN B 1 145 ? -2.959 19.922 -6.648 1 98.62 145 ASN B N 1
ATOM 3363 C CA . ASN B 1 145 ? -4.152 19.781 -7.473 1 98.62 145 ASN B CA 1
ATOM 3364 C C . ASN B 1 145 ? -5.414 20.156 -6.707 1 98.62 145 ASN B C 1
ATOM 3366 O O . ASN B 1 145 ? -6.316 20.781 -7.262 1 98.62 145 ASN B O 1
ATOM 3370 N N . ARG B 1 146 ? -5.488 19.766 -5.449 1 97.81 146 ARG B N 1
ATOM 3371 C CA . ARG B 1 146 ? -6.641 20.125 -4.633 1 97.81 146 ARG B CA 1
ATOM 3372 C C . ARG B 1 146 ? -6.766 21.641 -4.504 1 97.81 146 ARG B C 1
ATOM 3374 O O . ARG B 1 146 ? -7.867 22.188 -4.605 1 97.81 146 ARG B O 1
ATOM 3381 N N . MET B 1 147 ? -5.645 22.312 -4.27 1 98.62 147 MET B N 1
ATOM 3382 C CA . MET B 1 147 ? -5.645 23.766 -4.117 1 98.62 147 MET B CA 1
ATOM 3383 C C . MET B 1 147 ? -6.031 24.453 -5.422 1 98.62 147 MET B C 1
ATOM 3385 O O . MET B 1 147 ? -6.77 25.438 -5.418 1 98.62 147 MET B O 1
ATOM 3389 N N . ILE B 1 148 ? -5.523 23.953 -6.566 1 98.75 148 ILE B N 1
ATOM 3390 C CA . ILE B 1 148 ? -5.883 24.484 -7.875 1 98.75 148 ILE B CA 1
ATOM 3391 C C . ILE B 1 148 ? -7.395 24.391 -8.07 1 98.75 148 ILE B C 1
ATOM 3393 O O . ILE B 1 148 ? -8.039 25.391 -8.406 1 98.75 148 ILE B O 1
ATOM 3397 N N . LYS B 1 149 ? -7.906 23.266 -7.805 1 98.12 149 LYS B N 1
ATOM 3398 C CA . LYS B 1 149 ? -9.328 23.016 -8.039 1 98.12 149 LYS B CA 1
ATOM 3399 C C . LYS B 1 149 ? -10.188 23.844 -7.09 1 98.12 149 LYS B C 1
ATOM 3401 O O . LYS B 1 149 ? -11.148 24.484 -7.516 1 98.12 149 LYS B O 1
ATOM 3406 N N . GLU B 1 150 ? -9.859 23.844 -5.805 1 98.19 150 GLU B N 1
ATOM 3407 C CA . GLU B 1 150 ? -10.695 24.469 -4.781 1 98.19 150 GLU B CA 1
ATOM 3408 C C . GLU B 1 150 ? -10.688 25.984 -4.91 1 98.19 150 GLU B C 1
ATOM 3410 O O . GLU B 1 150 ? -11.711 26.641 -4.68 1 98.19 150 GLU B O 1
ATOM 3415 N N . PHE B 1 151 ? -9.555 26.562 -5.336 1 98.56 151 PHE B N 1
ATOM 3416 C CA . PHE B 1 151 ? -9.438 28.016 -5.246 1 98.56 151 PHE B CA 1
ATOM 3417 C C . PHE B 1 151 ? -9.32 28.625 -6.629 1 98.56 151 PHE B C 1
ATOM 3419 O O . PHE B 1 151 ? -9.109 29.844 -6.758 1 98.56 151 PHE B O 1
ATOM 3426 N N . GLY B 1 152 ? -9.398 27.828 -7.637 1 98.5 152 GLY B N 1
ATOM 3427 C CA . GLY B 1 152 ? -9.438 28.328 -9.008 1 98.5 152 GLY B CA 1
ATOM 3428 C C . GLY B 1 152 ? -8.125 28.953 -9.453 1 98.5 152 GLY B C 1
ATOM 3429 O O . GLY B 1 152 ? -8.125 29.969 -10.141 1 98.5 152 GLY B O 1
ATOM 3430 N N . LEU B 1 153 ? -7.012 28.391 -8.969 1 98.62 153 LEU B N 1
ATOM 3431 C CA . LEU B 1 153 ? -5.719 28.828 -9.484 1 98.62 153 LEU B CA 1
ATOM 3432 C C . LEU B 1 153 ? -5.602 28.562 -10.977 1 98.62 153 LEU B C 1
ATOM 3434 O O . LEU B 1 153 ? -6.082 27.531 -11.461 1 98.62 153 LEU B O 1
ATOM 3438 N N . LYS B 1 154 ? -4.957 29.438 -11.68 1 98.31 154 LYS B N 1
ATOM 3439 C CA . LYS B 1 154 ? -4.965 29.344 -13.133 1 98.31 154 LYS B CA 1
ATOM 3440 C C . LYS B 1 154 ? -3.625 29.766 -13.727 1 98.31 154 LYS B C 1
ATOM 3442 O O . LYS B 1 154 ? -2.773 30.312 -13.016 1 98.31 154 LYS B O 1
ATOM 3447 N N . SER B 1 155 ? -3.596 29.578 -15.062 1 98.5 155 SER B N 1
ATOM 3448 C CA . SER B 1 155 ? -2.381 29.922 -15.789 1 98.5 155 SER B CA 1
ATOM 3449 C C . SER B 1 155 ? -2.027 31.391 -15.586 1 98.5 155 SER B C 1
ATOM 3451 O O . SER B 1 155 ? -2.902 32.281 -15.641 1 98.5 155 SER B O 1
ATOM 3453 N N . GLY B 1 156 ? -0.751 31.625 -15.242 1 98.44 156 GLY B N 1
ATOM 3454 C CA . GLY B 1 156 ? -0.283 32.969 -15.023 1 98.44 156 GLY B CA 1
ATOM 3455 C C . GLY B 1 156 ? -0.191 33.344 -13.555 1 98.44 156 GLY B C 1
ATOM 3456 O O . GLY B 1 156 ? 0.478 34.312 -13.195 1 98.44 156 GLY B O 1
ATOM 3457 N N . ASP B 1 157 ? -0.864 32.562 -12.68 1 98.62 157 ASP B N 1
ATOM 3458 C CA . ASP B 1 157 ? -0.792 32.812 -11.242 1 98.62 157 ASP B CA 1
ATOM 3459 C C . ASP B 1 157 ? 0.583 32.438 -10.688 1 98.62 157 ASP B C 1
ATOM 3461 O O . ASP B 1 157 ? 1.338 31.703 -11.32 1 98.62 157 ASP B O 1
ATOM 3465 N N . VAL B 1 158 ? 0.906 33.062 -9.531 1 98.75 158 VAL B N 1
ATOM 3466 C CA . VAL B 1 158 ? 2.111 32.75 -8.773 1 98.75 158 VAL B CA 1
ATOM 3467 C C . VAL B 1 158 ? 1.731 32.25 -7.383 1 98.75 158 VAL B C 1
ATOM 3469 O O . VAL B 1 158 ? 0.87 32.812 -6.719 1 98.75 158 VAL B O 1
ATOM 3472 N N . VAL B 1 159 ? 2.32 31.094 -7 1 98.94 159 VAL B N 1
ATOM 3473 C CA . VAL B 1 159 ? 2.125 30.594 -5.645 1 98.94 159 VAL B CA 1
ATOM 3474 C C . VAL B 1 159 ? 3.463 30.531 -4.914 1 98.94 159 VAL B C 1
ATOM 3476 O O . VAL B 1 159 ? 4.523 30.672 -5.531 1 98.94 159 VAL B O 1
ATOM 3479 N N . PHE B 1 160 ? 3.367 30.422 -3.553 1 98.88 160 PHE B N 1
ATOM 3480 C CA . PHE B 1 160 ? 4.555 30.531 -2.713 1 98.88 160 PHE B CA 1
ATOM 3481 C C . PHE B 1 160 ? 4.738 29.266 -1.881 1 98.88 160 PHE B C 1
ATOM 3483 O O . PHE B 1 160 ? 3.812 28.828 -1.199 1 98.88 160 PHE B O 1
ATOM 3490 N N . ASN B 1 161 ? 5.883 28.594 -2.008 1 98.81 161 ASN B N 1
ATOM 3491 C CA . ASN B 1 161 ? 6.246 27.406 -1.252 1 98.81 161 ASN B CA 1
ATOM 3492 C C . ASN B 1 161 ? 7.559 27.594 -0.503 1 98.81 161 ASN B C 1
ATOM 3494 O O . ASN B 1 161 ? 8.602 27.109 -0.94 1 98.81 161 ASN B O 1
ATOM 3498 N N . PRO B 1 162 ? 7.508 28.312 0.633 1 98.62 162 PRO B N 1
ATOM 3499 C CA . PRO B 1 162 ? 8.711 28.406 1.463 1 98.62 162 PRO B CA 1
ATOM 3500 C C . PRO B 1 162 ? 9.148 27.047 2.002 1 98.62 162 PRO B C 1
ATOM 3502 O O . PRO B 1 162 ? 8.305 26.203 2.342 1 98.62 162 PRO B O 1
ATOM 3505 N N . ARG B 1 163 ? 10.469 26.844 2.076 1 97.44 163 ARG B N 1
ATOM 3506 C CA . ARG B 1 163 ? 11.023 25.562 2.508 1 97.44 163 ARG B CA 1
ATOM 3507 C C . ARG B 1 163 ? 11.969 25.734 3.691 1 97.44 163 ARG B C 1
ATOM 3509 O O . ARG B 1 163 ? 12.812 26.625 3.684 1 97.44 163 ARG B O 1
ATOM 3516 N N . GLU B 1 164 ? 11.797 24.859 4.703 1 95.19 164 GLU B N 1
ATOM 3517 C CA . GLU B 1 164 ? 12.672 24.938 5.867 1 95.19 164 GLU B CA 1
ATOM 3518 C C . GLU B 1 164 ? 14.133 24.719 5.484 1 95.19 164 GLU B C 1
ATOM 3520 O O . GLU B 1 164 ? 15 25.531 5.82 1 95.19 164 GLU B O 1
ATOM 3525 N N . ILE B 1 165 ? 14.32 23.641 4.883 1 92 165 ILE B N 1
ATOM 3526 C CA . ILE B 1 165 ? 15.586 23.219 4.309 1 92 165 ILE B CA 1
ATOM 3527 C C . ILE B 1 165 ? 15.383 22.781 2.859 1 92 165 ILE B C 1
ATOM 3529 O O . ILE B 1 165 ? 15 21.641 2.588 1 92 165 ILE B O 1
ATOM 3533 N N . PRO B 1 166 ? 15.695 23.703 1.915 1 93.5 166 PRO B N 1
ATOM 3534 C CA . PRO B 1 166 ? 15.344 23.469 0.514 1 93.5 166 PRO B CA 1
ATOM 3535 C C . PRO B 1 166 ? 15.953 22.172 -0.039 1 93.5 166 PRO B C 1
ATOM 3537 O O . PRO B 1 166 ? 15.359 21.531 -0.905 1 93.5 166 PRO B O 1
ATOM 3540 N N . GLU B 1 167 ? 17.109 21.766 0.544 1 88.5 167 GLU B N 1
ATOM 3541 C CA . GLU B 1 167 ? 17.844 20.625 0 1 88.5 167 GLU B CA 1
ATOM 3542 C C . GLU B 1 167 ? 17.375 19.328 0.645 1 88.5 167 GLU B C 1
ATOM 3544 O O . GLU B 1 167 ? 17.75 18.234 0.196 1 88.5 167 GLU B O 1
ATOM 3549 N N . ALA B 1 168 ? 16.562 19.422 1.681 1 84 168 ALA B N 1
ATOM 3550 C CA . ALA B 1 168 ? 16.109 18.203 2.348 1 84 168 ALA B CA 1
ATOM 3551 C C . ALA B 1 168 ? 15.242 17.359 1.411 1 84 168 ALA B C 1
ATOM 3553 O O . ALA B 1 168 ? 14.453 17.906 0.632 1 84 168 ALA B O 1
ATOM 3554 N N . SER B 1 169 ? 15.359 16.031 1.516 1 84 169 SER B N 1
ATOM 3555 C CA . SER B 1 169 ? 14.695 15.109 0.602 1 84 169 SER B CA 1
ATOM 3556 C C . SER B 1 169 ? 13.188 15.305 0.614 1 84 169 SER B C 1
ATOM 3558 O O . SER B 1 169 ? 12.547 15.32 -0.442 1 84 169 SER B O 1
ATOM 3560 N N . PHE B 1 170 ? 12.562 15.398 1.779 1 87.44 170 PHE B N 1
ATOM 3561 C CA . PHE B 1 170 ? 11.117 15.57 1.852 1 87.44 170 PHE B CA 1
ATOM 3562 C C . PHE B 1 170 ? 10.695 16.891 1.207 1 87.44 170 PHE B C 1
ATOM 3564 O O . PHE B 1 170 ? 9.664 16.953 0.542 1 87.44 170 PHE B O 1
ATOM 3571 N N . ALA B 1 171 ? 11.453 18.016 1.43 1 91.12 171 ALA B N 1
ATOM 3572 C CA . ALA B 1 171 ? 11.141 19.312 0.854 1 91.12 171 ALA B CA 1
ATOM 3573 C C . ALA B 1 171 ? 11.203 19.281 -0.67 1 91.12 171 ALA B C 1
ATOM 3575 O O . ALA B 1 171 ? 10.336 19.828 -1.353 1 91.12 171 ALA B O 1
ATOM 3576 N N . VAL B 1 172 ? 12.242 18.625 -1.163 1 92 172 VAL B N 1
ATOM 3577 C CA . VAL B 1 172 ? 12.414 18.484 -2.605 1 92 172 VAL B CA 1
ATOM 3578 C C . VAL B 1 172 ? 11.266 17.656 -3.188 1 92 172 VAL B C 1
ATOM 3580 O O . VAL B 1 172 ? 10.68 18.047 -4.203 1 92 172 VAL B O 1
ATOM 3583 N N . ALA B 1 173 ? 10.875 16.609 -2.535 1 94.19 173 ALA B N 1
ATOM 3584 C CA . ALA B 1 173 ? 9.844 15.719 -3.059 1 94.19 173 ALA B CA 1
ATOM 3585 C C . ALA B 1 173 ? 8.461 16.344 -2.959 1 94.19 173 ALA B C 1
ATOM 3587 O O . ALA B 1 173 ? 7.746 16.453 -3.957 1 94.19 173 ALA B O 1
ATOM 3588 N N . ARG B 1 174 ? 8.07 16.797 -1.752 1 96.56 174 ARG B N 1
ATOM 3589 C CA . ARG B 1 174 ? 6.773 17.438 -1.57 1 96.56 174 ARG B CA 1
ATOM 3590 C C . ARG B 1 174 ? 6.656 18.688 -2.451 1 96.56 174 ARG B C 1
ATOM 3592 O O . ARG B 1 174 ? 5.66 18.859 -3.154 1 96.56 174 ARG B O 1
ATOM 3599 N N . GLY B 1 175 ? 7.699 19.531 -2.363 1 97.56 175 GLY B N 1
ATOM 3600 C CA . GLY B 1 175 ? 7.727 20.719 -3.207 1 97.56 175 GLY B CA 1
ATOM 3601 C C . GLY B 1 175 ? 7.688 20.391 -4.688 1 97.56 175 GLY B C 1
ATOM 3602 O O . GLY B 1 175 ? 7.008 21.078 -5.457 1 97.56 175 GLY B O 1
ATOM 3603 N N . GLY B 1 176 ? 8.469 19.391 -5.074 1 97.62 176 GLY B N 1
ATOM 3604 C CA . GLY B 1 176 ? 8.445 18.938 -6.457 1 97.62 176 GLY B CA 1
ATOM 3605 C C . GLY B 1 176 ? 7.07 18.5 -6.922 1 97.62 176 GLY B C 1
ATOM 3606 O O . GLY B 1 176 ? 6.688 18.766 -8.062 1 97.62 176 GLY B O 1
ATOM 3607 N N . GLY B 1 177 ? 6.348 17.766 -6.043 1 98.62 177 GLY B N 1
ATOM 3608 C CA . GLY B 1 177 ? 4.973 17.422 -6.352 1 98.62 177 GLY B CA 1
ATOM 3609 C C . GLY B 1 177 ? 4.086 18.625 -6.582 1 98.62 177 GLY B C 1
ATOM 3610 O O . GLY B 1 177 ? 3.312 18.672 -7.539 1 98.62 177 GLY B O 1
ATOM 3611 N N . ILE B 1 178 ? 4.23 19.609 -5.73 1 98.69 178 ILE B N 1
ATOM 3612 C CA . ILE B 1 178 ? 3.482 20.859 -5.879 1 98.69 178 ILE B CA 1
ATOM 3613 C C . ILE B 1 178 ? 3.875 21.547 -7.188 1 98.69 178 ILE B C 1
ATOM 3615 O O . ILE B 1 178 ? 3.01 21.984 -7.945 1 98.69 178 ILE B O 1
ATOM 3619 N N . GLU B 1 179 ? 5.129 21.609 -7.496 1 98.69 179 GLU B N 1
ATOM 3620 C CA . GLU B 1 179 ? 5.629 22.219 -8.727 1 98.69 179 GLU B CA 1
ATOM 3621 C C . GLU B 1 179 ? 5.082 21.516 -9.961 1 98.69 179 GLU B C 1
ATOM 3623 O O . GLU B 1 179 ? 4.738 22.156 -10.953 1 98.69 179 GLU B O 1
ATOM 3628 N N . LYS B 1 180 ? 5.059 20.203 -9.891 1 98.75 180 LYS B N 1
ATOM 3629 C CA . LYS B 1 180 ? 4.512 19.453 -11.008 1 98.75 180 LYS B CA 1
ATOM 3630 C C . LYS B 1 180 ? 3.061 19.844 -11.281 1 98.75 180 LYS B C 1
ATOM 3632 O O . LYS B 1 180 ? 2.691 20.125 -12.422 1 98.75 180 LYS B O 1
ATOM 3637 N N . ALA B 1 181 ? 2.221 19.828 -10.227 1 98.81 181 ALA B N 1
ATOM 3638 C CA . ALA B 1 181 ? 0.8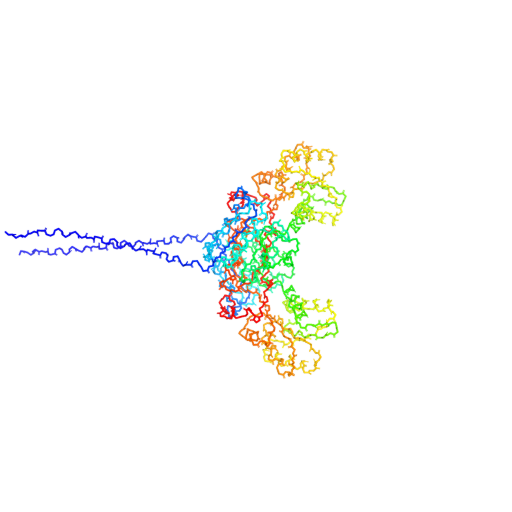2 20.203 -10.367 1 98.81 181 ALA B CA 1
ATOM 3639 C C . ALA B 1 181 ? 0.694 21.625 -10.93 1 98.81 181 ALA B C 1
ATOM 3641 O O . ALA B 1 181 ? -0.111 21.859 -11.828 1 98.81 181 ALA B O 1
ATOM 3642 N N . MET B 1 182 ? 1.53 22.547 -10.453 1 98.81 182 MET B N 1
ATOM 3643 C CA . MET B 1 182 ? 1.475 23.953 -10.859 1 98.81 182 MET B CA 1
ATOM 3644 C C . MET B 1 182 ? 1.931 24.109 -12.305 1 98.81 182 MET B C 1
ATOM 3646 O O . MET B 1 182 ? 1.26 24.766 -13.102 1 98.81 182 MET B O 1
ATOM 3650 N N . THR B 1 183 ? 3.008 23.484 -12.688 1 98.62 183 THR B N 1
ATOM 3651 C CA . THR B 1 183 ? 3.564 23.594 -14.031 1 98.62 183 THR B CA 1
ATOM 3652 C C . THR B 1 183 ? 2.58 23.078 -15.07 1 98.62 183 THR B C 1
ATOM 3654 O O . THR B 1 183 ? 2.402 23.672 -16.125 1 98.62 183 THR B O 1
ATOM 3657 N N . GLU B 1 184 ? 1.948 22 -14.742 1 98.62 184 GLU B N 1
ATOM 3658 C CA . GLU B 1 184 ? 0.973 21.406 -15.648 1 98.62 184 GLU B CA 1
ATOM 3659 C C . GLU B 1 184 ? -0.194 22.344 -15.914 1 98.62 184 GLU B C 1
ATOM 3661 O O . GLU B 1 184 ? -0.942 22.172 -16.875 1 98.62 184 GLU B O 1
ATOM 3666 N N . ASN B 1 185 ? -0.378 23.359 -15.055 1 98.56 185 ASN B N 1
ATOM 3667 C CA . ASN B 1 185 ? -1.496 24.297 -15.188 1 98.56 185 ASN B CA 1
ATOM 3668 C C . ASN B 1 185 ? -1.016 25.719 -15.453 1 98.56 185 ASN B C 1
ATOM 3670 O O . ASN B 1 185 ? -1.771 26.672 -15.281 1 98.56 185 ASN B O 1
ATOM 3674 N N . GLY B 1 186 ? 0.271 25.875 -15.789 1 98.69 186 GLY B N 1
ATOM 3675 C CA . GLY B 1 186 ? 0.836 27.156 -16.172 1 98.69 186 GLY B CA 1
ATOM 3676 C C . GLY B 1 186 ? 1.009 28.109 -15.008 1 98.69 186 GLY B C 1
ATOM 3677 O O . GLY B 1 186 ? 0.944 29.328 -15.18 1 98.69 186 GLY B O 1
ATOM 3678 N N . ILE B 1 187 ? 1.127 27.609 -13.766 1 98.81 187 ILE B N 1
ATOM 3679 C CA . ILE B 1 187 ? 1.275 28.391 -12.547 1 98.81 187 ILE B CA 1
ATOM 3680 C C . ILE B 1 187 ? 2.734 28.375 -12.094 1 98.81 187 ILE B C 1
ATOM 3682 O O . ILE B 1 187 ? 3.396 27.344 -12.156 1 98.81 187 ILE B O 1
ATOM 3686 N N . LYS B 1 188 ? 3.26 29.453 -11.656 1 98.62 188 LYS B N 1
ATOM 3687 C CA . LYS B 1 188 ? 4.645 29.562 -11.211 1 98.62 188 LYS B CA 1
ATOM 3688 C C . LYS B 1 188 ? 4.746 29.359 -9.695 1 98.62 188 LYS B C 1
ATOM 3690 O O . LYS B 1 188 ? 3.896 29.844 -8.945 1 98.62 188 LYS B O 1
ATOM 3695 N N . VAL B 1 189 ? 5.789 28.719 -9.273 1 98.75 189 VAL B N 1
ATOM 3696 C CA . VAL B 1 189 ? 6.051 28.516 -7.852 1 98.75 189 VAL B CA 1
ATOM 3697 C C . VAL B 1 189 ? 7.297 29.312 -7.441 1 98.75 189 VAL B C 1
ATOM 3699 O O . VAL B 1 189 ? 8.352 29.172 -8.062 1 98.75 189 VAL B O 1
ATOM 3702 N N . GLU B 1 190 ? 7.16 30.125 -6.492 1 98.56 190 GLU B N 1
ATOM 3703 C CA . GLU B 1 190 ? 8.297 30.797 -5.871 1 98.56 190 GLU B CA 1
ATOM 3704 C C . GLU B 1 190 ? 8.68 30.125 -4.551 1 98.56 190 GLU B C 1
ATOM 3706 O O . GLU B 1 190 ? 7.816 29.656 -3.818 1 98.56 190 GLU B O 1
ATOM 3711 N N . THR B 1 191 ? 9.992 30.078 -4.289 1 98.12 191 THR B N 1
ATOM 3712 C CA . THR B 1 191 ? 10.461 29.453 -3.066 1 98.12 191 THR B CA 1
ATOM 3713 C C . THR B 1 191 ? 11.539 30.297 -2.396 1 98.12 191 THR B C 1
ATOM 3715 O O . THR B 1 191 ? 12.195 31.094 -3.053 1 98.12 191 THR B O 1
ATOM 3718 N N . VAL B 1 192 ? 11.641 30.219 -1.082 1 98 192 VAL B N 1
ATOM 3719 C CA . VAL B 1 192 ? 12.727 30.781 -0.279 1 98 192 VAL B CA 1
ATOM 3720 C C . VAL B 1 192 ? 13.102 29.812 0.833 1 98 192 VAL B C 1
ATOM 3722 O O . VAL B 1 192 ? 12.344 28.875 1.138 1 98 192 VAL B O 1
ATOM 3725 N N . ARG B 1 193 ? 14.266 29.953 1.353 1 98.12 193 ARG B N 1
ATOM 3726 C CA . ARG B 1 193 ? 14.633 29.281 2.592 1 98.12 193 ARG B CA 1
ATOM 3727 C C . ARG B 1 193 ? 14.016 29.984 3.801 1 98.12 193 ARG B C 1
ATOM 3729 O O . ARG B 1 193 ? 14.383 31.109 4.125 1 98.12 193 ARG B O 1
ATOM 3736 N N . ALA B 1 194 ? 13.102 29.344 4.426 1 97.75 194 ALA B N 1
ATOM 3737 C CA . ALA B 1 194 ? 12.43 29.938 5.574 1 97.75 194 ALA B CA 1
ATOM 3738 C C . ALA B 1 194 ? 13.188 29.656 6.867 1 97.75 194 ALA B C 1
ATOM 3740 O O . ALA B 1 194 ? 13.117 30.438 7.82 1 97.75 194 ALA B O 1
ATOM 3741 N N . GLY B 1 195 ? 13.867 28.484 6.871 1 95.06 195 GLY B N 1
ATOM 3742 C CA . GLY B 1 195 ? 14.625 28.109 8.055 1 95.06 195 GLY B CA 1
ATOM 3743 C C . GLY B 1 195 ? 13.805 27.328 9.062 1 95.06 195 GLY B C 1
ATOM 3744 O O . GLY B 1 195 ? 12.617 27.078 8.852 1 95.06 195 GLY B O 1
ATOM 3745 N N . LEU B 1 196 ? 14.438 26.984 10.273 1 94.06 196 LEU B N 1
ATOM 3746 C CA . LEU B 1 196 ? 13.859 26.047 11.227 1 94.06 196 LEU B CA 1
ATOM 3747 C C . LEU B 1 196 ? 13.32 26.766 12.445 1 94.06 196 LEU B C 1
ATOM 3749 O O . LEU B 1 196 ? 12.594 26.188 13.25 1 94.06 196 LEU B O 1
ATOM 3753 N N . ASP B 1 197 ? 13.656 27.969 12.586 1 96.19 197 ASP B N 1
ATOM 3754 C CA . ASP B 1 197 ? 13.133 28.75 13.695 1 96.19 197 ASP B CA 1
ATOM 3755 C C . ASP B 1 197 ? 11.75 29.312 13.367 1 96.19 197 ASP B C 1
ATOM 3757 O O . ASP B 1 197 ? 11.594 30.078 12.422 1 96.19 197 ASP B O 1
ATOM 3761 N N . PRO B 1 198 ? 10.773 29 14.164 1 97.06 198 PRO B N 1
ATOM 3762 C CA . PRO B 1 198 ? 9.398 29.359 13.805 1 97.06 198 PRO B CA 1
ATOM 3763 C C . PRO B 1 198 ? 9.211 30.875 13.68 1 97.06 198 PRO B C 1
ATOM 3765 O O . PRO B 1 198 ? 8.594 31.344 12.719 1 97.06 198 PRO B O 1
ATOM 3768 N N . ALA B 1 199 ? 9.75 31.609 14.586 1 98 199 ALA B N 1
ATOM 3769 C CA . ALA B 1 199 ? 9.578 33.062 14.539 1 98 199 ALA B CA 1
ATOM 3770 C C . ALA B 1 199 ? 10.258 33.656 13.312 1 98 199 ALA B C 1
ATOM 3772 O O . ALA B 1 199 ? 9.68 34.5 12.633 1 98 199 ALA B O 1
ATOM 3773 N N . GLU B 1 200 ? 11.422 33.219 13.047 1 98.31 200 GLU B N 1
ATOM 3774 C CA . GLU B 1 200 ? 12.156 33.688 11.867 1 98.31 200 GLU B CA 1
ATOM 3775 C C . GLU B 1 200 ? 11.453 33.281 10.578 1 98.31 200 GLU B C 1
ATOM 3777 O O . GLU B 1 200 ? 11.32 34.094 9.656 1 98.31 200 GLU B O 1
ATOM 3782 N N . ALA B 1 201 ? 10.992 32.094 10.547 1 98.5 201 ALA B N 1
ATOM 3783 C CA . ALA B 1 201 ? 10.289 31.578 9.367 1 98.5 201 ALA B CA 1
ATOM 3784 C C . ALA B 1 201 ? 9.023 32.375 9.102 1 98.5 201 ALA B C 1
ATOM 3786 O O . ALA B 1 201 ? 8.742 32.75 7.961 1 98.5 201 ALA B O 1
ATOM 3787 N N . GLN B 1 202 ? 8.297 32.625 10.156 1 98.69 202 GLN B N 1
ATOM 3788 C CA . GLN B 1 202 ? 7.07 33.406 10.008 1 98.69 202 GLN B CA 1
ATOM 3789 C C . GLN B 1 202 ? 7.371 34.781 9.422 1 98.69 202 GLN B C 1
ATOM 3791 O O . GLN B 1 202 ? 6.656 35.25 8.539 1 98.69 202 GLN B O 1
ATOM 3796 N N . ASN B 1 203 ? 8.438 35.406 9.906 1 98.75 203 ASN B N 1
ATOM 3797 C CA . ASN B 1 203 ? 8.828 36.719 9.43 1 98.75 203 ASN B CA 1
ATOM 3798 C C . ASN B 1 203 ? 9.25 36.688 7.965 1 98.75 203 ASN B C 1
ATOM 3800 O O . ASN B 1 203 ? 8.859 37.562 7.184 1 98.75 203 ASN B O 1
ATOM 3804 N N . ILE B 1 204 ? 10 35.719 7.594 1 98.81 204 ILE B N 1
ATOM 3805 C CA . ILE B 1 204 ? 10.484 35.594 6.227 1 98.81 204 ILE B CA 1
ATOM 3806 C C . ILE B 1 204 ? 9.305 35.406 5.273 1 98.81 204 ILE B C 1
ATOM 3808 O O . ILE B 1 204 ? 9.234 36.062 4.227 1 98.81 204 ILE B O 1
ATOM 3812 N N . ILE B 1 205 ? 8.359 34.594 5.652 1 98.81 205 ILE B N 1
ATOM 3813 C CA . ILE B 1 205 ? 7.184 34.312 4.828 1 98.81 205 ILE B CA 1
ATOM 3814 C C . ILE B 1 205 ? 6.332 35.594 4.711 1 98.81 205 ILE B C 1
ATOM 3816 O O . ILE B 1 205 ? 5.918 35.969 3.615 1 98.81 205 ILE B O 1
ATOM 3820 N N . ALA B 1 206 ? 6.133 36.25 5.824 1 98.81 206 ALA B N 1
ATOM 3821 C CA . ALA B 1 206 ? 5.336 37.469 5.82 1 98.81 206 ALA B CA 1
ATOM 3822 C C . ALA B 1 206 ? 5.969 38.531 4.922 1 98.81 206 ALA B C 1
ATOM 3824 O O . ALA B 1 206 ? 5.281 39.156 4.109 1 98.81 206 ALA B O 1
ATOM 3825 N N . GLN B 1 207 ? 7.277 38.719 5.059 1 98.75 207 GLN B N 1
ATOM 3826 C CA . GLN B 1 207 ? 7.984 39.719 4.273 1 98.75 207 GLN B CA 1
ATOM 3827 C C . GLN B 1 207 ? 7.91 39.406 2.783 1 98.75 207 GLN B C 1
ATOM 3829 O O . GLN B 1 207 ? 7.754 40.312 1.961 1 98.75 207 GLN B O 1
ATOM 3834 N N . PHE B 1 208 ? 8.008 38.156 2.449 1 98.81 208 PHE B N 1
ATOM 3835 C CA . PHE B 1 208 ? 7.895 37.781 1.047 1 98.81 208 PHE B CA 1
ATOM 3836 C C . PHE B 1 208 ? 6.512 38.125 0.502 1 98.81 208 PHE B C 1
ATOM 3838 O O . PHE B 1 208 ? 6.391 38.688 -0.594 1 98.81 208 PHE B O 1
ATOM 3845 N N . LEU B 1 209 ? 5.48 37.812 1.286 1 98.75 209 LEU B N 1
ATOM 3846 C CA . LEU B 1 209 ? 4.109 38.062 0.858 1 98.75 209 LEU B CA 1
ATOM 3847 C C . LEU B 1 209 ? 3.836 39.562 0.716 1 98.75 209 LEU B C 1
ATOM 3849 O O . LEU B 1 209 ? 3.119 39.969 -0.193 1 98.75 209 LEU B O 1
ATOM 3853 N N . ILE B 1 210 ? 4.461 40.375 1.608 1 98.62 210 ILE B N 1
ATOM 3854 C CA . ILE B 1 210 ? 4.332 41.812 1.529 1 98.62 210 ILE B CA 1
ATOM 3855 C C . ILE B 1 210 ? 4.988 42.312 0.248 1 98.62 210 ILE B C 1
ATOM 3857 O O . ILE B 1 210 ? 4.422 43.156 -0.457 1 98.62 210 ILE B O 1
ATOM 3861 N N . ALA B 1 211 ? 6.137 41.75 -0.062 1 98.44 211 ALA B N 1
ATOM 3862 C CA . ALA B 1 211 ? 6.918 42.188 -1.215 1 98.44 211 ALA B CA 1
ATOM 3863 C C . ALA B 1 211 ? 6.309 41.688 -2.518 1 98.44 211 ALA B C 1
ATOM 3865 O O . ALA B 1 211 ? 6.613 42.188 -3.596 1 98.44 211 ALA B O 1
ATOM 3866 N N . ASN B 1 212 ? 5.445 40.625 -2.449 1 98.44 212 ASN B N 1
ATOM 3867 C CA . ASN B 1 212 ? 4.859 40 -3.629 1 98.44 212 ASN B CA 1
ATOM 3868 C C . ASN B 1 212 ? 3.346 39.844 -3.492 1 98.44 212 ASN B C 1
ATOM 3870 O O . ASN B 1 212 ? 2.834 38.75 -3.422 1 98.44 212 ASN B O 1
ATOM 3874 N N . PRO B 1 213 ? 2.637 40.906 -3.566 1 96.69 213 PRO B N 1
ATOM 3875 C CA . PRO B 1 213 ? 1.196 40.906 -3.301 1 96.69 213 PRO B CA 1
ATOM 3876 C C . PRO B 1 213 ? 0.413 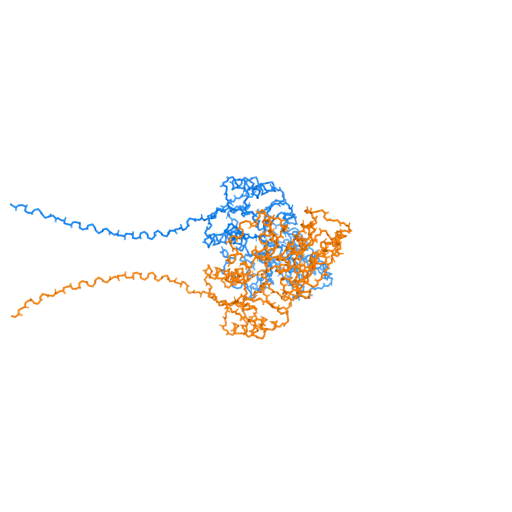40.094 -4.352 1 96.69 213 PRO B C 1
ATOM 3878 O O . PRO B 1 213 ? -0.781 39.844 -4.172 1 96.69 213 PRO B O 1
ATOM 3881 N N . ASN B 1 214 ? 1.065 39.688 -5.391 1 97.19 214 ASN B N 1
ATOM 3882 C CA . ASN B 1 214 ? 0.381 38.969 -6.457 1 97.19 214 ASN B CA 1
ATOM 3883 C C . ASN B 1 214 ? 0.347 37.438 -6.184 1 97.19 214 ASN B C 1
ATOM 3885 O O . ASN B 1 214 ? -0.282 36.688 -6.922 1 97.19 214 ASN B O 1
ATOM 3889 N N . VAL B 1 215 ? 0.972 37 -5.152 1 98.75 215 VAL B N 1
ATOM 3890 C CA . VAL B 1 215 ? 0.938 35.594 -4.773 1 98.75 215 VAL B CA 1
ATOM 3891 C C . VAL B 1 215 ? -0.498 35.188 -4.469 1 98.75 215 VAL B C 1
ATOM 3893 O O . VAL B 1 215 ? -1.221 35.875 -3.764 1 98.75 215 VAL B O 1
ATOM 3896 N N . LYS B 1 216 ? -0.85 33.969 -4.957 1 98.81 216 LYS B N 1
ATOM 3897 C CA . LYS B 1 216 ? -2.262 33.625 -4.906 1 98.81 216 LYS B CA 1
ATOM 3898 C C . LYS B 1 216 ? -2.506 32.5 -3.885 1 98.81 216 LYS B C 1
ATOM 3900 O O . LYS B 1 216 ? -3.65 32.25 -3.51 1 98.81 216 LYS B O 1
ATOM 3905 N N . ALA B 1 217 ? -1.474 31.844 -3.453 1 98.94 217 ALA B N 1
ATOM 3906 C CA . ALA B 1 217 ? -1.607 30.781 -2.463 1 98.94 217 ALA B CA 1
ATOM 3907 C C . ALA B 1 217 ? -0.278 30.516 -1.764 1 98.94 217 ALA B C 1
ATOM 3909 O O . ALA B 1 217 ? 0.789 30.797 -2.314 1 98.94 217 ALA B O 1
ATOM 3910 N N . LEU B 1 218 ? -0.365 30.031 -0.588 1 98.94 218 LEU B N 1
ATOM 3911 C CA . LEU B 1 218 ? 0.783 29.609 0.207 1 98.94 218 LEU B CA 1
ATOM 3912 C C . LEU B 1 218 ? 0.757 28.109 0.445 1 98.94 218 LEU B C 1
ATOM 3914 O O . LEU B 1 218 ? -0.299 27.531 0.732 1 98.94 218 LEU B O 1
ATOM 3918 N N . PHE B 1 219 ? 1.91 27.469 0.283 1 98.88 219 PHE B N 1
ATOM 3919 C CA . PHE B 1 219 ? 2.096 26.062 0.586 1 98.88 219 PHE B CA 1
ATOM 3920 C C . PHE B 1 219 ? 3.18 25.875 1.64 1 98.88 219 PHE B C 1
ATOM 3922 O O . PHE B 1 219 ? 4.32 26.297 1.45 1 98.88 219 PHE B O 1
ATOM 3929 N N . GLY B 1 220 ? 2.85 25.25 2.703 1 98.19 220 GLY B N 1
ATOM 3930 C CA . GLY B 1 220 ? 3.859 24.766 3.635 1 98.19 220 GLY B CA 1
ATOM 3931 C C . GLY B 1 220 ? 4.211 23.312 3.434 1 98.19 220 GLY B C 1
ATOM 3932 O O . GLY B 1 220 ? 3.344 22.438 3.52 1 98.19 220 GLY B O 1
ATOM 3933 N N . THR B 1 221 ? 5.5 23 3.25 1 96.44 221 THR B N 1
ATOM 3934 C CA . THR B 1 221 ? 5.855 21.625 2.941 1 96.44 221 THR B CA 1
ATOM 3935 C C . THR B 1 221 ? 6.566 20.969 4.125 1 96.44 221 THR B C 1
ATOM 3937 O O . THR B 1 221 ? 6.918 19.797 4.07 1 96.44 221 THR B O 1
ATOM 3940 N N . GLY B 1 222 ? 6.848 21.734 5.156 1 94.06 222 GLY B N 1
ATOM 3941 C CA . GLY B 1 222 ? 7.402 21.219 6.398 1 94.06 222 GLY B CA 1
ATOM 3942 C C . GLY B 1 222 ? 6.598 21.609 7.621 1 94.06 222 GLY B C 1
ATOM 3943 O O . GLY B 1 222 ? 5.66 22.406 7.523 1 94.06 222 GLY B O 1
ATOM 3944 N N . SER B 1 223 ? 6.98 20.953 8.758 1 92.06 223 SER B N 1
ATOM 3945 C CA . SER B 1 223 ? 6.238 21.203 9.992 1 92.06 223 SER B CA 1
ATOM 3946 C C . SER B 1 223 ? 6.293 22.688 10.383 1 92.06 223 SER B C 1
ATOM 3948 O O . SER B 1 223 ? 5.281 23.266 10.773 1 92.06 223 SER B O 1
ATOM 3950 N N . VAL B 1 224 ? 7.445 23.344 10.211 1 95.19 224 VAL B N 1
ATOM 3951 C CA . VAL B 1 224 ? 7.605 24.75 10.609 1 95.19 224 VAL B CA 1
ATOM 3952 C C . VAL B 1 224 ? 6.781 25.641 9.695 1 95.19 224 VAL B C 1
ATOM 3954 O O . VAL B 1 224 ? 5.965 26.438 10.164 1 95.19 224 VAL B O 1
ATOM 3957 N N . THR B 1 225 ? 6.934 25.469 8.406 1 98.12 225 THR B N 1
ATOM 3958 C CA . THR B 1 225 ? 6.242 26.344 7.461 1 98.12 225 THR B CA 1
ATOM 3959 C C . THR B 1 225 ? 4.734 26.125 7.523 1 98.12 225 THR B C 1
ATOM 3961 O O . THR B 1 225 ? 3.957 27.062 7.34 1 98.12 225 THR B O 1
ATOM 3964 N N . SER B 1 226 ? 4.316 24.938 7.84 1 97.94 226 SER B N 1
ATOM 3965 C CA . SER B 1 226 ? 2.891 24.656 8 1 97.94 226 SER B CA 1
ATOM 3966 C C . SER B 1 226 ? 2.354 25.25 9.297 1 97.94 226 SER B C 1
ATOM 3968 O O . SER B 1 226 ? 1.204 25.703 9.352 1 97.94 226 SER B O 1
ATOM 3970 N N . THR B 1 227 ? 3.182 25.297 10.266 1 97.31 227 THR B N 1
ATOM 3971 C CA . THR B 1 227 ? 2.791 25.812 11.57 1 97.31 227 THR B CA 1
ATOM 3972 C C . THR B 1 227 ? 2.625 27.328 11.523 1 97.31 227 THR B C 1
ATOM 3974 O O . THR B 1 227 ? 1.656 27.875 12.062 1 97.31 227 THR B O 1
ATOM 3977 N N . VAL B 1 228 ? 3.496 28.016 10.836 1 98.31 228 VAL B N 1
ATOM 3978 C CA . VAL B 1 228 ? 3.561 29.469 10.992 1 98.31 228 VAL B CA 1
ATOM 3979 C C . VAL B 1 228 ? 2.852 30.141 9.82 1 98.31 228 VAL B C 1
ATOM 3981 O O . VAL B 1 228 ? 2.643 31.359 9.828 1 98.31 228 VAL B O 1
ATOM 3984 N N . GLY B 1 229 ? 2.463 29.375 8.766 1 98.69 229 GLY B N 1
ATOM 3985 C CA . GLY B 1 229 ? 1.948 29.938 7.527 1 98.69 229 GLY B CA 1
ATOM 3986 C C . GLY B 1 229 ? 0.741 30.828 7.73 1 98.69 229 GLY B C 1
ATOM 3987 O O . GLY B 1 229 ? 0.682 31.938 7.188 1 98.69 229 GLY B O 1
ATOM 3988 N N . ALA B 1 230 ? -0.224 30.391 8.523 1 98.56 230 ALA B N 1
ATOM 3989 C CA . ALA B 1 230 ? -1.428 31.188 8.773 1 98.56 230 ALA B CA 1
ATOM 3990 C C . ALA B 1 230 ? -1.084 32.5 9.453 1 98.56 230 ALA B C 1
ATOM 3992 O O . ALA B 1 230 ? -1.632 33.562 9.094 1 98.56 230 ALA B O 1
ATOM 3993 N N . GLY B 1 231 ? -0.214 32.438 10.414 1 98.5 231 GLY B N 1
ATOM 3994 C CA . GLY B 1 231 ? 0.239 33.656 11.07 1 98.5 231 GLY B CA 1
ATOM 3995 C C . GLY B 1 231 ? 0.945 34.594 10.125 1 98.5 231 GLY B C 1
ATOM 3996 O O . GLY B 1 231 ? 0.75 35.812 10.203 1 98.5 231 GLY B O 1
ATOM 3997 N N . ALA B 1 232 ? 1.771 34.031 9.258 1 98.81 232 ALA B N 1
ATOM 3998 C CA . ALA B 1 232 ? 2.502 34.844 8.297 1 98.81 232 ALA B CA 1
ATOM 3999 C C . ALA B 1 232 ? 1.544 35.562 7.348 1 98.81 232 ALA B C 1
ATOM 4001 O O . ALA B 1 232 ? 1.756 36.75 7.008 1 98.81 232 ALA B O 1
ATOM 4002 N N . ILE B 1 233 ? 0.532 34.875 6.898 1 98.75 233 ILE B N 1
ATOM 4003 C CA . ILE B 1 233 ? -0.482 35.469 6.031 1 98.75 233 ILE B CA 1
ATOM 4004 C C . ILE B 1 233 ? -1.147 36.656 6.75 1 98.75 233 ILE B C 1
ATOM 4006 O O . ILE B 1 233 ? -1.316 37.719 6.168 1 98.75 233 ILE B O 1
ATOM 4010 N N . LYS B 1 234 ? -1.478 36.438 7.953 1 98.44 234 LYS B N 1
ATOM 4011 C CA . LYS B 1 234 ? -2.094 37.5 8.766 1 98.44 234 LYS B CA 1
ATOM 4012 C C . LYS B 1 234 ? -1.158 38.688 8.93 1 98.44 234 LYS B C 1
ATOM 4014 O O . LYS B 1 234 ? -1.574 39.844 8.758 1 98.44 234 LYS B O 1
ATOM 4019 N N . ASP B 1 235 ? 0.057 38.406 9.25 1 98.56 235 ASP B N 1
ATOM 4020 C CA . ASP B 1 235 ? 1.052 39.469 9.438 1 98.56 235 ASP B CA 1
ATOM 4021 C C . ASP B 1 235 ? 1.23 40.281 8.164 1 98.56 235 ASP B C 1
ATOM 4023 O O . ASP B 1 235 ? 1.46 41.5 8.227 1 98.56 235 ASP B O 1
ATOM 4027 N N . ALA B 1 236 ? 1.177 39.625 7.047 1 98.56 236 ALA B N 1
ATOM 4028 C CA . ALA B 1 236 ? 1.385 40.281 5.762 1 98.56 236 ALA B CA 1
ATOM 4029 C C . ALA B 1 236 ? 0.158 41.094 5.352 1 98.56 236 ALA B C 1
ATOM 4031 O O . ALA B 1 236 ? 0.23 41.906 4.449 1 98.56 236 ALA B O 1
ATOM 4032 N N . GLY B 1 237 ? -1.007 40.812 5.922 1 98.06 237 GLY B N 1
ATOM 4033 C CA . GLY B 1 237 ? -2.238 41.5 5.613 1 98.06 237 GLY B CA 1
ATOM 4034 C C . GLY B 1 237 ? -2.844 41.094 4.281 1 98.06 237 GLY B C 1
ATOM 4035 O O . GLY B 1 237 ? -3.447 41.938 3.594 1 98.06 237 GLY B O 1
ATOM 4036 N N . VAL B 1 238 ? -2.574 39.906 3.887 1 98.12 238 VAL B N 1
ATOM 4037 C CA . VAL B 1 238 ? -3.131 39.406 2.633 1 98.12 238 VAL B CA 1
ATOM 4038 C C . VAL B 1 238 ? -4.156 38.312 2.922 1 98.12 238 VAL B C 1
ATOM 4040 O O . VAL B 1 238 ? -4.25 37.812 4.051 1 98.12 238 VAL B O 1
ATOM 4043 N N . ASP B 1 239 ? -5.004 38.031 1.933 1 97.81 239 ASP B N 1
ATOM 4044 C CA . ASP B 1 239 ? -6.016 36.969 2.027 1 97.81 239 ASP B CA 1
ATOM 4045 C C . ASP B 1 239 ? -5.844 35.938 0.913 1 97.81 239 ASP B C 1
ATOM 4047 O O . ASP B 1 239 ? -6.453 36.062 -0.153 1 97.81 239 ASP B O 1
ATOM 4051 N N . ILE B 1 240 ? -5.008 34.969 1.204 1 98.69 240 ILE B N 1
ATOM 4052 C CA . ILE B 1 240 ? -4.75 33.906 0.226 1 98.69 240 ILE B CA 1
ATOM 4053 C C . ILE B 1 240 ? -4.953 32.531 0.873 1 98.69 240 ILE B C 1
ATOM 4055 O O . ILE B 1 240 ? -4.789 32.406 2.086 1 98.69 240 ILE B O 1
ATOM 4059 N N . PRO B 1 241 ? -5.324 31.531 0.053 1 98.75 241 PRO B N 1
ATOM 4060 C CA . PRO B 1 241 ? -5.449 30.188 0.61 1 98.75 241 PRO B CA 1
ATOM 4061 C C . PRO B 1 241 ? -4.105 29.594 1.006 1 98.75 241 PRO B C 1
ATOM 4063 O O . PRO B 1 241 ? -3.068 29.953 0.447 1 98.75 241 PRO B O 1
ATOM 4066 N N . PHE B 1 242 ? -4.18 28.719 1.987 1 98.88 242 PHE B N 1
ATOM 4067 C CA . PHE B 1 242 ? -3 28.094 2.578 1 98.88 242 PHE B CA 1
ATOM 4068 C C . PHE B 1 242 ? -3.191 26.594 2.725 1 98.88 242 PHE B C 1
ATOM 4070 O O . PHE B 1 242 ? -4.211 26.141 3.25 1 98.88 242 PHE B O 1
ATOM 4077 N N . GLY B 1 243 ? -2.307 25.797 2.197 1 98.81 243 GLY B N 1
ATOM 4078 C CA . GLY B 1 243 ? -2.23 24.359 2.393 1 98.81 243 GLY B CA 1
ATOM 4079 C C . GLY B 1 243 ? -0.89 23.891 2.932 1 98.81 243 GLY B C 1
ATOM 4080 O O . GLY B 1 243 ? 0.14 24.516 2.664 1 98.81 243 GLY B O 1
ATOM 4081 N N . GLY B 1 244 ? -0.896 22.844 3.635 1 98.31 244 GLY B N 1
ATOM 4082 C CA . GLY B 1 244 ? 0.379 22.438 4.211 1 98.31 244 GLY B CA 1
ATOM 4083 C C . GLY B 1 244 ? 0.465 20.953 4.488 1 98.31 244 GLY B C 1
ATOM 4084 O O . GLY B 1 244 ? -0.142 20.141 3.781 1 98.31 244 GLY B O 1
ATOM 4085 N N . PHE B 1 245 ? 1.403 20.547 5.371 1 97 245 PHE B N 1
ATOM 4086 C CA . PHE B 1 245 ? 1.701 19.172 5.734 1 97 245 PHE B CA 1
ATOM 4087 C C . PHE B 1 245 ? 1.793 19.016 7.246 1 97 245 PHE B C 1
ATOM 4089 O O . PHE B 1 245 ? 1.969 20 7.969 1 97 245 PHE B O 1
ATOM 4096 N N . ASP B 1 246 ? 1.635 17.766 7.719 1 92.81 246 ASP B N 1
ATOM 4097 C CA . ASP B 1 246 ? 1.899 17.328 9.086 1 92.81 246 ASP B CA 1
ATOM 4098 C C . ASP B 1 246 ? 0.766 17.734 10.023 1 92.81 246 ASP B C 1
ATOM 4100 O O . ASP B 1 246 ? -0.217 18.344 9.594 1 92.81 246 ASP B O 1
ATOM 4104 N N . LEU B 1 247 ? 0.867 17.281 11.234 1 91.88 247 LEU B N 1
ATOM 4105 C CA . LEU B 1 247 ? -0.11 17.578 12.281 1 91.88 247 LEU B CA 1
ATOM 4106 C C . LEU B 1 247 ? 0.57 18.156 13.508 1 91.88 247 LEU B C 1
ATOM 4108 O O . LEU B 1 247 ? 1.564 17.609 13.992 1 91.88 247 LEU B O 1
ATOM 4112 N N . ALA B 1 248 ? 0.217 19.234 13.914 1 88.44 248 ALA B N 1
ATOM 4113 C CA . ALA B 1 248 ? 0.529 19.922 15.164 1 88.44 248 ALA B CA 1
ATOM 4114 C C . ALA B 1 248 ? -0.663 20.734 15.648 1 88.44 248 ALA B C 1
ATOM 4116 O O . ALA B 1 248 ? -1.596 21 14.883 1 88.44 248 ALA B O 1
ATOM 4117 N N . VAL B 1 249 ? -0.658 21.047 16.875 1 89.38 249 VAL B N 1
ATOM 4118 C CA . VAL B 1 249 ? -1.796 21.734 17.469 1 89.38 249 VAL B CA 1
ATOM 4119 C C . VAL B 1 249 ? -2.09 23.016 16.672 1 89.38 249 VAL B C 1
ATOM 4121 O O . VAL B 1 249 ? -3.246 23.297 16.344 1 89.38 249 VAL B O 1
ATOM 4124 N N . GLU B 1 250 ? -1.015 23.719 16.312 1 93.5 250 GLU B N 1
ATOM 4125 C CA . GLU B 1 250 ? -1.182 24.969 15.57 1 93.5 250 GLU B CA 1
ATOM 4126 C C . GLU B 1 250 ? -1.753 24.703 14.18 1 93.5 250 GLU B C 1
ATOM 4128 O O . GLU B 1 250 ? -2.562 25.484 13.68 1 93.5 250 GLU B O 1
ATOM 4133 N N . ILE B 1 251 ? -1.359 23.641 13.562 1 96.06 251 ILE B N 1
ATOM 4134 C CA . ILE B 1 251 ? -1.811 23.281 12.219 1 96.06 251 ILE B CA 1
ATOM 4135 C C . ILE B 1 251 ? -3.283 22.875 12.266 1 96.06 251 ILE B C 1
ATOM 4137 O O . ILE B 1 251 ? -4.086 23.359 11.453 1 96.06 251 ILE B O 1
ATOM 4141 N N . VAL B 1 252 ? -3.635 22.141 13.242 1 95.38 252 VAL B N 1
ATOM 4142 C CA . VAL B 1 252 ? -5.012 21.688 13.398 1 95.38 252 VAL B CA 1
ATOM 4143 C C . VAL B 1 252 ? -5.922 22.891 13.664 1 95.38 252 VAL B C 1
ATOM 4145 O O . VAL B 1 252 ? -7.008 22.984 13.086 1 95.38 252 VAL B O 1
ATOM 4148 N N . ASN B 1 253 ? -5.477 23.75 14.516 1 96.12 253 ASN B N 1
ATOM 4149 C CA . ASN B 1 253 ? -6.25 24.953 14.805 1 96.12 253 ASN B CA 1
ATOM 4150 C C . ASN B 1 253 ? -6.445 25.812 13.562 1 96.12 253 ASN B C 1
ATOM 4152 O O . ASN B 1 253 ? -7.516 26.391 13.352 1 96.12 253 ASN B O 1
ATOM 4156 N N . ALA B 1 254 ? -5.398 25.906 12.758 1 97.81 254 ALA B N 1
ATOM 4157 C CA . ALA B 1 254 ? -5.48 26.688 11.523 1 97.81 254 ALA B CA 1
ATOM 4158 C C . ALA B 1 254 ? -6.488 26.078 10.555 1 97.81 254 ALA B C 1
ATOM 4160 O O . ALA B 1 254 ? -7.254 26.797 9.914 1 97.81 254 ALA B O 1
ATOM 4161 N N . VAL B 1 255 ? -6.551 24.781 10.453 1 98.25 255 VAL B N 1
ATOM 4162 C CA . VAL B 1 255 ? -7.516 24.109 9.586 1 98.25 255 VAL B CA 1
ATOM 4163 C C . VAL B 1 255 ? -8.922 24.281 10.141 1 98.25 255 VAL B C 1
ATOM 4165 O O . VAL B 1 255 ? -9.852 24.625 9.398 1 98.25 255 VAL B O 1
ATOM 4168 N N . GLU B 1 256 ? -9.047 24.141 11.43 1 96.88 256 GLU B N 1
ATOM 4169 C CA . GLU B 1 256 ? -10.344 24.25 12.086 1 96.88 256 GLU B CA 1
ATOM 4170 C C . GLU B 1 256 ? -10.938 25.641 11.914 1 96.88 256 GLU B C 1
ATOM 4172 O O . GLU B 1 256 ? -12.141 25.781 11.688 1 96.88 256 GLU B O 1
ATOM 4177 N N . SER B 1 257 ? -10.156 26.688 12.008 1 97.38 257 SER B N 1
ATOM 4178 C CA . SER B 1 257 ? -10.609 28.078 11.922 1 97.38 257 SER B CA 1
ATOM 4179 C C . SER B 1 257 ? -10.82 28.5 10.469 1 97.38 257 SER B C 1
ATOM 4181 O O . SER B 1 257 ? -11.43 29.531 10.203 1 97.38 257 SER B O 1
ATOM 4183 N N . GLY B 1 258 ? -10.203 27.703 9.562 1 97.75 258 GLY B N 1
ATOM 4184 C CA . GLY B 1 258 ? -10.289 28.047 8.156 1 97.75 258 GLY B CA 1
ATOM 4185 C C . GLY B 1 258 ? -9.102 28.859 7.668 1 97.75 258 GLY B C 1
ATOM 4186 O O . GLY B 1 258 ? -9.008 29.172 6.48 1 97.75 258 GLY B O 1
ATOM 4187 N N . ALA B 1 259 ? -8.172 29.125 8.531 1 98.44 259 ALA B N 1
ATOM 4188 C CA . ALA B 1 259 ? -6.969 29.859 8.156 1 98.44 259 ALA B CA 1
ATOM 4189 C C . ALA B 1 259 ? -6.062 29 7.27 1 98.44 259 ALA B C 1
ATOM 4191 O O . ALA B 1 259 ? -5.195 29.516 6.566 1 98.44 259 ALA B O 1
ATOM 4192 N N . MET B 1 260 ? -6.238 27.75 7.316 1 98.56 260 MET B N 1
ATOM 4193 C CA . MET B 1 260 ? -5.613 26.766 6.438 1 98.56 260 MET B CA 1
ATOM 4194 C C . MET B 1 260 ? -6.664 25.859 5.801 1 98.56 260 MET B C 1
ATOM 4196 O O . MET B 1 260 ? -7.586 25.406 6.477 1 98.56 260 MET B O 1
ATOM 4200 N N . TYR B 1 261 ? -6.523 25.641 4.512 1 98.31 261 TYR B N 1
ATOM 4201 C CA . TYR B 1 261 ? -7.469 24.812 3.768 1 98.31 261 TYR B CA 1
ATOM 4202 C C . TYR B 1 261 ? -7.395 23.359 4.223 1 98.31 261 TYR B C 1
ATOM 4204 O O . TYR B 1 261 ? -8.414 22.75 4.562 1 98.31 261 TYR B O 1
ATOM 4212 N N . ALA B 1 262 ? -6.207 22.844 4.211 1 98.12 262 ALA B N 1
ATOM 4213 C CA . ALA B 1 262 ? -6.004 21.453 4.559 1 98.12 262 ALA B CA 1
ATOM 4214 C C . ALA B 1 262 ? -4.531 21.156 4.832 1 98.12 262 ALA B C 1
ATOM 4216 O O . ALA B 1 262 ? -3.656 21.938 4.445 1 98.12 262 ALA B O 1
ATOM 4217 N N . THR B 1 263 ? -4.305 20.109 5.52 1 98.19 263 THR B N 1
ATOM 4218 C CA . THR B 1 263 ? -2.957 19.609 5.75 1 98.19 263 THR B CA 1
ATOM 4219 C C . THR B 1 263 ? -2.854 18.141 5.344 1 98.19 263 THR B C 1
ATOM 4221 O O . THR B 1 263 ? -3.783 17.359 5.566 1 98.19 263 THR B O 1
ATOM 4224 N N . MET B 1 264 ? -1.773 17.812 4.648 1 98 264 MET B N 1
ATOM 4225 C CA . MET B 1 264 ? -1.486 16.422 4.328 1 98 264 MET B CA 1
ATOM 4226 C C . MET B 1 264 ? -0.875 15.703 5.523 1 98 264 MET B C 1
ATOM 4228 O O . MET B 1 264 ? 0.098 16.188 6.109 1 98 264 MET B O 1
ATOM 4232 N N . ASP B 1 265 ? -1.438 14.594 5.844 1 96.44 265 ASP B N 1
ATOM 4233 C CA . ASP B 1 265 ? -1.035 13.797 7 1 96.44 265 ASP B CA 1
ATOM 4234 C C . ASP B 1 265 ? -0.226 12.57 6.566 1 96.44 265 ASP B C 1
ATOM 4236 O O . ASP B 1 265 ? -0.647 11.828 5.68 1 96.44 265 ASP B O 1
ATOM 4240 N N . GLN B 1 266 ? 0.941 12.398 7.164 1 95.88 266 GLN B N 1
ATOM 4241 C CA . GLN B 1 266 ? 1.743 11.227 6.824 1 95.88 266 GLN B CA 1
ATOM 4242 C C . GLN B 1 266 ? 1.269 10 7.594 1 95.88 266 GLN B C 1
ATOM 4244 O O . GLN B 1 266 ? 1.662 8.875 7.277 1 95.88 266 GLN B O 1
ATOM 4249 N N . GLN B 1 267 ? 0.474 10.094 8.609 1 96.62 267 GLN B N 1
ATOM 4250 C CA . GLN B 1 267 ? -0.158 9.07 9.43 1 96.62 267 GLN B CA 1
ATOM 4251 C C . GLN B 1 267 ? 0.886 8.188 10.109 1 96.62 267 GLN B C 1
ATOM 4253 O O . GLN B 1 267 ? 0.98 6.992 9.828 1 96.62 267 GLN B O 1
ATOM 4258 N N . PRO B 1 268 ? 1.607 8.828 11.07 1 96.56 268 PRO B N 1
ATOM 4259 C CA . PRO B 1 268 ? 2.744 8.156 11.703 1 96.56 268 PRO B CA 1
ATOM 4260 C C . PRO B 1 268 ? 2.346 6.859 12.406 1 96.56 268 PRO B C 1
ATOM 4262 O O . PRO B 1 268 ? 3.133 5.91 12.453 1 96.56 268 PRO B O 1
ATOM 4265 N N . TYR B 1 269 ? 1.183 6.734 12.953 1 97.81 269 TYR B N 1
ATOM 4266 C CA . TYR B 1 269 ? 0.729 5.504 13.594 1 97.81 269 TYR B CA 1
ATOM 4267 C C . TYR B 1 269 ? 0.852 4.32 12.641 1 97.81 269 TYR B C 1
ATOM 4269 O O . TYR B 1 269 ? 1.359 3.26 13.016 1 97.81 269 TYR B O 1
ATOM 4277 N N . LEU B 1 270 ? 0.417 4.488 11.438 1 98.5 270 LEU B N 1
ATOM 4278 C CA . LEU B 1 270 ? 0.438 3.428 10.438 1 98.5 270 LEU B CA 1
ATOM 4279 C C . LEU B 1 270 ? 1.871 3.053 10.07 1 98.5 270 LEU B C 1
ATOM 4281 O O . LEU B 1 270 ? 2.148 1.899 9.734 1 98.5 270 LEU B O 1
ATOM 4285 N N . GLN B 1 271 ? 2.775 4.031 10.117 1 98.5 271 GLN B N 1
ATOM 4286 C CA . GLN B 1 271 ? 4.18 3.801 9.789 1 98.5 271 GLN B CA 1
ATOM 4287 C C . GLN B 1 271 ? 4.848 2.912 10.836 1 98.5 271 GLN B C 1
ATOM 4289 O O . GLN B 1 271 ? 5.902 2.332 10.578 1 98.5 271 GLN B O 1
ATOM 4294 N N . GLY B 1 272 ? 4.301 2.861 12.008 1 98.69 272 GLY B N 1
ATOM 4295 C CA . GLY B 1 272 ? 4.727 1.904 13.016 1 98.69 272 GLY B CA 1
ATOM 4296 C C . GLY B 1 272 ? 3.994 0.579 12.93 1 98.69 272 GLY B C 1
ATOM 4297 O O . GLY B 1 272 ? 4.613 -0.485 13 1 98.69 272 GLY B O 1
ATOM 4298 N N . TYR B 1 273 ? 2.73 0.607 12.75 1 98.75 273 TYR B N 1
ATOM 4299 C CA . TYR B 1 273 ? 1.848 -0.553 12.805 1 98.75 273 TYR B CA 1
ATOM 4300 C C . TYR B 1 273 ? 2.158 -1.529 11.672 1 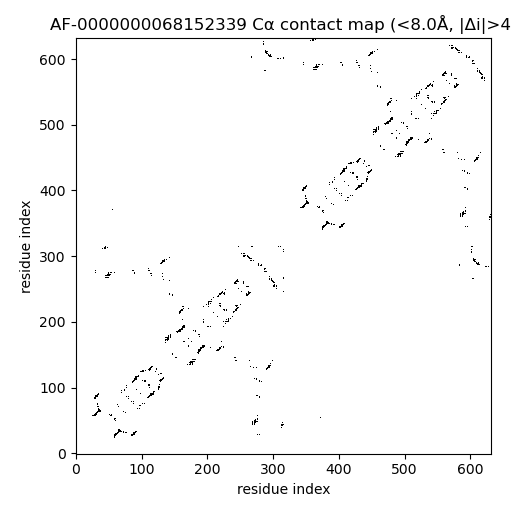98.75 273 TYR B C 1
ATOM 4302 O O . TYR B 1 273 ? 2.406 -2.711 11.922 1 98.75 273 TYR B O 1
ATOM 4310 N N . TYR B 1 274 ? 2.184 -1.062 10.438 1 98.81 274 TYR B N 1
ATOM 4311 C CA . TYR B 1 274 ? 2.219 -1.938 9.273 1 98.81 274 TYR B CA 1
ATOM 4312 C C . TYR B 1 274 ? 3.553 -2.67 9.18 1 98.81 274 TYR B C 1
ATOM 4314 O O . TYR B 1 274 ? 3.594 -3.863 8.875 1 98.81 274 TYR B O 1
ATOM 4322 N N . PRO B 1 275 ? 4.691 -1.974 9.469 1 98.88 275 PRO B N 1
ATOM 4323 C CA . PRO B 1 275 ? 5.945 -2.732 9.391 1 98.88 275 PRO B CA 1
ATOM 4324 C C . PRO B 1 275 ? 5.977 -3.92 10.344 1 98.88 275 PRO B C 1
ATOM 4326 O O . PRO B 1 275 ? 6.367 -5.023 9.953 1 98.88 275 PRO B O 1
ATOM 4329 N N . ILE B 1 276 ? 5.531 -3.719 11.562 1 98.88 276 ILE B N 1
ATOM 4330 C CA . ILE B 1 276 ? 5.566 -4.789 12.547 1 98.88 276 ILE B CA 1
ATOM 4331 C C . ILE B 1 276 ? 4.547 -5.867 12.18 1 98.88 276 ILE B C 1
ATOM 4333 O O . ILE B 1 276 ? 4.836 -7.062 12.289 1 98.88 276 ILE B O 1
ATOM 4337 N N . ALA B 1 277 ? 3.375 -5.461 11.742 1 98.75 277 ALA B N 1
ATOM 4338 C CA . ALA B 1 277 ? 2.375 -6.422 11.281 1 98.75 277 ALA B CA 1
ATOM 4339 C C . ALA B 1 277 ? 2.914 -7.262 10.125 1 98.75 277 ALA B C 1
ATOM 4341 O O . ALA B 1 277 ? 2.762 -8.484 10.117 1 98.75 277 ALA B O 1
ATOM 4342 N N . GLN B 1 278 ? 3.529 -6.621 9.133 1 98.75 278 GLN B N 1
ATOM 4343 C CA . GLN B 1 278 ? 4.051 -7.332 7.965 1 98.75 278 GLN B CA 1
ATOM 4344 C C . GLN B 1 278 ? 5.152 -8.305 8.367 1 98.75 278 GLN B C 1
ATOM 4346 O O . GLN B 1 278 ? 5.23 -9.414 7.836 1 98.75 278 GLN B O 1
ATOM 4351 N N . ILE B 1 279 ? 6.039 -7.875 9.312 1 98.75 279 ILE B N 1
ATOM 4352 C CA . ILE B 1 279 ? 7.086 -8.766 9.805 1 98.75 279 ILE B CA 1
ATOM 4353 C C . ILE B 1 279 ? 6.457 -10.016 10.414 1 98.75 279 ILE B C 1
ATOM 4355 O O . ILE B 1 279 ? 6.863 -11.141 10.102 1 98.75 279 ILE B O 1
ATOM 4359 N N . ALA B 1 280 ? 5.477 -9.852 11.242 1 98.31 280 ALA B N 1
ATOM 4360 C CA . ALA B 1 280 ? 4.816 -10.977 11.906 1 98.31 280 ALA B CA 1
ATOM 4361 C C . ALA B 1 280 ? 4.137 -11.891 10.883 1 98.31 280 ALA B C 1
ATOM 4363 O O . ALA B 1 280 ? 4.297 -13.109 10.93 1 98.31 280 ALA B O 1
ATOM 4364 N N . LEU B 1 281 ? 3.375 -11.336 9.984 1 97.56 281 LEU B N 1
ATOM 4365 C CA . LEU B 1 281 ? 2.633 -12.102 8.984 1 97.56 281 LEU B CA 1
ATOM 4366 C C . LEU B 1 281 ? 3.582 -12.859 8.062 1 97.56 281 LEU B C 1
ATOM 4368 O O . LEU B 1 281 ? 3.309 -14 7.684 1 97.56 281 LEU B O 1
ATOM 4372 N N . ALA B 1 282 ? 4.637 -12.188 7.68 1 96.88 282 ALA B N 1
ATOM 4373 C CA . ALA B 1 282 ? 5.641 -12.844 6.844 1 96.88 282 ALA B CA 1
ATOM 4374 C C . ALA B 1 282 ? 6.266 -14.031 7.57 1 96.88 282 ALA B C 1
ATOM 4376 O O . ALA B 1 282 ? 6.402 -15.117 7 1 96.88 282 ALA B O 1
ATOM 4377 N N . LYS B 1 283 ? 6.676 -13.781 8.82 1 96.19 283 LYS B N 1
ATOM 4378 C CA . LYS B 1 283 ? 7.352 -14.82 9.586 1 96.19 283 LYS B CA 1
ATOM 4379 C C . LYS B 1 283 ? 6.414 -15.992 9.875 1 96.19 283 LYS B C 1
ATOM 4381 O O . LYS B 1 283 ? 6.809 -17.156 9.75 1 96.19 283 LYS B O 1
ATOM 4386 N N . LYS B 1 284 ? 5.18 -15.727 10.172 1 94.25 284 LYS B N 1
ATOM 4387 C CA . LYS B 1 284 ? 4.242 -16.75 10.625 1 94.25 284 LYS B CA 1
ATOM 4388 C C . LYS B 1 284 ? 3.629 -17.5 9.445 1 94.25 284 LYS B C 1
ATOM 4390 O O . LYS B 1 284 ? 3.414 -18.719 9.516 1 94.25 284 LYS B O 1
ATOM 4395 N N . TYR B 1 285 ? 3.363 -16.766 8.336 1 94.31 285 TYR B N 1
ATOM 4396 C CA . TYR B 1 285 ? 2.541 -17.375 7.297 1 94.31 285 TYR B CA 1
ATOM 4397 C C . TYR B 1 285 ? 3.221 -17.266 5.938 1 94.31 285 TYR B C 1
ATOM 4399 O O . TYR B 1 285 ? 2.629 -17.625 4.914 1 94.31 285 TYR B O 1
ATOM 4407 N N . GLY B 1 286 ? 4.398 -16.812 5.902 1 93.88 286 GLY B N 1
ATOM 4408 C CA . GLY B 1 286 ? 5.145 -16.734 4.656 1 93.88 286 GLY B CA 1
ATOM 4409 C C . GLY B 1 286 ? 4.578 -15.703 3.686 1 93.88 286 GLY B C 1
ATOM 4410 O O . GLY B 1 286 ? 4.77 -15.82 2.473 1 93.88 286 GLY B O 1
ATOM 4411 N N . LEU B 1 287 ? 3.84 -14.711 4.184 1 96.25 287 LEU B N 1
ATOM 4412 C CA . LEU B 1 287 ? 3.299 -13.648 3.336 1 96.25 287 LEU B CA 1
ATOM 4413 C C . LEU B 1 287 ? 4.391 -12.664 2.941 1 96.25 287 LEU B C 1
ATOM 4415 O O . LEU B 1 287 ? 5.348 -12.461 3.689 1 96.25 287 LEU B O 1
ATOM 4419 N N . THR B 1 288 ? 4.246 -12.094 1.774 1 96.56 288 THR B N 1
ATOM 4420 C CA . THR B 1 288 ? 5.234 -11.172 1.229 1 96.56 288 THR B CA 1
ATOM 4421 C C . THR B 1 288 ? 4.914 -9.734 1.631 1 96.56 288 THR B C 1
ATOM 4423 O O . THR B 1 288 ? 3.807 -9.25 1.386 1 96.56 288 THR B O 1
ATOM 4426 N N . PRO B 1 289 ? 5.902 -9.047 2.311 1 97.81 289 PRO B N 1
ATOM 4427 C CA . PRO B 1 289 ? 5.672 -7.637 2.631 1 97.81 289 PRO B CA 1
ATOM 4428 C C . PRO B 1 289 ? 5.488 -6.773 1.385 1 97.81 289 PRO B C 1
ATOM 4430 O O . PRO B 1 289 ? 6 -7.109 0.313 1 97.81 289 PRO B O 1
ATOM 4433 N N . THR B 1 290 ? 4.766 -5.695 1.511 1 98 290 THR B N 1
ATOM 4434 C CA . THR B 1 290 ? 4.496 -4.789 0.401 1 98 290 THR B CA 1
ATOM 4435 C C . THR B 1 290 ? 4.637 -3.334 0.847 1 98 290 THR B C 1
ATOM 4437 O O . THR B 1 290 ? 4.504 -3.029 2.033 1 98 290 THR B O 1
ATOM 4440 N N . ASP B 1 291 ? 4.984 -2.475 -0.119 1 97.88 291 ASP B N 1
ATOM 4441 C CA . ASP B 1 291 ? 5.023 -1.043 0.166 1 97.88 291 ASP B CA 1
ATOM 4442 C C . ASP B 1 291 ? 3.629 -0.508 0.485 1 97.88 291 ASP B C 1
ATOM 4444 O O . ASP B 1 291 ? 2.646 -0.899 -0.151 1 97.88 291 ASP B O 1
ATOM 4448 N N . ILE B 1 292 ? 3.572 0.38 1.47 1 98.44 292 ILE B N 1
ATOM 4449 C CA . ILE B 1 292 ? 2.312 1.024 1.818 1 98.44 292 ILE B CA 1
ATOM 4450 C C . ILE B 1 292 ? 2.506 2.537 1.881 1 98.44 292 ILE B C 1
ATOM 4452 O O . ILE B 1 292 ? 3.287 3.037 2.695 1 98.44 292 ILE B O 1
ATOM 4456 N N . ASP B 1 293 ? 1.811 3.258 1.02 1 98 293 ASP B N 1
ATOM 4457 C CA . ASP B 1 293 ? 1.805 4.719 1.046 1 98 293 ASP B CA 1
ATOM 4458 C C . ASP B 1 293 ? 0.822 5.242 2.09 1 98 293 ASP B C 1
ATOM 4460 O O . ASP B 1 293 ? -0.385 5.297 1.843 1 98 293 ASP B O 1
ATOM 4464 N N . THR B 1 294 ? 1.357 5.742 3.18 1 98.38 294 THR B N 1
ATOM 4465 C CA . THR B 1 294 ? 0.5 6.18 4.277 1 98.38 294 THR B CA 1
ATOM 4466 C C . THR B 1 294 ? -0.015 7.594 4.031 1 98.38 294 THR B C 1
ATOM 4468 O O . THR B 1 294 ? -0.851 8.094 4.785 1 98.38 294 THR B O 1
ATOM 4471 N N . GLY B 1 295 ? 0.427 8.219 2.969 1 97.5 295 GLY B N 1
ATOM 4472 C CA . GLY B 1 295 ? -0.005 9.578 2.68 1 97.5 295 GLY B CA 1
ATOM 4473 C C . GLY B 1 295 ? -1.119 9.641 1.652 1 97.5 295 GLY B C 1
ATOM 4474 O O . GLY B 1 295 ? -1.699 10.711 1.425 1 97.5 295 GLY B O 1
ATOM 4475 N N . GLN B 1 296 ? -1.425 8.484 1.036 1 96.88 296 GLN B N 1
ATOM 4476 C CA . GLN B 1 296 ? -2.424 8.469 -0.026 1 96.88 296 GLN B CA 1
ATOM 4477 C C . GLN B 1 296 ? -3.787 8.914 0.495 1 96.88 296 GLN B C 1
ATOM 4479 O O . GLN B 1 296 ? -4.352 8.289 1.393 1 96.88 296 GLN B O 1
ATOM 4484 N N . GLY B 1 297 ? -4.242 10.008 -0.07 1 94.75 297 GLY B N 1
ATOM 4485 C CA . GLY B 1 297 ? -5.578 10.484 0.248 1 94.75 297 GLY B CA 1
ATOM 4486 C C . GLY B 1 297 ? -5.691 11.047 1.651 1 94.75 297 GLY B C 1
ATOM 4487 O O . GLY B 1 297 ? -6.793 11.367 2.111 1 94.75 297 GLY B O 1
ATOM 4488 N N . ALA B 1 298 ? -4.582 11.281 2.312 1 96.56 298 ALA B N 1
ATOM 4489 C CA . ALA B 1 298 ? -4.621 11.656 3.725 1 96.56 298 ALA B CA 1
ATOM 4490 C C . ALA B 1 298 ? -4.641 13.172 3.891 1 96.56 298 ALA B C 1
ATOM 4492 O O . ALA B 1 298 ? -3.812 13.734 4.613 1 96.56 298 ALA B O 1
ATOM 4493 N N . PHE B 1 299 ? -5.504 13.781 3.229 1 95.94 299 PHE B N 1
ATOM 4494 C CA . PHE B 1 299 ? -5.711 15.219 3.367 1 95.94 299 PHE B CA 1
ATOM 4495 C C . PHE B 1 299 ? -6.73 15.516 4.461 1 95.94 299 PHE B C 1
ATOM 4497 O O . PHE B 1 299 ? -7.789 14.883 4.516 1 95.94 299 PHE B O 1
ATOM 4504 N N . LEU B 1 300 ? -6.457 16.406 5.406 1 97.06 300 LEU B N 1
ATOM 4505 C CA . LEU B 1 300 ? -7.328 16.797 6.504 1 97.06 300 LEU B CA 1
ATOM 4506 C C . LEU B 1 300 ? -7.789 18.25 6.336 1 97.06 300 LEU B C 1
ATOM 4508 O O . LEU B 1 300 ? -6.992 19.172 6.469 1 97.06 300 LEU B O 1
ATOM 4512 N N . ASP B 1 301 ? -8.984 18.359 5.977 1 97.44 301 ASP B N 1
ATOM 4513 C CA . ASP B 1 301 ? -9.625 19.672 5.895 1 97.44 301 ASP B CA 1
ATOM 4514 C C . ASP B 1 301 ? -10.57 19.906 7.07 1 97.44 301 ASP B C 1
ATOM 4516 O O . ASP B 1 301 ? -10.57 19.125 8.031 1 97.44 301 ASP B O 1
ATOM 4520 N N . LYS B 1 302 ? -11.312 20.969 6.961 1 96.56 302 LYS B N 1
ATOM 4521 C CA . LYS B 1 302 ? -12.164 21.375 8.07 1 96.56 302 LYS B CA 1
ATOM 4522 C C . LYS B 1 302 ? -13.188 20.281 8.406 1 96.56 302 LYS B C 1
ATOM 4524 O O . LYS B 1 302 ? -13.547 20.109 9.57 1 96.56 302 LYS B O 1
ATOM 4529 N N . THR B 1 303 ? -13.625 19.5 7.441 1 93.88 303 THR B N 1
ATOM 4530 C CA . THR B 1 303 ? -14.672 18.5 7.664 1 93.88 303 THR B CA 1
ATOM 4531 C C . THR B 1 303 ? -14.102 17.281 8.383 1 93.88 303 THR B C 1
ATOM 4533 O O . THR B 1 303 ? -14.852 16.484 8.961 1 93.88 303 THR B O 1
ATOM 4536 N N . ARG B 1 304 ? -12.797 17.172 8.367 1 93.31 304 ARG B N 1
ATOM 4537 C CA . ARG B 1 304 ? -12.203 15.93 8.875 1 93.31 304 ARG B CA 1
ATOM 4538 C C . ARG B 1 304 ? -11.367 16.203 10.125 1 93.31 304 ARG B C 1
ATOM 4540 O O . ARG B 1 304 ? -11.141 15.297 10.93 1 93.31 304 ARG B O 1
ATOM 4547 N N . ILE B 1 305 ? -10.945 17.422 10.297 1 95.12 305 ILE B N 1
ATOM 4548 C CA . ILE B 1 305 ? -9.891 17.734 11.258 1 95.12 305 ILE B CA 1
ATOM 4549 C C . ILE B 1 305 ? -10.422 17.547 12.68 1 95.12 305 ILE B C 1
ATOM 4551 O O . ILE B 1 305 ? -9.672 17.188 13.586 1 95.12 305 ILE B O 1
ATOM 4555 N N . GLY B 1 306 ? -11.727 17.672 12.938 1 90.62 306 GLY B N 1
ATOM 4556 C CA . GLY B 1 306 ? -12.32 17.578 14.258 1 90.62 306 GLY B CA 1
ATOM 4557 C C . GLY B 1 306 ? -12.172 16.203 14.875 1 90.62 306 GLY B C 1
ATOM 4558 O O . GLY B 1 306 ? -11.938 16.078 16.078 1 90.62 306 GLY B O 1
ATOM 4559 N N . SER B 1 307 ? -12.289 15.172 14.078 1 87.75 307 SER B N 1
ATOM 4560 C CA . SER B 1 307 ? -12.219 13.797 14.578 1 87.75 307 SER B CA 1
ATOM 4561 C C . SER B 1 307 ? -10.789 13.391 14.883 1 87.75 307 SER B C 1
ATOM 4563 O O . SER B 1 307 ? -10.555 12.414 15.602 1 87.75 307 SER B O 1
ATOM 4565 N N . VAL B 1 308 ? -9.875 14.133 14.383 1 91.31 308 VAL B N 1
ATOM 4566 C CA . VAL B 1 308 ? -8.461 13.773 14.5 1 91.31 308 VAL B CA 1
ATOM 4567 C C . VAL B 1 308 ? -7.836 14.539 15.664 1 91.31 308 VAL B C 1
ATOM 4569 O O . VAL B 1 308 ? -6.949 14.023 16.344 1 91.31 308 VAL B O 1
ATOM 4572 N N . LYS B 1 309 ? -8.328 15.695 15.953 1 91 309 LYS B N 1
ATOM 4573 C CA . LYS B 1 309 ? -7.727 16.641 16.891 1 91 309 LYS B CA 1
ATOM 4574 C C . LYS B 1 309 ? -7.555 16 18.266 1 91 309 LYS B C 1
ATOM 4576 O O . LYS B 1 309 ? -6.477 16.078 18.859 1 91 309 LYS B O 1
ATOM 4581 N N . PRO B 1 310 ? -8.531 15.242 18.781 1 90.56 310 PRO B N 1
ATOM 4582 C CA . PRO B 1 310 ? -8.383 14.672 20.125 1 90.56 310 PRO B CA 1
ATOM 4583 C C . PRO B 1 310 ? -7.352 13.555 20.172 1 90.56 310 PRO B C 1
ATOM 4585 O O . PRO B 1 310 ? -6.945 13.141 21.266 1 90.56 310 PRO B O 1
ATOM 4588 N N . LEU B 1 311 ? -6.906 13.07 19.062 1 91.31 311 LEU B N 1
ATOM 4589 C CA . LEU B 1 311 ? -6.043 11.898 19.016 1 91.31 311 LEU B CA 1
ATOM 4590 C C . LEU B 1 311 ? -4.594 12.297 18.766 1 91.31 311 LEU B C 1
ATOM 4592 O O . LEU B 1 311 ? -3.707 11.445 18.719 1 91.31 311 LEU B O 1
ATOM 4596 N N . ILE B 1 312 ? -4.363 13.586 18.594 1 86.88 312 ILE B N 1
ATOM 4597 C CA . ILE B 1 312 ? -3.014 14.078 18.328 1 86.88 312 ILE B CA 1
ATOM 4598 C C . ILE B 1 312 ? -2.117 13.766 19.531 1 86.88 312 ILE B C 1
ATOM 4600 O O . ILE B 1 312 ? -2.504 13.984 20.672 1 86.88 312 ILE B O 1
ATOM 4604 N N . GLY B 1 313 ? -0.995 13.164 19.328 1 81 313 GLY B N 1
ATOM 4605 C CA . GLY B 1 313 ? -0.045 12.82 20.375 1 81 313 GLY B CA 1
ATOM 4606 C C . GLY B 1 313 ? -0.145 11.375 20.812 1 81 313 GLY B C 1
ATOM 4607 O O . GLY B 1 313 ? 0.741 10.875 21.516 1 81 313 GLY B O 1
ATOM 4608 N N . SER B 1 314 ? -1.235 10.695 20.391 1 87.38 314 SER B N 1
ATOM 4609 C CA . SER B 1 314 ? -1.411 9.281 20.719 1 87.38 314 SER B CA 1
ATOM 4610 C C . SER B 1 314 ? -1.522 8.438 19.453 1 87.38 314 SER B C 1
ATOM 4612 O O . SER B 1 314 ? -0.518 7.938 18.938 1 87.38 314 SER B O 1
ATOM 4614 N N . TYR B 1 315 ? -2.613 8.562 18.781 1 91.5 315 TYR B N 1
ATOM 4615 C CA . TYR B 1 315 ? -2.816 7.754 17.578 1 91.5 315 TYR B CA 1
ATOM 4616 C C . TYR B 1 315 ? -2.574 8.57 16.312 1 91.5 315 TYR B C 1
ATOM 4618 O O . TYR B 1 315 ? -2.508 8.023 15.219 1 91.5 315 TYR B O 1
ATOM 4626 N N . ARG B 1 316 ? -2.523 9.891 16.594 1 89.81 316 ARG B N 1
ATOM 4627 C CA . ARG B 1 316 ? -2.383 10.789 15.453 1 89.81 316 ARG B CA 1
ATOM 4628 C C . ARG B 1 316 ? -1.247 11.781 15.68 1 89.81 316 ARG B C 1
ATOM 4630 O O . ARG B 1 316 ? -0.894 12.078 16.828 1 89.81 316 ARG B O 1
#

Organism: Rhizobium meliloti (strain 1021) (NCBI:txid266834)

Sequence (632 aa):
MKLTRLRTAALAAGLATLLTSTALAADVKATMIIYLDPSVQFFNPVVKGAQDAAAQFGVDLDVQYANNDPVRQNDLIESATASGVDGIAVAISSSDAFDESICAAVKAGIIVIGFNNDDLDGAKGNCRQAYVGMDELASGYELGNRMIKEFGLKSGDVVFNPREIPEASFAVARGGGIEKAMTENGIKVETVRAGLDPAEAQNIIAQFLIANPNVKALFGTGSVTSTVGAGAIKDAGVDIPFGGFDLAVEIVNAVESGAMYATMDQQPYLQGYYPIAQIALAKKYGLTPTDIDTGQGAFLDKTRIGSVKPLIGSYRMKLTRLRTAALAAGLATLLTSTALAADVKATMIIYLDPSVQFFNPVVKGAQDAAAQFGVDLDVQYANNDPVRQNDLIESATASGVDGIAVAISSSDAFDESICAAVKAGIIVIGFNNDDLDGAKGNCRQAYVGMDELASGYELGNRMIKEFGLKSGDVVFNPREIPEASFAVARGGGIEKAMTENGIKVETVRAGLDPAEAQNIIAQFLIANPNVKALFGTGSVTSTVGAGAIKDAGVDIPFGGFDLAVEIVNAVESGAMYATMDQQPYLQGYYPIAQIALAKKYGLTPTDIDTGQGAFLDKTRIGSVKPLIGSYR

Foldseek 3Di:
DCPDPPPPPPPPPPPPPPPPPVLVQQPFEEEEEAAADPVPLLCQLLVLLQVVLCVVLSYHYHYYYNRNPLVSSLVVLQVCLVVPGQEYEYAPQDALSNQVSQQVSVVSNHAYEYEQHAHPVHCVRHPHQEYEWAQLQQLLLVQLQVQCVVQVDAAPAEAEEEDQDCPHPSNVRSVNSNCVNQVVRNYHYDYDHLHDDLVSSLQVLLVVCLVPVRHAEYEYRDPSCLQNVLVSCVSNVHDHEYEYEDDDLSNLVCQQVVSHFKYFYTQSNCSNNLRSNQSSCCVPPVDGDYYHHSRVVRIDHNVRSVVCNVCPSHRD/DDDDPPPPPPPPPPPPPPPPPVLVQQPFEEEEEAAADPVPLLCQLLVLLQVVLCVVLSYRYHYYYNNNPLVSSLVVLQVCLVVPGQEYEYACQEQQSNQVSQQVSVVSNHAYEYEQHYHPVHCVSHPHQEYEWAQLQQLLLVQLQVQCVVQVDAAPAEAEEEDQDCPRPSNVRSVNSNCVNQVVRNYHYDYDHLHDDLVSSLQVLLVVCLVPVRHAEYEYRDPSCLQNVLVSCVSNVHDHEYEYEDDDLSNLVCQQVVSHFKYFYTQSNCSNNLRSNQSSCCVPPVDGDYYHHSRVVRIDHNVRSVVCNVCPSHRD

Secondary structure (DSSP, 8-state):
--------------------------SEEEEEEESS-TT-TTHHHHHHHHHHHHHHHTEEEEEEE-TT-HHHHHHHHHHHHHTT-SEEEE---STTTTHHHHHHHHHTT-EEEEESS--TTGGGTS--SEEEE--HHHHHHHHHHHHHHHHT--TT-EEE--BSSTTSHHHHHHHHHHHHHHHTTT-EEE--B--S-HHHHHHHHHHHHHH-TTEEEEE--SHHHHHHHHHHHHHHT----EEEES--HHHHHHHHHTSSSEEE---HHHHHHHHHHHHHHHHHH-PPP--EETTTT-EEEHHHHHHHGGGTTTT-/--------------------------SEEEEEEESS-TT-TTHHHHHHHHHHHHHHHTEEEEEEE-TT-HHHHHHHHHHHHHTT-SEEEE---STTTTHHHHHHHHHTT-EEEEESS--TTGGGTS--SEEEE--HHHHHHHHHHHHHHHHT--TT-EEE--BSSTTSHHHHHHHHHHHHHHHTTT-EEE--B--S-HHHHHHHHHHHHHH-TTEEEEE--SHHHHHHHHHHHHHHT----EEEES--HHHHHHHHHTSSSEEE---HHHHHHHHHHHHHHHHHH-PPP--EETTTT-EEEHHHHHHHGGGTTTT-

Nearest PDB structures (foldseek):
  4kq9-assembly1_A  TM=8.481E-01  e=6.198E-17  Conexibacter woesei DSM 14684
  2vk2-assembly1_A  TM=7.890E-01  e=1.355E-16  Escherichia coli K-12
  5ix8-assembly1_A  TM=7.866E-01  e=3.466E-15  Bordetella parapertussis 12822
  5bq3-assembly4_D  TM=8.440E-01  e=5.607E-13  Schaalia dentiphila ATCC 17982
  3t95-assembly1_A  TM=7.820E-01  e=1.533E-12  Yersinia pestis CO92

Radius of gyration: 29.21 Å; Cα contacts (8 Å, |Δi|>4): 1382; chains: 2; bounding box: 66×80×114 Å

Solvent-accessible surface area (backbone atoms only — not comparable to full-atom values): 31734 Å² total; per-residue (Å²): 137,82,82,75,81,78,77,77,74,77,75,77,74,71,76,70,74,69,73,63,69,68,64,71,70,58,86,35,37,33,38,38,41,39,44,44,47,90,80,50,67,73,50,47,10,16,52,48,21,26,51,52,28,20,64,70,67,37,35,47,74,43,81,45,64,22,57,70,30,69,67,51,39,44,50,50,51,46,49,46,46,72,70,61,39,50,18,37,33,35,35,35,82,49,70,67,75,43,25,67,55,45,34,51,29,37,74,71,68,24,43,36,26,30,19,75,33,60,39,87,58,40,59,80,50,34,53,48,61,24,39,27,25,45,48,41,34,59,42,18,26,49,53,32,46,50,50,32,66,76,68,63,59,43,64,77,39,34,32,38,41,44,23,48,48,63,84,39,68,60,37,42,29,18,45,46,13,27,45,50,39,29,51,78,46,48,26,46,75,45,71,49,76,32,40,81,48,53,69,57,20,23,50,48,50,13,52,50,44,55,77,37,74,72,52,56,32,40,37,15,59,34,64,50,42,25,46,29,43,50,58,14,38,56,72,38,70,56,90,57,56,28,37,29,29,48,84,47,73,58,35,49,51,29,16,67,74,57,54,21,56,30,26,37,33,47,47,43,17,54,39,17,19,49,46,45,41,38,39,43,44,23,72,76,55,58,46,61,47,44,56,34,42,41,20,45,84,23,64,34,27,56,92,49,41,70,72,36,59,85,33,54,73,48,63,69,137,80,90,74,81,76,79,77,75,76,75,77,73,73,77,70,74,69,75,64,68,69,65,71,70,60,87,34,38,32,37,36,40,40,44,44,48,90,81,50,65,74,48,46,10,16,51,47,21,24,50,52,29,20,64,71,67,36,37,47,71,43,82,46,65,21,56,69,30,70,69,52,39,45,50,51,51,47,48,44,47,74,71,60,40,50,18,38,34,36,35,35,84,50,50,73,78,42,27,69,56,45,34,52,28,38,74,71,67,25,44,36,26,30,18,76,32,60,30,85,60,40,59,81,48,33,55,47,62,25,40,27,26,44,47,40,34,60,43,18,26,49,52,34,46,51,49,30,66,76,68,63,61,43,65,77,41,35,31,37,41,43,24,50,49,62,83,38,68,61,37,43,28,20,45,46,13,27,45,51,41,30,51,79,47,50,26,46,77,44,71,49,77,33,40,81,48,53,70,57,20,24,50,49,51,15,52,50,44,56,77,38,74,72,50,57,32,40,38,15,60,33,64,50,42,25,46,29,44,51,58,14,38,57,73,38,72,56,92,55,56,27,39,29,28,49,84,46,73,60,34,51,50,29,17,66,74,57,54,20,55,31,26,37,33,48,46,43,16,54,40,19,20,48,48,45,40,38,40,43,43,24,72,76,55,58,46,62,48,45,54,36,42,40,21,46,83,24,64,35,28,55,91,48,40,72,72,34,58,84,32,54,74,47,62,68

InterPro domains:
  IPR025997 Periplasmic binding protein [PF13407] (39-280)
  IPR028082 Periplasmic binding protein-like I [SSF53822] (34-286)
  IPR050555 Bacterial Solute-Binding Protein 2 [PTHR30036] (1-277)